Protein AF-A0A7C7NVS6-F1 (afdb_monomer)

Foldseek 3Di:
DVPDDDDQADDDQPPDFCVRASDNDLDRDGDDDDDPDDDDDDDDDDQVPHDDDDDDDDDDPVRVVVLVVLLVVVLCVLLVVLLVLLVVLCVLCVVVVPQLSNLLSQLSVLVSVLVCLVSRVCSNPVPRPDSPCSVLVNLVSVLSNLLSVLSNLCVLLVCVPQPVVLNVVSVVLSVVSVVLSVCCVVPVVVCVVVVSVSVVVNVVSSVVSVVSSLVSLVVSCVPPVVSSVLQCVLVVLLVVLVVVLVCCVVVVDPPVVDSDRSNSVSNSSSSVSVSVVVVVVVVVVVVVVVVVVVVVVVVVVVVVVVVVVVVVVVVVVVVVVVVVVVVPDLWDQAPVRDIGGPVQFFKWFDDDQWIFTHGVVDPGTDIGRDAPVVVVVVDDPVQWDDPDNGMIGGPVNDDD

Secondary structure (DSSP, 8-state):
-TTPPP-----SSTT--GGGSSSSSSS----PPP-SS----------TTS----------HHHHHHHHHHHHHHHHHHHHHHHHHHHHHHHHHHHTT-HHHHHHHHHHHHHHHHHHHHTTHHHHHT-TT-HHHHHHHHHHHHHHHHHHHHHHHHHHTTHHHH-HHHHHHHHHHHHHHHHHHHHHHHTHHHHHTTHHHHHHHHHHHHHHHHHHHHHHHHHHTTT-HHHHHHHHHHHHHHHHHHHHHHHHHTTSS-GGG-SS-HHHHHHHHHHHHHHHHHHHHHHHHHHHHHHHHHHHHHHHHHHHHHHHHHHHHHHHHHHHHHHHHHTS-SEEE-TTS-EEEGGGEEEEEEETTEEEEEETTEEEEEEES--HHHHHTTS-TTTEEEEETTEEEEGGG---

Nearest PDB structures (foldseek):
  4wpe-assembly1_A-2  TM=2.172E-01  e=5.253E+00  Saccharomyces cerevisiae S288C
  3ok8-assembly1_B  TM=1.948E-01  e=4.741E+00  Mus musculus
  5i6r-assembly1_A-2  TM=1.615E-01  e=8.334E+00  Homo sapiens

Solvent-accessible surface area (backbone atoms only — not comparable to full-atom values): 22463 Å² total; per-residue (Å²): 104,93,93,43,86,81,83,76,64,67,77,85,64,79,95,41,39,52,82,69,40,64,40,92,57,63,59,88,48,71,84,75,81,90,61,101,58,97,78,89,83,88,85,88,82,86,54,85,97,50,92,76,86,79,90,83,83,90,71,58,69,69,60,45,54,53,52,51,52,55,48,50,52,55,48,50,55,52,53,49,53,48,50,49,54,16,51,53,30,34,51,51,12,62,77,70,68,35,66,56,34,40,24,44,15,49,23,43,44,31,48,50,53,37,56,40,42,74,66,25,48,38,41,64,71,76,41,34,79,42,31,73,53,62,75,44,46,63,62,55,30,52,48,52,25,53,41,22,46,48,55,22,46,32,56,64,57,40,26,60,79,76,35,50,68,60,42,52,48,48,54,51,52,42,50,49,50,51,51,54,52,52,51,43,68,78,40,42,80,77,33,66,85,44,44,67,58,53,50,51,52,51,51,53,53,51,50,50,51,51,54,51,48,53,56,48,33,62,60,20,46,80,80,43,44,66,54,23,51,52,47,52,53,18,56,45,42,24,50,50,12,42,52,52,38,50,31,34,78,71,67,77,37,71,69,86,80,47,98,56,62,40,40,57,54,13,47,50,50,19,52,51,48,47,48,54,51,50,52,54,51,49,52,52,52,52,55,53,50,53,55,50,52,51,52,50,51,50,52,53,51,50,52,53,51,49,50,52,50,50,52,50,51,52,52,51,53,48,51,52,48,50,57,52,58,75,65,65,64,70,52,48,77,43,92,83,69,50,76,42,50,54,91,40,43,41,36,34,41,57,61,86,67,30,28,34,41,33,38,79,88,42,98,67,56,51,74,32,83,48,50,69,75,64,51,57,75,73,48,61,75,88,49,43,46,75,83,46,103,50,34,36,36,26,62,88,67,62,84,131

Sequence (400 aa):
VNGKFLKIGFGGDRNRTFKDRSYINRRYIFPLRNTNSTTTYYLLVDKRNASVSFPLWLWNKSQFEASETKENVYFGIFFGVIFFLAVVSLLIGVFIRNKLFLYYAGYTLSMCLYLFTALGFSFQFLYPNSENFNNYSRVILSVIIAVFTTLFLRVFLNIDKNLPKTSKYYKIVSAILVVLTVLWMFFSELYQVHTIWLLNISNVLFLSIFIGAFCAAFYTLKTNRYNAIVFFMAFGVMIFGILMYLGIEYGLINEDIFPLNPMLLGSGFEIIILSFAMIYQLSKIISAKQVLEIKHQTLVQNTQTLEAKNLELINTAKTLKMQHTEKKSDTILLKSKALIKLNEITHISSDGHYLEFYLTTKETPEVDRNTIKAVLSQLPEIDFAQVHRSHIVNINHLKI

Radius of gyration: 47.89 Å; Cα contacts (8 Å, |Δi|>4): 370; chains: 1; bounding box: 113×52×140 Å

Mean predicted aligned error: 12.45 Å

Structure (mmCIF, N/CA/C/O backbone):
data_AF-A0A7C7NVS6-F1
#
_entry.id   AF-A0A7C7NVS6-F1
#
loop_
_atom_site.group_PDB
_atom_site.id
_atom_site.type_symbol
_atom_site.label_atom_id
_atom_site.label_alt_id
_atom_site.label_comp_id
_atom_site.label_asym_id
_atom_site.label_entity_id
_atom_site.label_seq_id
_atom_site.pdbx_PDB_ins_code
_atom_site.Cartn_x
_atom_site.Cartn_y
_atom_site.Cartn_z
_atom_site.occupancy
_atom_site.B_iso_or_equiv
_atom_site.auth_seq_id
_atom_site.auth_comp_id
_atom_site.auth_asym_id
_atom_site.auth_atom_id
_atom_site.pdbx_PDB_model_num
ATOM 1 N N . VAL A 1 1 ? 25.646 -3.237 -44.432 1.00 42.41 1 VAL A N 1
ATOM 2 C CA . VAL A 1 1 ? 26.520 -3.785 -45.504 1.00 42.41 1 VAL A CA 1
ATOM 3 C C . VAL A 1 1 ? 25.711 -3.769 -46.797 1.00 42.41 1 VAL A C 1
ATOM 5 O O . VAL A 1 1 ? 24.541 -4.128 -46.738 1.00 42.41 1 VAL A O 1
ATOM 8 N N . ASN A 1 2 ? 26.258 -3.257 -47.906 1.00 53.44 2 ASN A N 1
ATOM 9 C CA . ASN A 1 2 ? 25.547 -2.960 -49.173 1.00 53.44 2 ASN A CA 1
ATOM 10 C C . ASN A 1 2 ? 24.426 -1.901 -49.070 1.00 53.44 2 ASN A C 1
ATOM 12 O O . ASN A 1 2 ? 23.351 -2.080 -49.634 1.00 53.44 2 ASN A O 1
ATOM 16 N N . GLY A 1 3 ? 24.623 -0.833 -48.285 1.00 65.75 3 GLY A N 1
ATOM 17 C CA . GLY A 1 3 ? 23.616 0.233 -48.114 1.00 65.75 3 GLY A CA 1
ATOM 18 C C . GLY A 1 3 ? 22.347 -0.173 -47.347 1.00 65.75 3 GLY A C 1
ATOM 19 O O . GLY A 1 3 ? 21.478 0.660 -47.116 1.00 65.75 3 GLY A O 1
ATOM 20 N N . LYS A 1 4 ? 22.237 -1.436 -46.909 1.00 73.88 4 LYS A N 1
ATOM 21 C CA . LYS A 1 4 ? 21.135 -1.933 -46.078 1.00 73.88 4 LYS A CA 1
ATOM 22 C C . LYS A 1 4 ? 21.538 -1.962 -44.603 1.00 73.88 4 LYS A C 1
ATOM 24 O O . LYS A 1 4 ? 22.588 -2.511 -44.240 1.00 73.88 4 LYS A O 1
ATOM 29 N N . PHE A 1 5 ? 20.691 -1.373 -43.761 1.00 82.12 5 PHE A N 1
ATOM 30 C CA . PHE A 1 5 ? 20.773 -1.478 -42.307 1.00 82.12 5 PHE A CA 1
ATOM 31 C C . PHE A 1 5 ? 20.399 -2.900 -41.874 1.00 82.12 5 PHE A C 1
ATOM 33 O O . PHE A 1 5 ? 19.377 -3.435 -42.303 1.00 82.12 5 PHE A O 1
ATOM 40 N N . LEU A 1 6 ? 21.223 -3.518 -41.023 1.00 84.81 6 LEU A N 1
ATOM 41 C CA . LEU A 1 6 ? 20.890 -4.791 -40.388 1.00 84.81 6 LEU A CA 1
ATOM 42 C C . LEU A 1 6 ? 20.120 -4.502 -39.098 1.00 84.81 6 LEU A C 1
ATOM 44 O O . LEU A 1 6 ? 20.639 -3.839 -38.201 1.00 84.81 6 LEU A O 1
ATOM 48 N N . LYS A 1 7 ? 18.892 -5.010 -38.990 1.00 86.75 7 LYS A N 1
ATOM 49 C CA . LYS A 1 7 ? 18.102 -4.886 -37.763 1.00 86.75 7 LYS A CA 1
ATOM 50 C C . LYS A 1 7 ? 18.649 -5.843 -36.702 1.00 86.75 7 LYS A C 1
ATOM 52 O O . LYS A 1 7 ? 18.583 -7.053 -36.878 1.00 86.75 7 LYS A O 1
ATOM 57 N N . ILE A 1 8 ? 19.167 -5.289 -35.607 1.00 87.00 8 ILE A N 1
ATOM 58 C CA . ILE A 1 8 ? 19.718 -6.059 -34.475 1.00 87.00 8 ILE A CA 1
ATOM 59 C C . ILE A 1 8 ? 18.613 -6.500 -33.521 1.00 87.00 8 ILE A C 1
ATOM 61 O O . ILE A 1 8 ? 18.647 -7.598 -32.979 1.00 87.00 8 ILE A O 1
ATOM 65 N N . GLY A 1 9 ? 17.617 -5.642 -33.329 1.00 85.88 9 GLY A N 1
ATOM 66 C CA . GLY A 1 9 ? 16.520 -5.907 -32.422 1.00 85.88 9 GLY A CA 1
ATOM 67 C C . GLY A 1 9 ? 15.499 -4.788 -32.435 1.00 85.88 9 GLY A C 1
ATOM 68 O O . GLY A 1 9 ? 15.576 -3.841 -33.221 1.00 85.88 9 GLY A O 1
ATOM 69 N N . PHE A 1 10 ? 14.507 -4.927 -31.573 1.00 84.94 10 PHE A N 1
ATOM 70 C CA . PHE A 1 10 ? 13.507 -3.907 -31.309 1.00 84.94 10 PHE A CA 1
ATOM 71 C C . PHE A 1 10 ? 13.101 -3.952 -29.833 1.00 84.94 10 PHE A C 1
ATOM 73 O O . PHE A 1 10 ? 13.184 -4.999 -29.193 1.00 84.94 10 PHE A O 1
ATOM 80 N N . GLY A 1 11 ? 12.691 -2.807 -29.294 1.00 83.19 11 GLY A N 1
ATOM 81 C CA . GLY A 1 11 ? 12.118 -2.684 -27.953 1.00 83.19 11 GLY A CA 1
ATOM 82 C C . GLY A 1 11 ? 10.751 -2.008 -28.001 1.00 83.19 11 GLY A C 1
ATOM 83 O O . GLY A 1 11 ? 10.184 -1.832 -29.079 1.00 83.19 11 GLY A O 1
ATOM 84 N N . GLY A 1 12 ? 10.238 -1.606 -26.845 1.00 79.50 12 GLY A N 1
ATOM 85 C CA . GLY A 1 12 ? 8.918 -0.987 -26.719 1.00 79.50 12 GLY A CA 1
ATOM 86 C C . GLY A 1 12 ? 7.787 -1.994 -26.506 1.00 79.50 12 GLY A C 1
ATOM 87 O O . GLY A 1 12 ? 7.976 -3.206 -26.586 1.00 79.50 12 GLY A O 1
ATOM 88 N N . ASP A 1 13 ? 6.616 -1.449 -26.206 1.00 69.50 13 ASP A N 1
ATOM 89 C CA . ASP A 1 13 ? 5.455 -2.109 -25.601 1.00 69.50 13 ASP A CA 1
ATOM 90 C C . ASP A 1 13 ? 4.260 -2.302 -26.558 1.00 69.50 13 ASP A C 1
ATOM 92 O O . ASP A 1 13 ? 3.288 -2.973 -26.217 1.00 69.50 13 ASP A O 1
ATOM 96 N N . ARG A 1 14 ? 4.323 -1.749 -27.776 1.00 73.50 14 ARG A N 1
ATOM 97 C CA . ARG A 1 14 ? 3.255 -1.879 -28.781 1.00 73.50 14 ARG A CA 1
ATOM 98 C C . ARG A 1 14 ? 3.309 -3.215 -29.525 1.00 73.50 14 ARG A C 1
ATOM 100 O O . ARG A 1 14 ? 4.307 -3.499 -30.193 1.00 73.50 14 ARG A O 1
ATOM 107 N N . ASN A 1 15 ? 2.193 -3.945 -29.484 1.00 77.88 15 ASN A N 1
ATOM 108 C CA . ASN A 1 15 ? 1.905 -5.174 -30.236 1.00 77.88 15 ASN A CA 1
ATOM 109 C C . ASN A 1 15 ? 2.997 -6.252 -30.116 1.00 77.88 15 ASN A C 1
ATOM 111 O O . ASN A 1 15 ? 3.398 -6.852 -31.120 1.00 77.88 15 ASN A O 1
ATOM 115 N N . ARG A 1 16 ? 3.565 -6.400 -28.911 1.00 83.12 16 ARG A N 1
ATOM 116 C CA . ARG A 1 16 ? 4.647 -7.337 -28.605 1.00 83.12 16 ARG A CA 1
ATOM 117 C C . ARG A 1 16 ? 4.449 -8.004 -27.256 1.00 83.12 16 ARG A C 1
ATOM 119 O O . ARG A 1 16 ? 4.217 -7.353 -26.237 1.00 83.12 16 ARG A O 1
ATOM 126 N N . THR A 1 17 ? 4.678 -9.307 -27.243 1.00 89.62 17 THR A N 1
ATOM 127 C CA . THR A 1 17 ? 4.768 -10.125 -26.038 1.00 89.62 17 THR A CA 1
ATOM 128 C C . THR A 1 17 ? 6.168 -10.051 -25.431 1.00 89.62 17 THR A C 1
ATOM 130 O O . THR A 1 17 ? 7.133 -9.600 -26.052 1.00 89.62 17 THR A O 1
ATOM 133 N N . PHE A 1 18 ? 6.324 -10.536 -24.199 1.00 90.00 18 PHE A N 1
ATOM 134 C CA . PHE A 1 18 ? 7.626 -10.560 -23.534 1.00 90.00 18 PHE A CA 1
ATOM 135 C C . PHE A 1 18 ? 8.654 -11.429 -24.282 1.00 90.00 18 PHE A C 1
ATOM 137 O O . PHE A 1 18 ? 9.850 -11.136 -24.255 1.00 90.00 18 PHE A O 1
ATOM 144 N N . LYS A 1 19 ? 8.195 -12.475 -24.981 1.00 90.12 19 LYS A N 1
ATOM 145 C CA . LYS A 1 19 ? 9.053 -13.397 -25.743 1.00 90.12 19 LYS A CA 1
ATOM 146 C C . LYS A 1 19 ? 9.642 -12.774 -27.008 1.00 90.12 19 LYS A C 1
ATOM 148 O O . LYS A 1 19 ? 10.653 -13.268 -27.490 1.00 90.12 19 LYS A O 1
ATOM 153 N N . ASP A 1 20 ? 9.068 -11.675 -27.496 1.00 88.56 20 ASP A N 1
ATOM 154 C CA . ASP A 1 20 ? 9.555 -10.968 -28.688 1.00 88.56 20 ASP A CA 1
ATOM 155 C C . ASP A 1 20 ? 10.824 -10.138 -28.417 1.00 88.56 20 ASP A C 1
ATOM 157 O O . ASP A 1 20 ? 11.369 -9.494 -29.315 1.00 88.56 20 ASP A O 1
ATOM 161 N N . ARG A 1 21 ? 11.314 -10.123 -27.171 1.00 89.19 21 ARG A N 1
ATOM 162 C CA . ARG A 1 21 ? 12.537 -9.413 -26.791 1.00 89.19 21 ARG A CA 1
ATOM 163 C C . ARG A 1 21 ? 13.776 -10.080 -27.386 1.00 89.19 21 ARG A C 1
ATOM 165 O O . ARG A 1 21 ? 13.951 -11.290 -27.313 1.00 89.19 21 ARG A O 1
ATOM 172 N N . SER A 1 22 ? 14.696 -9.247 -27.876 1.00 89.69 22 SER A N 1
ATOM 173 C CA . SER A 1 22 ? 15.970 -9.687 -28.481 1.00 89.69 22 SER A CA 1
ATOM 174 C C . SER A 1 22 ? 16.869 -10.466 -27.508 1.00 89.69 22 SER A C 1
ATOM 176 O O . SER A 1 22 ? 17.711 -11.256 -27.925 1.00 89.69 22 SER A O 1
ATOM 178 N N . TYR A 1 23 ? 16.695 -10.232 -26.208 1.00 90.25 23 TYR A N 1
ATOM 179 C CA . TYR A 1 23 ? 17.305 -10.983 -25.121 1.00 90.25 23 TYR A CA 1
ATOM 180 C C . TYR A 1 23 ? 16.282 -11.064 -23.983 1.00 90.25 23 TYR A C 1
ATOM 182 O O . TYR A 1 23 ? 15.675 -10.050 -23.625 1.00 90.25 23 TYR A O 1
ATOM 190 N N . ILE A 1 24 ? 16.061 -12.262 -23.439 1.00 91.00 24 ILE A N 1
ATOM 191 C CA . ILE A 1 24 ? 15.020 -12.515 -22.433 1.00 91.00 24 ILE A CA 1
ATOM 192 C C . ILE A 1 24 ? 15.438 -11.896 -21.095 1.00 91.00 24 ILE A C 1
ATOM 194 O O . ILE A 1 24 ? 16.166 -12.493 -20.306 1.00 91.00 24 ILE A O 1
ATOM 198 N N . ASN A 1 25 ? 14.995 -10.662 -20.861 1.00 92.12 25 ASN A N 1
ATOM 199 C CA . ASN A 1 25 ? 15.290 -9.885 -19.661 1.00 92.12 25 ASN A CA 1
ATOM 200 C C . ASN A 1 25 ? 14.231 -8.789 -19.442 1.00 92.12 25 ASN A C 1
ATOM 202 O O . ASN A 1 25 ? 13.605 -8.336 -20.406 1.00 92.12 25 ASN A O 1
ATOM 206 N N . ARG A 1 26 ? 14.036 -8.342 -18.188 1.00 90.38 26 ARG A N 1
ATOM 207 C CA . ARG A 1 26 ? 13.126 -7.230 -17.836 1.00 90.38 26 ARG A CA 1
ATOM 208 C C . ARG A 1 26 ? 13.526 -5.905 -18.492 1.00 90.38 26 ARG A C 1
ATOM 210 O O . ARG A 1 26 ? 12.655 -5.112 -18.856 1.00 90.38 26 ARG A O 1
ATOM 217 N N . ARG A 1 27 ? 14.823 -5.686 -18.711 1.00 90.00 27 ARG A N 1
ATOM 218 C CA . ARG A 1 27 ? 15.394 -4.548 -19.442 1.00 90.00 27 ARG A CA 1
ATOM 219 C C . ARG A 1 27 ? 15.399 -4.835 -20.949 1.00 90.00 27 ARG A C 1
ATOM 221 O O . ARG A 1 27 ? 15.428 -5.989 -21.374 1.00 90.00 27 ARG A O 1
ATOM 228 N N . TYR A 1 28 ? 15.363 -3.789 -21.773 1.00 89.62 28 TYR A N 1
ATOM 229 C CA . TYR A 1 28 ? 15.580 -3.941 -23.214 1.00 89.62 28 TYR A CA 1
ATOM 230 C C . TYR A 1 28 ? 17.078 -4.066 -23.484 1.00 89.62 28 TYR A C 1
ATOM 232 O O . TYR A 1 28 ? 17.832 -3.133 -23.228 1.00 89.62 28 TYR A O 1
ATOM 240 N N . ILE A 1 29 ? 17.499 -5.225 -23.990 1.00 92.44 29 ILE A N 1
ATOM 241 C CA . ILE A 1 29 ? 18.903 -5.539 -24.261 1.00 92.44 29 ILE A CA 1
ATOM 242 C C . ILE A 1 29 ? 19.038 -5.932 -25.726 1.00 92.44 29 ILE A C 1
ATOM 244 O O . ILE A 1 29 ? 18.262 -6.740 -26.241 1.00 92.44 29 ILE A O 1
ATOM 248 N N . PHE A 1 30 ? 20.046 -5.363 -26.381 1.00 92.25 30 PHE A N 1
ATOM 249 C CA . PHE A 1 30 ? 20.352 -5.599 -27.785 1.00 92.25 30 PHE A CA 1
ATOM 250 C C . PHE A 1 30 ? 21.743 -6.228 -27.889 1.00 92.25 30 PHE A C 1
ATOM 252 O O . PHE A 1 30 ? 22.735 -5.520 -27.720 1.00 92.25 30 PHE A O 1
ATOM 259 N N . PRO A 1 31 ? 21.843 -7.547 -28.132 1.00 91.19 31 PRO A N 1
ATOM 260 C CA . PRO A 1 31 ? 23.131 -8.210 -28.282 1.00 91.19 31 PRO A CA 1
ATOM 261 C C . PRO A 1 31 ? 23.891 -7.653 -29.491 1.00 91.19 31 PRO A C 1
ATOM 263 O O . PRO A 1 31 ? 23.471 -7.821 -30.637 1.00 91.19 31 PRO A O 1
ATOM 266 N N . LEU A 1 32 ? 25.017 -6.988 -29.237 1.00 90.31 32 LEU A N 1
ATOM 267 C CA . LEU A 1 32 ? 25.902 -6.478 -30.281 1.00 90.31 32 LEU A CA 1
ATOM 268 C C . LEU A 1 32 ? 26.976 -7.520 -30.598 1.00 90.31 32 LEU A C 1
ATOM 270 O O . LEU A 1 32 ? 27.488 -8.198 -29.706 1.00 90.31 32 LEU A O 1
ATOM 274 N N . ARG A 1 33 ? 27.330 -7.655 -31.879 1.00 84.62 33 ARG A N 1
ATOM 275 C CA . ARG A 1 33 ? 28.453 -8.507 -32.284 1.00 84.62 33 ARG A CA 1
ATOM 276 C C . ARG A 1 33 ? 29.747 -7.728 -32.107 1.00 84.62 33 ARG A C 1
ATOM 278 O O . ARG A 1 33 ? 29.844 -6.588 -32.554 1.00 84.62 33 ARG A O 1
ATOM 285 N N . ASN A 1 34 ? 30.738 -8.361 -31.489 1.00 81.19 34 ASN A N 1
ATOM 286 C CA . ASN A 1 34 ? 32.084 -7.814 -31.477 1.00 81.19 34 ASN A CA 1
ATOM 287 C C . ASN A 1 34 ? 32.678 -7.954 -32.885 1.00 81.19 34 ASN A C 1
ATOM 289 O O . ASN A 1 34 ? 32.680 -9.050 -33.450 1.00 81.19 34 ASN A O 1
ATOM 293 N N . THR A 1 35 ? 33.125 -6.850 -33.470 1.00 81.44 35 THR A N 1
ATOM 294 C CA . THR A 1 35 ? 33.729 -6.812 -34.803 1.00 81.44 35 THR A CA 1
ATOM 295 C C . THR A 1 35 ? 35.135 -6.252 -34.687 1.00 81.44 35 THR A C 1
ATOM 297 O O . THR A 1 35 ? 35.342 -5.253 -34.009 1.00 81.44 35 THR A O 1
ATOM 300 N N . ASN A 1 36 ? 36.091 -6.827 -35.419 1.00 83.62 36 ASN A N 1
ATOM 301 C CA . ASN A 1 36 ? 37.473 -6.324 -35.457 1.00 83.62 36 ASN A CA 1
ATOM 302 C C . ASN A 1 36 ? 37.612 -4.969 -36.184 1.00 83.62 36 ASN A C 1
ATOM 304 O O . ASN A 1 36 ? 38.710 -4.439 -36.297 1.00 83.62 36 ASN A O 1
ATOM 308 N N . SER A 1 37 ? 36.512 -4.425 -36.711 1.00 86.25 37 SER A N 1
ATOM 309 C CA . SER A 1 37 ? 36.435 -3.116 -37.357 1.00 86.25 37 SER A CA 1
ATOM 310 C C . SER A 1 37 ? 35.472 -2.198 -36.608 1.00 86.25 37 SER A C 1
ATOM 312 O O . SER A 1 37 ? 34.552 -2.662 -35.925 1.00 86.25 37 SER A O 1
ATOM 314 N N . THR A 1 38 ? 35.680 -0.889 -36.756 1.00 85.88 38 THR A N 1
ATOM 315 C CA . THR A 1 38 ? 34.773 0.141 -36.245 1.00 85.88 38 THR A CA 1
ATOM 316 C C . THR A 1 38 ? 33.393 -0.028 -36.879 1.00 85.88 38 THR A C 1
ATOM 318 O O . THR A 1 38 ? 33.217 0.208 -38.073 1.00 85.88 38 THR A O 1
ATOM 321 N N . THR A 1 39 ? 32.411 -0.430 -36.071 1.00 85.38 39 THR A N 1
ATOM 322 C CA . THR A 1 39 ? 31.018 -0.613 -36.498 1.00 85.38 39 THR A CA 1
ATOM 323 C C . THR A 1 39 ? 30.141 0.488 -35.913 1.00 85.38 39 THR A C 1
ATOM 325 O O . THR A 1 39 ? 30.136 0.711 -34.703 1.00 85.38 39 THR A O 1
ATOM 328 N N . THR A 1 40 ? 29.364 1.158 -36.765 1.00 88.12 40 THR A N 1
ATOM 329 C CA . THR A 1 40 ? 28.390 2.178 -36.354 1.00 88.12 40 THR A CA 1
ATOM 330 C C . THR A 1 40 ? 27.013 1.555 -36.136 1.00 88.12 40 THR A C 1
ATOM 332 O O . THR A 1 40 ? 26.495 0.849 -37.004 1.00 88.12 40 THR A O 1
ATOM 335 N N . TYR A 1 41 ? 26.399 1.861 -34.994 1.00 88.56 41 TYR A N 1
ATOM 336 C CA . TYR A 1 41 ? 25.051 1.430 -34.633 1.00 88.56 41 TYR A CA 1
ATOM 337 C C . TYR A 1 41 ? 24.097 2.626 -34.613 1.00 88.56 41 TYR A C 1
ATOM 339 O O . TYR A 1 41 ? 24.454 3.700 -34.135 1.00 88.56 41 TYR A O 1
ATOM 347 N N . TYR A 1 42 ? 22.876 2.430 -35.111 1.00 89.69 42 TYR A N 1
ATOM 348 C CA . TYR A 1 42 ? 21.825 3.448 -35.126 1.00 89.69 42 TYR A CA 1
ATOM 349 C C . TYR A 1 42 ? 20.655 2.990 -34.256 1.00 89.69 42 TYR A C 1
ATOM 351 O O . TYR A 1 42 ? 20.210 1.846 -34.370 1.00 89.69 42 TYR A O 1
ATOM 359 N N . LEU A 1 43 ? 20.141 3.889 -33.416 1.00 87.94 43 LEU A N 1
ATOM 360 C CA . LEU A 1 43 ? 18.966 3.664 -32.578 1.00 87.94 43 LEU A CA 1
ATOM 361 C C . LEU A 1 43 ? 17.877 4.667 -32.959 1.00 87.94 43 LEU A C 1
ATOM 363 O O . LEU A 1 43 ? 18.092 5.875 -32.906 1.00 87.94 43 LEU A O 1
ATOM 367 N N . LEU A 1 44 ? 16.701 4.156 -33.315 1.00 88.06 44 LEU A N 1
ATOM 368 C CA . LEU A 1 44 ? 15.507 4.966 -33.530 1.00 88.06 44 LEU A CA 1
ATOM 369 C C . LEU A 1 44 ? 14.620 4.883 -32.285 1.00 88.06 44 LEU A C 1
ATOM 371 O O . LEU A 1 44 ? 14.190 3.791 -31.912 1.00 88.06 44 LEU A O 1
ATOM 375 N N . VAL A 1 45 ? 14.324 6.031 -31.673 1.00 85.44 45 VAL A N 1
ATOM 376 C CA . VAL A 1 45 ? 13.444 6.136 -30.501 1.00 85.44 45 VAL A CA 1
ATOM 377 C C . VAL A 1 45 ? 12.179 6.897 -30.884 1.00 85.44 45 VAL A C 1
ATOM 379 O O . VAL A 1 45 ? 12.235 8.065 -31.263 1.00 85.44 45 VAL A O 1
ATOM 382 N N . ASP A 1 46 ? 11.029 6.233 -30.771 1.00 81.81 46 ASP A N 1
ATOM 383 C CA . ASP A 1 46 ? 9.716 6.856 -30.934 1.00 81.81 46 ASP A CA 1
ATOM 384 C C . ASP A 1 46 ? 9.145 7.217 -29.559 1.00 81.81 46 ASP A C 1
ATOM 386 O O . ASP A 1 46 ? 8.779 6.339 -28.780 1.00 81.81 46 ASP A O 1
ATOM 390 N N . LYS A 1 47 ? 9.077 8.518 -29.267 1.00 75.25 47 LYS A N 1
ATOM 391 C CA . LYS A 1 47 ? 8.552 9.062 -28.004 1.00 75.25 47 LYS A CA 1
ATOM 392 C C . LYS A 1 47 ? 7.129 9.618 -28.117 1.00 75.25 47 LYS A C 1
ATOM 394 O O . LYS A 1 47 ? 6.687 10.377 -27.256 1.00 75.25 47 LYS A O 1
ATOM 399 N N . ARG A 1 48 ? 6.403 9.332 -29.202 1.00 73.69 48 ARG A N 1
ATOM 400 C CA . ARG A 1 48 ? 5.037 9.854 -29.368 1.00 73.69 48 ARG A CA 1
ATOM 401 C C . ARG A 1 48 ? 4.144 9.358 -28.228 1.00 73.69 48 ARG A C 1
ATOM 403 O O . ARG A 1 48 ? 4.022 8.155 -28.016 1.00 73.69 48 ARG A O 1
ATOM 410 N N . ASN A 1 49 ? 3.484 10.296 -27.548 1.00 65.38 49 ASN A N 1
ATOM 411 C CA . ASN A 1 49 ? 2.575 10.068 -26.417 1.00 65.38 49 ASN A CA 1
ATOM 412 C C . ASN A 1 49 ? 3.218 9.466 -25.153 1.00 65.38 49 ASN A C 1
ATOM 414 O O . ASN A 1 49 ? 2.500 8.939 -24.307 1.00 65.38 49 ASN A O 1
ATOM 418 N N . ALA A 1 50 ? 4.542 9.560 -24.997 1.00 63.25 50 ALA A N 1
ATOM 419 C CA . ALA A 1 50 ? 5.234 9.099 -23.798 1.00 63.25 50 ALA A CA 1
ATOM 420 C C . ALA A 1 50 ? 6.407 10.020 -23.434 1.00 63.25 50 ALA A C 1
ATOM 422 O O . ALA A 1 50 ? 7.117 10.523 -24.304 1.00 63.25 50 ALA A O 1
ATOM 423 N N . SER A 1 51 ? 6.636 10.212 -22.134 1.00 61.97 51 SER A N 1
ATOM 424 C CA . SER A 1 51 ? 7.918 10.729 -21.654 1.00 61.97 51 SER A CA 1
ATOM 425 C C . SER A 1 51 ? 8.897 9.562 -21.607 1.00 61.97 51 SER A C 1
ATOM 427 O O . SER A 1 51 ? 8.623 8.556 -20.954 1.00 61.97 51 SER A O 1
ATOM 429 N N . VAL A 1 52 ? 9.996 9.662 -22.349 1.00 65.31 52 VAL A N 1
ATOM 430 C CA . VAL A 1 52 ? 10.944 8.563 -22.533 1.00 65.31 52 VAL A CA 1
ATOM 431 C C . VAL A 1 52 ? 12.341 9.060 -22.177 1.00 65.31 52 VAL A C 1
ATOM 433 O O . VAL A 1 52 ? 12.905 9.882 -22.896 1.00 65.31 52 VAL A O 1
ATOM 436 N N . SER A 1 53 ? 12.884 8.544 -21.074 1.00 66.69 53 SER A N 1
ATOM 437 C CA . SER A 1 53 ? 14.315 8.594 -20.765 1.00 66.69 53 SER A CA 1
ATOM 438 C C . SER A 1 53 ? 14.956 7.321 -21.323 1.00 66.69 53 SER A C 1
ATOM 440 O O . SER A 1 53 ? 14.405 6.229 -21.164 1.00 66.69 53 SER A O 1
ATOM 442 N N . PHE A 1 54 ? 16.068 7.459 -22.045 1.00 71.56 54 PHE A N 1
ATOM 443 C CA . PHE A 1 54 ? 16.775 6.343 -22.685 1.00 71.56 54 PHE A CA 1
ATOM 444 C C . PHE A 1 54 ? 18.257 6.374 -22.302 1.00 71.56 54 PHE A C 1
ATOM 446 O O . PHE A 1 54 ? 19.109 6.688 -23.137 1.00 71.56 54 PHE A O 1
ATOM 453 N N . PRO A 1 55 ? 18.588 6.090 -21.033 1.00 77.12 55 PRO A N 1
ATOM 454 C CA . PRO A 1 55 ? 19.976 5.908 -20.659 1.00 77.12 55 PRO A CA 1
ATOM 455 C C . PRO A 1 55 ? 20.527 4.666 -21.377 1.00 77.12 55 PRO A C 1
ATOM 457 O O . PRO A 1 55 ? 19.877 3.618 -21.456 1.00 77.12 55 PRO A O 1
ATOM 460 N N . LEU A 1 56 ? 21.707 4.816 -21.977 1.00 84.12 56 LEU A N 1
ATOM 461 C CA . LEU A 1 56 ? 22.359 3.784 -22.775 1.00 84.12 56 LEU A CA 1
ATOM 462 C C . LEU A 1 56 ? 23.667 3.389 -22.108 1.00 84.12 56 LEU A C 1
ATOM 464 O O . LEU A 1 56 ? 24.535 4.227 -21.880 1.00 84.12 56 LEU A O 1
ATOM 468 N N . TRP A 1 57 ? 23.825 2.091 -21.876 1.00 88.31 57 TRP A N 1
ATOM 469 C CA . TRP A 1 57 ? 25.065 1.518 -21.376 1.00 88.31 57 TRP A CA 1
ATOM 470 C C . TRP A 1 57 ? 25.546 0.422 -22.312 1.00 88.31 57 TRP A C 1
ATOM 472 O O . TRP A 1 57 ? 24.756 -0.392 -22.798 1.00 88.31 57 TRP A O 1
ATOM 482 N N . LEU A 1 58 ? 26.856 0.383 -22.530 1.00 90.94 58 LEU A N 1
ATOM 483 C CA . LEU A 1 58 ? 27.521 -0.688 -23.254 1.00 90.94 58 LEU A CA 1
ATOM 484 C C . LEU A 1 58 ? 28.226 -1.593 -22.246 1.00 90.94 58 LEU A C 1
ATOM 486 O O . LEU A 1 58 ? 29.077 -1.134 -21.491 1.00 90.94 58 LEU A O 1
ATOM 490 N N . TRP A 1 59 ? 27.877 -2.876 -22.252 1.00 92.88 59 TRP A N 1
ATOM 491 C CA . TRP A 1 59 ? 28.414 -3.857 -21.314 1.00 92.88 59 TRP A CA 1
ATOM 492 C C . TRP A 1 59 ? 29.076 -5.021 -22.043 1.00 92.88 59 TRP A C 1
ATOM 494 O O . TRP A 1 59 ? 28.587 -5.480 -23.078 1.00 92.88 59 TRP A O 1
ATOM 504 N N . ASN A 1 60 ? 30.139 -5.571 -21.450 1.00 93.69 60 ASN A N 1
ATOM 505 C CA . ASN A 1 60 ? 30.519 -6.945 -21.750 1.00 93.69 60 ASN A CA 1
ATOM 506 C C . ASN A 1 60 ? 29.444 -7.895 -21.193 1.00 93.69 60 ASN A C 1
ATOM 508 O O . ASN A 1 60 ? 28.951 -7.687 -20.083 1.00 93.69 60 ASN A O 1
ATOM 512 N N . LYS A 1 61 ? 29.104 -8.954 -21.939 1.00 92.06 61 LYS A N 1
ATOM 513 C CA . LYS A 1 61 ? 28.065 -9.917 -21.550 1.00 92.06 61 LYS A CA 1
ATOM 514 C C . LYS A 1 61 ? 28.274 -10.480 -20.138 1.00 92.06 61 LYS A C 1
ATOM 516 O O . LYS A 1 61 ? 27.328 -10.478 -19.359 1.00 92.06 61 LYS A O 1
ATOM 521 N N . SER A 1 62 ? 29.486 -10.921 -19.791 1.00 93.69 62 SER A N 1
ATOM 522 C CA . SER A 1 62 ? 29.742 -11.543 -18.482 1.00 93.69 62 SER A CA 1
ATOM 523 C C . SER A 1 62 ? 29.611 -10.546 -17.328 1.00 93.69 62 SER A C 1
ATOM 525 O O . SER A 1 62 ? 29.067 -10.876 -16.277 1.00 93.69 62 SER A O 1
ATOM 527 N N . GLN A 1 63 ? 30.052 -9.302 -17.538 1.00 94.06 63 GLN A N 1
ATOM 528 C CA . GLN A 1 63 ? 29.903 -8.220 -16.562 1.00 94.06 63 GLN A CA 1
ATOM 529 C C . GLN A 1 63 ? 28.433 -7.839 -16.373 1.00 94.06 63 GLN A C 1
ATOM 531 O O . GLN A 1 63 ? 27.991 -7.656 -15.240 1.00 94.06 63 GLN A O 1
ATOM 536 N N . PHE A 1 64 ? 27.673 -7.763 -17.470 1.00 93.25 64 PHE A N 1
ATOM 537 C CA . PHE A 1 64 ? 26.236 -7.523 -17.420 1.00 93.25 64 PHE A CA 1
ATOM 538 C C . PHE A 1 64 ? 25.521 -8.621 -16.626 1.00 93.25 64 PHE A C 1
ATOM 540 O O . PHE A 1 64 ? 24.800 -8.311 -15.686 1.00 93.25 64 PHE A O 1
ATOM 547 N N . GLU A 1 65 ? 25.750 -9.896 -16.952 1.00 93.69 65 GLU A N 1
ATOM 548 C CA . GLU A 1 65 ? 25.104 -11.026 -16.272 1.00 93.69 65 GLU A CA 1
ATOM 549 C C . GLU A 1 65 ? 25.447 -11.081 -14.775 1.00 93.69 65 GLU A C 1
ATOM 551 O O . GLU A 1 65 ? 24.568 -11.348 -13.951 1.00 93.69 65 GLU A O 1
ATOM 556 N N . ALA A 1 66 ? 26.692 -10.771 -14.397 1.00 94.56 66 ALA A N 1
ATOM 557 C CA . ALA A 1 66 ? 27.100 -10.689 -12.995 1.00 94.56 66 ALA A CA 1
ATOM 558 C C . ALA A 1 66 ? 26.411 -9.527 -12.253 1.00 94.56 66 ALA A C 1
ATOM 560 O O . ALA A 1 66 ? 25.896 -9.718 -11.148 1.00 94.56 66 ALA A O 1
ATOM 561 N N . SER A 1 67 ? 26.363 -8.341 -12.870 1.00 91.56 67 SER A N 1
ATOM 562 C CA . SER A 1 67 ? 25.684 -7.160 -12.320 1.00 91.56 67 SER A CA 1
ATOM 563 C C . SER A 1 67 ? 24.183 -7.412 -12.144 1.00 91.56 67 SER A C 1
ATOM 565 O O . SER A 1 67 ? 23.622 -7.213 -11.068 1.00 91.56 67 SER A O 1
ATOM 567 N N . GLU A 1 68 ? 23.553 -7.968 -13.175 1.00 92.25 68 GLU A N 1
ATOM 568 C CA . GLU A 1 68 ? 22.136 -8.317 -13.212 1.00 92.25 68 GLU A CA 1
ATOM 569 C C . GLU A 1 68 ? 21.775 -9.368 -12.150 1.00 92.25 68 GLU A C 1
ATOM 571 O O . GLU A 1 68 ? 20.747 -9.262 -11.479 1.00 92.25 68 GLU A O 1
ATOM 576 N N . THR A 1 69 ? 22.636 -10.370 -11.950 1.00 93.69 69 THR A N 1
ATOM 577 C CA . THR A 1 69 ? 22.458 -11.384 -10.899 1.00 93.69 69 THR A CA 1
ATOM 578 C C . THR A 1 69 ? 22.494 -10.745 -9.513 1.00 93.69 69 THR A C 1
ATOM 580 O O . THR A 1 69 ? 21.621 -11.019 -8.688 1.00 93.69 69 THR A O 1
ATOM 583 N N . LYS A 1 70 ? 23.460 -9.853 -9.263 1.00 92.56 70 LYS A N 1
ATOM 584 C CA . LYS A 1 70 ? 23.571 -9.117 -7.997 1.00 92.56 70 LYS A CA 1
ATOM 585 C C . LYS A 1 70 ? 22.336 -8.247 -7.740 1.00 92.56 70 LYS A C 1
ATOM 587 O O . LYS A 1 70 ? 21.785 -8.280 -6.641 1.00 92.56 70 LYS A O 1
ATOM 592 N N . GLU A 1 71 ? 21.869 -7.514 -8.748 1.00 91.19 71 GLU A N 1
ATOM 593 C CA . GLU A 1 71 ? 20.680 -6.662 -8.640 1.00 91.19 71 GLU A CA 1
ATOM 594 C C . GLU A 1 71 ? 19.413 -7.487 -8.353 1.00 91.19 71 GLU A C 1
ATOM 596 O O . GLU A 1 71 ? 18.615 -7.138 -7.482 1.00 91.19 71 GLU A O 1
ATOM 601 N N . ASN A 1 72 ? 19.258 -8.640 -9.013 1.00 92.81 72 ASN A N 1
ATOM 602 C CA . ASN A 1 72 ? 18.139 -9.553 -8.778 1.00 92.81 72 ASN A CA 1
ATOM 603 C C . ASN A 1 72 ? 18.105 -10.106 -7.345 1.00 92.81 72 ASN A C 1
ATOM 605 O O . ASN A 1 72 ? 17.016 -10.280 -6.798 1.00 92.81 72 ASN A O 1
ATOM 609 N N . VAL A 1 73 ? 19.260 -10.337 -6.708 1.00 95.12 73 VAL A N 1
ATOM 610 C CA . VAL A 1 73 ? 19.313 -10.717 -5.285 1.00 95.12 73 VAL A CA 1
ATOM 611 C C . VAL A 1 73 ? 18.761 -9.593 -4.405 1.00 95.12 73 VAL A C 1
ATOM 613 O O . VAL A 1 73 ? 17.926 -9.854 -3.536 1.00 95.12 73 VAL A O 1
ATOM 616 N N . TYR A 1 74 ? 19.157 -8.340 -4.653 1.00 94.50 74 TYR A N 1
ATOM 617 C CA . TYR A 1 74 ? 18.623 -7.195 -3.911 1.00 94.50 74 TYR A CA 1
ATOM 618 C C . TYR A 1 74 ? 17.112 -7.034 -4.104 1.00 94.50 74 TYR A C 1
ATOM 620 O O . TYR A 1 74 ? 16.392 -6.837 -3.124 1.00 94.50 74 TYR A O 1
ATOM 628 N N . PHE A 1 75 ? 16.610 -7.187 -5.333 1.00 95.12 75 PHE A N 1
ATOM 629 C CA . PHE A 1 75 ? 15.169 -7.169 -5.593 1.00 95.12 75 PHE A CA 1
ATOM 630 C C . PHE A 1 75 ? 14.434 -8.325 -4.913 1.00 95.12 75 PHE A C 1
ATOM 632 O O . PHE A 1 75 ? 13.361 -8.106 -4.355 1.00 95.12 75 PHE A O 1
ATOM 639 N N . GLY A 1 76 ? 15.003 -9.533 -4.911 1.00 95.56 76 GLY A N 1
ATOM 640 C CA . GLY A 1 76 ? 14.424 -10.692 -4.234 1.00 95.56 76 GLY A CA 1
ATOM 641 C C . GLY A 1 76 ? 14.236 -10.451 -2.736 1.00 95.56 76 GLY A C 1
ATOM 642 O O . GLY A 1 76 ? 13.151 -10.690 -2.206 1.00 95.56 76 GLY A O 1
ATOM 643 N N . ILE A 1 77 ? 15.253 -9.897 -2.069 1.00 95.94 77 ILE A N 1
ATOM 644 C CA . ILE A 1 77 ? 15.170 -9.509 -0.653 1.00 95.94 77 ILE A CA 1
ATOM 645 C C . ILE A 1 77 ? 14.117 -8.410 -0.461 1.00 95.94 77 ILE A C 1
ATOM 647 O O . ILE A 1 77 ? 13.238 -8.541 0.389 1.00 95.94 77 ILE A O 1
ATOM 651 N N . PHE A 1 78 ? 14.170 -7.347 -1.268 1.00 96.12 78 PHE A N 1
ATOM 652 C CA . PHE A 1 78 ? 13.266 -6.200 -1.166 1.00 96.12 78 PHE A CA 1
ATOM 653 C C . PHE A 1 78 ? 11.789 -6.600 -1.302 1.00 96.12 78 PHE A C 1
ATOM 655 O O . PHE A 1 78 ? 10.980 -6.336 -0.410 1.00 96.12 78 PHE A O 1
ATOM 662 N N . PHE A 1 79 ? 11.434 -7.280 -2.394 1.00 97.00 79 PHE A N 1
ATOM 663 C CA . PHE A 1 79 ? 10.059 -7.705 -2.642 1.00 97.00 79 PHE A CA 1
ATOM 664 C C . PHE A 1 79 ? 9.623 -8.819 -1.691 1.00 97.00 79 PHE A C 1
ATOM 666 O O . PHE A 1 79 ? 8.467 -8.824 -1.274 1.00 97.00 79 PHE A O 1
ATOM 673 N N . GLY A 1 80 ? 10.534 -9.714 -1.291 1.00 97.75 80 GLY A N 1
ATOM 674 C CA . GLY A 1 80 ? 10.258 -10.754 -0.301 1.00 97.75 80 GLY A CA 1
ATOM 675 C C . GLY A 1 80 ? 9.846 -10.177 1.053 1.00 97.75 80 GLY A C 1
ATOM 676 O O . GLY A 1 80 ? 8.819 -10.576 1.602 1.00 97.75 80 GLY A O 1
ATOM 677 N N . VAL A 1 81 ? 10.588 -9.185 1.560 1.00 97.81 81 VAL A N 1
ATOM 678 C CA . VAL A 1 81 ? 10.268 -8.504 2.827 1.00 97.81 81 VAL A CA 1
ATOM 679 C C . VAL A 1 81 ? 8.931 -7.770 2.735 1.00 97.81 81 VAL A C 1
ATOM 681 O O . VAL A 1 81 ? 8.069 -7.959 3.592 1.00 97.81 81 VAL A O 1
ATOM 684 N N . ILE A 1 82 ? 8.714 -6.967 1.691 1.00 97.75 82 ILE A N 1
ATOM 685 C CA . ILE A 1 82 ? 7.468 -6.198 1.543 1.00 97.75 82 ILE A CA 1
ATOM 686 C C . ILE A 1 82 ? 6.258 -7.128 1.395 1.00 97.75 82 ILE A C 1
ATOM 688 O O . ILE A 1 82 ? 5.220 -6.904 2.021 1.00 97.75 82 ILE A O 1
ATOM 692 N N . PHE A 1 83 ? 6.384 -8.186 0.592 1.00 98.25 83 PHE A N 1
ATOM 693 C CA . PHE A 1 83 ? 5.325 -9.173 0.419 1.00 98.25 83 PHE A CA 1
ATOM 694 C C . PHE A 1 83 ? 5.004 -9.890 1.735 1.00 98.25 83 PHE A C 1
ATOM 696 O O . PHE A 1 83 ? 3.833 -10.005 2.097 1.00 98.25 83 PHE A O 1
ATOM 703 N N . PHE A 1 84 ? 6.025 -10.298 2.494 1.00 98.50 84 PHE A N 1
ATOM 704 C CA . PHE A 1 84 ? 5.845 -10.889 3.819 1.00 98.50 84 PHE A CA 1
ATOM 705 C C . PHE A 1 84 ? 5.077 -9.953 4.766 1.00 98.50 84 PHE A C 1
ATOM 707 O O . PHE A 1 84 ? 4.092 -10.373 5.375 1.00 98.50 84 PHE A O 1
ATOM 714 N N . LEU A 1 85 ? 5.454 -8.671 4.836 1.00 98.25 85 LEU A N 1
ATOM 715 C CA . LEU A 1 85 ? 4.768 -7.671 5.666 1.00 98.25 85 LEU A CA 1
ATOM 716 C C . LEU A 1 85 ? 3.300 -7.478 5.256 1.00 98.25 85 LEU A C 1
ATOM 718 O O . LEU A 1 85 ? 2.425 -7.364 6.123 1.00 98.25 85 LEU A O 1
ATOM 722 N N . ALA A 1 86 ? 3.010 -7.488 3.951 1.00 98.38 86 ALA A N 1
ATOM 723 C CA . ALA A 1 86 ? 1.644 -7.417 3.440 1.00 98.38 86 ALA A CA 1
ATOM 724 C C . ALA A 1 86 ? 0.811 -8.638 3.861 1.00 98.38 86 ALA A C 1
ATOM 726 O O . ALA A 1 86 ? -0.295 -8.474 4.377 1.00 98.38 86 ALA A O 1
ATOM 727 N N . VAL A 1 87 ? 1.346 -9.854 3.695 1.00 98.38 87 VAL A N 1
ATOM 728 C CA . VAL A 1 87 ? 0.656 -11.107 4.052 1.00 98.38 87 VAL A CA 1
ATOM 729 C C . VAL A 1 87 ? 0.419 -11.202 5.556 1.00 98.38 87 VAL A C 1
ATOM 731 O O . VAL A 1 87 ? -0.698 -11.494 5.978 1.00 98.38 87 VAL A O 1
ATOM 734 N N . VAL A 1 88 ? 1.425 -10.902 6.381 1.00 98.12 88 VAL A N 1
ATOM 735 C CA . VAL A 1 88 ? 1.280 -10.895 7.846 1.00 98.12 88 VAL A CA 1
ATOM 736 C C . VAL A 1 88 ? 0.195 -9.907 8.272 1.00 98.12 88 VAL A C 1
ATOM 738 O O . VAL A 1 88 ? -0.693 -10.256 9.052 1.00 98.12 88 VAL A O 1
ATOM 741 N N . SER A 1 89 ? 0.207 -8.697 7.712 1.00 97.88 89 SER A N 1
ATOM 742 C CA . SER A 1 89 ? -0.814 -7.686 7.997 1.00 97.88 89 SER A CA 1
ATOM 743 C C . SER A 1 89 ? -2.210 -8.131 7.561 1.00 97.88 89 SER A C 1
ATOM 745 O O . SER A 1 89 ? -3.181 -7.891 8.280 1.00 97.88 89 SER A O 1
ATOM 747 N N . LEU A 1 90 ? -2.319 -8.817 6.419 1.00 98.38 90 LEU A N 1
ATOM 748 C CA . LEU A 1 90 ? -3.581 -9.365 5.930 1.00 98.38 90 LEU A CA 1
ATOM 749 C C . LEU A 1 90 ? -4.128 -10.416 6.896 1.00 98.38 90 LEU A C 1
ATOM 751 O O . LEU A 1 90 ? -5.280 -10.314 7.314 1.00 98.38 90 LEU A O 1
ATOM 755 N N . LEU A 1 91 ? -3.295 -11.384 7.290 1.00 98.31 91 LEU A N 1
ATOM 756 C CA . LEU A 1 91 ? -3.668 -12.437 8.232 1.00 98.31 91 LEU A CA 1
ATOM 757 C C . LEU A 1 91 ? -4.138 -11.833 9.558 1.00 98.31 91 LEU A C 1
ATOM 759 O O . LEU A 1 91 ? -5.244 -12.133 10.002 1.00 98.31 91 LEU A O 1
ATOM 763 N N . ILE A 1 92 ? -3.367 -10.914 10.149 1.00 97.62 92 ILE A N 1
ATOM 764 C CA . ILE A 1 92 ? -3.750 -10.220 11.389 1.00 97.62 92 ILE A CA 1
ATOM 765 C C . ILE A 1 92 ? -5.093 -9.495 11.219 1.00 97.62 92 ILE A C 1
ATOM 767 O O . ILE A 1 92 ? -5.969 -9.594 12.082 1.00 97.62 92 ILE A O 1
ATOM 771 N N . GLY A 1 93 ? -5.282 -8.791 10.101 1.00 97.56 93 GLY A N 1
ATOM 772 C CA . GLY A 1 93 ? -6.522 -8.079 9.804 1.00 97.56 93 GLY A CA 1
ATOM 773 C C . GLY A 1 93 ? -7.736 -8.996 9.695 1.00 97.56 93 GLY A C 1
ATOM 774 O O . GLY A 1 93 ? -8.803 -8.640 10.196 1.00 97.56 93 GLY A O 1
ATOM 775 N N . VAL A 1 94 ? -7.574 -10.184 9.109 1.00 97.94 94 VAL A N 1
ATOM 776 C CA . VAL A 1 94 ? -8.627 -11.205 9.019 1.00 97.94 94 VAL A CA 1
ATOM 777 C C . VAL A 1 94 ? -8.914 -11.817 10.394 1.00 97.94 94 VAL A C 1
ATOM 779 O O . VAL A 1 94 ? -10.073 -11.847 10.809 1.00 97.94 94 VAL A O 1
ATOM 782 N N . PHE A 1 95 ? -7.884 -12.234 11.138 1.00 96.44 95 PHE A N 1
ATOM 783 C CA . PHE A 1 95 ? -8.040 -12.884 12.446 1.00 96.44 95 PHE A CA 1
ATOM 784 C C . PHE A 1 95 ? -8.659 -11.960 13.501 1.00 96.44 95 PHE A C 1
ATOM 786 O O . PHE A 1 95 ? -9.560 -12.368 14.233 1.00 96.44 95 PHE A O 1
ATOM 793 N N . ILE A 1 96 ? -8.220 -10.701 13.564 1.00 94.12 96 ILE A N 1
ATOM 794 C CA . ILE A 1 96 ? -8.716 -9.713 14.541 1.00 94.12 96 ILE A CA 1
ATOM 795 C C . ILE A 1 96 ? -9.940 -8.954 13.993 1.00 94.12 96 ILE A C 1
ATOM 797 O O . ILE A 1 96 ? -10.565 -8.173 14.709 1.00 94.12 96 ILE A O 1
ATOM 801 N N . ARG A 1 97 ? -10.318 -9.187 12.726 1.00 95.12 97 ARG A N 1
ATOM 802 C CA . ARG A 1 97 ? -11.397 -8.479 12.009 1.00 95.12 97 ARG A CA 1
ATOM 803 C C . ARG A 1 97 ? -11.233 -6.955 12.063 1.00 95.12 97 ARG A C 1
ATOM 805 O O . ARG A 1 97 ? -12.203 -6.207 12.193 1.00 95.12 97 ARG A O 1
ATOM 812 N N . ASN A 1 98 ? -9.989 -6.483 11.970 1.00 96.62 98 ASN A N 1
ATOM 813 C CA . ASN A 1 98 ? -9.658 -5.068 12.092 1.00 96.62 98 ASN A CA 1
ATOM 814 C C . ASN A 1 98 ? -9.355 -4.441 10.724 1.00 96.62 98 ASN A C 1
ATOM 816 O O . ASN A 1 98 ? -8.377 -4.782 10.058 1.00 96.62 98 ASN A O 1
ATOM 820 N N . LYS A 1 99 ? -10.180 -3.458 10.341 1.00 96.75 99 LYS A N 1
ATOM 821 C CA . LYS A 1 99 ? -10.091 -2.764 9.048 1.00 96.75 99 LYS A CA 1
ATOM 822 C C . LYS A 1 99 ? -8.752 -2.056 8.826 1.00 96.75 99 LYS A C 1
ATOM 824 O O . LYS A 1 99 ? -8.305 -2.001 7.689 1.00 96.75 99 LYS A O 1
ATOM 829 N N . LEU A 1 100 ? -8.099 -1.550 9.878 1.00 97.62 100 LEU A N 1
ATOM 830 C CA . LEU A 1 100 ? -6.814 -0.852 9.756 1.00 97.62 100 LEU A CA 1
ATOM 831 C C . LEU A 1 100 ? -5.743 -1.759 9.134 1.00 97.62 100 LEU A C 1
ATOM 833 O O . LEU A 1 100 ? -5.044 -1.344 8.215 1.00 97.62 100 LEU A O 1
ATOM 837 N N . PHE A 1 101 ? -5.665 -3.008 9.598 1.00 98.25 101 PHE A N 1
ATOM 838 C CA . PHE A 1 101 ? -4.705 -4.000 9.110 1.00 98.25 101 PHE A CA 1
ATOM 839 C C . PHE A 1 101 ? -5.037 -4.476 7.697 1.00 98.25 101 PHE A C 1
ATOM 841 O O . PHE A 1 101 ? -4.134 -4.610 6.879 1.00 98.25 101 PHE A O 1
ATOM 848 N N . LEU A 1 102 ? -6.323 -4.659 7.379 1.00 98.50 102 LEU A N 1
ATOM 849 C CA . LEU A 1 102 ? -6.758 -5.018 6.025 1.00 98.50 102 LEU A CA 1
ATOM 850 C C . LEU A 1 102 ? -6.428 -3.916 5.009 1.00 98.50 102 LEU A C 1
ATOM 852 O O . LEU A 1 102 ? -5.940 -4.204 3.919 1.00 98.50 102 LEU A O 1
ATOM 856 N N . TYR A 1 103 ? -6.662 -2.651 5.366 1.00 98.50 103 TYR A N 1
ATOM 857 C CA . TYR A 1 103 ? -6.336 -1.523 4.495 1.00 98.50 103 TYR A CA 1
ATOM 858 C C . TYR A 1 103 ? -4.830 -1.335 4.340 1.00 98.50 103 TYR A C 1
ATOM 860 O O . TYR A 1 103 ? -4.373 -1.087 3.228 1.00 98.50 103 TYR A O 1
ATOM 868 N N . TYR A 1 104 ? -4.061 -1.508 5.420 1.00 98.56 104 TYR A N 1
ATOM 869 C CA . TYR A 1 104 ? -2.603 -1.492 5.348 1.00 98.56 104 TYR A CA 1
ATOM 870 C C . TYR A 1 104 ? -2.063 -2.622 4.462 1.00 98.56 104 TYR A C 1
ATOM 872 O O . TYR A 1 104 ? -1.233 -2.376 3.597 1.00 98.56 104 TYR A O 1
ATOM 880 N N . ALA A 1 105 ? -2.581 -3.844 4.604 1.00 98.56 105 ALA A N 1
ATOM 881 C CA . ALA A 1 105 ? -2.186 -4.970 3.763 1.00 98.56 105 ALA A CA 1
ATOM 882 C C . ALA A 1 105 ? -2.468 -4.714 2.276 1.00 98.56 105 ALA A C 1
ATOM 884 O O . ALA A 1 105 ? -1.605 -4.962 1.436 1.00 98.56 105 ALA A O 1
ATOM 885 N N . GLY A 1 106 ? -3.650 -4.178 1.950 1.00 98.62 106 GLY A N 1
ATOM 886 C CA . GLY A 1 106 ? -3.998 -3.807 0.578 1.00 98.62 106 GLY A CA 1
ATOM 887 C C . GLY A 1 106 ? -3.104 -2.698 0.020 1.00 98.62 106 GLY A C 1
ATOM 888 O O . GLY A 1 106 ? -2.631 -2.807 -1.111 1.00 98.62 106 GLY A O 1
ATOM 889 N N . TYR A 1 107 ? -2.793 -1.679 0.830 1.00 98.56 107 TYR A N 1
ATOM 890 C CA . TYR A 1 107 ? -1.832 -0.632 0.475 1.00 98.56 107 TYR A CA 1
ATOM 891 C C . TYR A 1 107 ? -0.458 -1.233 0.159 1.00 98.56 107 TYR A C 1
ATOM 893 O O . TYR A 1 107 ? 0.023 -1.101 -0.965 1.00 98.56 107 TYR A O 1
ATOM 901 N N . THR A 1 108 ? 0.124 -1.982 1.095 1.00 98.50 108 THR A N 1
ATOM 902 C CA . THR A 1 108 ? 1.462 -2.569 0.956 1.00 98.50 108 THR A CA 1
ATOM 903 C C . THR A 1 108 ? 1.545 -3.541 -0.221 1.00 98.50 108 THR A C 1
ATOM 905 O O . THR A 1 108 ? 2.505 -3.497 -0.988 1.00 98.50 108 THR A O 1
ATOM 908 N N . LEU A 1 109 ? 0.530 -4.390 -0.422 1.00 98.31 109 LEU A N 1
ATOM 909 C CA . LEU A 1 109 ? 0.497 -5.332 -1.543 1.00 98.31 109 LEU A CA 1
ATOM 910 C C . LEU A 1 109 ? 0.380 -4.609 -2.891 1.00 98.31 109 LEU A C 1
ATOM 912 O O . LEU A 1 109 ? 1.076 -4.963 -3.841 1.00 98.31 109 LEU A O 1
ATOM 916 N N . SER A 1 110 ? -0.470 -3.584 -2.975 1.00 98.12 110 SER A N 1
ATOM 917 C CA . SER A 1 110 ? -0.627 -2.798 -4.202 1.00 98.12 110 SER A CA 1
ATOM 918 C C . SER A 1 110 ? 0.633 -1.998 -4.546 1.00 98.12 110 SER A C 1
ATOM 920 O O . SER A 1 110 ? 1.045 -2.003 -5.705 1.00 98.12 110 SER A O 1
ATOM 922 N N . MET A 1 111 ? 1.312 -1.415 -3.550 1.00 97.62 111 MET A N 1
ATOM 923 C CA . MET A 1 111 ? 2.621 -0.773 -3.721 1.00 97.62 111 MET A CA 1
ATOM 924 C C . MET A 1 111 ? 3.691 -1.770 -4.171 1.00 97.62 111 MET A C 1
ATOM 926 O O . MET A 1 111 ? 4.410 -1.503 -5.132 1.00 97.62 111 MET A O 1
ATOM 930 N N . CYS A 1 112 ? 3.754 -2.948 -3.544 1.00 97.75 112 CYS A N 1
ATOM 931 C CA . CYS A 1 112 ? 4.659 -4.030 -3.933 1.00 97.75 112 CYS A CA 1
ATOM 932 C C . CYS A 1 112 ? 4.483 -4.401 -5.414 1.00 97.75 112 CYS A C 1
ATOM 934 O O . CYS A 1 112 ? 5.440 -4.367 -6.186 1.00 97.75 112 CYS A O 1
ATOM 936 N N . LEU A 1 113 ? 3.241 -4.665 -5.835 1.00 97.56 113 LEU A N 1
ATOM 937 C CA . LEU A 1 113 ? 2.912 -5.015 -7.218 1.00 97.56 113 LEU A CA 1
ATOM 938 C C . LEU A 1 113 ? 3.174 -3.870 -8.200 1.00 97.56 113 LEU A C 1
ATOM 940 O O . LEU A 1 113 ? 3.617 -4.120 -9.322 1.00 97.56 113 LEU A O 1
ATOM 944 N N . TYR A 1 114 ? 2.928 -2.619 -7.806 1.00 97.00 114 TYR A N 1
ATOM 945 C CA . TYR A 1 114 ? 3.238 -1.455 -8.632 1.00 97.00 114 TYR A CA 1
ATOM 946 C C . TYR A 1 114 ? 4.737 -1.332 -8.885 1.00 97.00 114 TYR A C 1
ATOM 948 O O . TYR A 1 114 ? 5.144 -1.241 -10.041 1.00 97.00 114 TYR A O 1
ATOM 956 N N . LEU A 1 115 ? 5.566 -1.405 -7.840 1.00 95.56 115 LEU A N 1
ATOM 957 C CA . LEU A 1 115 ? 7.024 -1.334 -7.973 1.00 95.56 115 LEU A CA 1
ATOM 958 C C . LEU A 1 115 ? 7.575 -2.525 -8.773 1.00 95.56 115 LEU A C 1
ATOM 960 O O . LEU A 1 115 ? 8.411 -2.343 -9.659 1.00 95.56 115 LEU A O 1
ATOM 964 N N . PHE A 1 116 ? 7.046 -3.730 -8.542 1.00 96.19 116 PHE A N 1
ATOM 965 C CA . PHE A 1 116 ? 7.386 -4.934 -9.308 1.00 96.19 116 PHE A CA 1
ATOM 966 C C . PHE A 1 116 ? 7.046 -4.771 -10.802 1.00 96.19 116 PHE A C 1
ATOM 968 O O . PHE A 1 116 ? 7.823 -5.141 -11.685 1.00 96.19 116 PHE A O 1
ATOM 975 N N . THR A 1 117 ? 5.915 -4.126 -11.099 1.00 94.69 117 THR A N 1
ATOM 976 C CA . THR A 1 117 ? 5.482 -3.799 -12.466 1.00 94.69 117 THR A CA 1
ATOM 977 C C . THR A 1 117 ? 6.315 -2.680 -13.094 1.00 94.69 117 THR A C 1
ATOM 979 O O . THR A 1 117 ? 6.655 -2.754 -14.278 1.00 94.69 117 THR A O 1
ATOM 982 N N . ALA A 1 118 ? 6.671 -1.651 -12.324 1.00 91.38 118 ALA A N 1
ATOM 983 C CA . ALA A 1 118 ? 7.474 -0.521 -12.782 1.00 91.38 118 ALA A CA 1
ATOM 984 C C . ALA A 1 118 ? 8.863 -0.976 -13.258 1.00 91.38 118 ALA A C 1
ATOM 986 O O . ALA A 1 118 ? 9.325 -0.525 -14.306 1.00 91.38 118 ALA A O 1
ATOM 987 N N . LEU A 1 119 ? 9.457 -1.946 -12.555 1.00 92.00 119 LEU A N 1
ATOM 988 C CA . LEU A 1 119 ? 10.727 -2.584 -12.918 1.00 92.00 119 LEU A CA 1
ATOM 989 C C . LEU A 1 119 ? 10.614 -3.608 -14.062 1.00 92.00 119 LEU A C 1
ATOM 991 O O . LEU A 1 119 ? 11.628 -4.096 -14.549 1.00 92.00 119 LEU A O 1
ATOM 995 N N . GLY A 1 120 ? 9.399 -3.936 -14.513 1.00 92.06 120 GLY A N 1
ATOM 996 C CA . GLY A 1 120 ? 9.156 -4.853 -15.631 1.00 92.06 120 GLY A CA 1
ATOM 997 C C . GLY A 1 120 ? 9.047 -6.332 -15.249 1.00 92.06 120 GLY A C 1
ATOM 998 O O . GLY A 1 120 ? 8.812 -7.164 -16.126 1.00 92.06 120 GLY A O 1
ATOM 999 N N . PHE A 1 121 ? 9.146 -6.678 -13.963 1.00 94.94 121 PHE A N 1
ATOM 1000 C CA . PHE A 1 121 ? 9.040 -8.067 -13.514 1.00 94.94 121 PHE A CA 1
ATOM 1001 C C . PHE A 1 121 ? 7.646 -8.661 -13.727 1.00 94.94 121 PHE A C 1
ATOM 1003 O O . PHE A 1 121 ? 7.524 -9.826 -14.097 1.00 94.94 121 PHE A O 1
ATOM 1010 N N . SER A 1 122 ? 6.584 -7.869 -13.558 1.00 95.25 122 SER A N 1
ATOM 1011 C CA . SER A 1 122 ? 5.217 -8.346 -13.802 1.00 95.25 122 SER A CA 1
ATOM 1012 C C . SER A 1 122 ? 5.003 -8.791 -15.249 1.00 95.25 122 SER A C 1
ATOM 1014 O O . SER A 1 122 ? 4.384 -9.826 -15.486 1.00 95.25 122 SER A O 1
ATOM 1016 N N . PHE A 1 123 ? 5.557 -8.057 -16.218 1.00 93.06 123 PHE A N 1
ATOM 1017 C CA . PHE A 1 123 ? 5.479 -8.458 -17.621 1.00 93.06 123 PHE A CA 1
ATOM 1018 C C . PHE A 1 123 ? 6.321 -9.704 -17.897 1.00 93.06 123 PHE A C 1
ATOM 1020 O O . PHE A 1 123 ? 5.919 -10.544 -18.686 1.00 93.06 123 PHE A O 1
ATOM 1027 N N . GLN A 1 124 ? 7.450 -9.871 -17.208 1.00 93.19 124 GLN A N 1
ATOM 1028 C CA . GLN A 1 124 ? 8.275 -11.071 -17.329 1.00 93.19 124 GLN A CA 1
ATOM 1029 C C . GLN A 1 124 ? 7.601 -12.329 -16.758 1.00 93.19 124 GLN A C 1
ATOM 1031 O O . GLN A 1 124 ? 7.679 -13.389 -17.376 1.00 93.19 124 GLN A O 1
ATOM 1036 N N . PHE A 1 125 ? 6.961 -12.231 -15.588 1.00 93.81 125 PHE A N 1
ATOM 1037 C CA . PHE A 1 125 ? 6.535 -13.405 -14.817 1.00 93.81 125 PHE A CA 1
ATOM 1038 C C . PHE A 1 125 ? 5.020 -13.592 -14.695 1.00 93.81 125 PHE A C 1
ATOM 1040 O O . PHE A 1 125 ? 4.561 -14.729 -14.671 1.00 93.81 125 PHE A O 1
ATOM 1047 N N . LEU A 1 126 ? 4.236 -12.515 -14.603 1.00 95.00 126 LEU A N 1
ATOM 1048 C CA . LEU A 1 126 ? 2.801 -12.602 -14.298 1.00 95.00 126 LEU A CA 1
ATOM 1049 C C . LEU A 1 126 ? 1.933 -12.646 -15.557 1.00 95.00 126 LEU A C 1
ATOM 1051 O O . LEU A 1 126 ? 0.945 -13.373 -15.599 1.00 95.00 126 LEU A O 1
ATOM 1055 N N . TYR A 1 127 ? 2.282 -11.867 -16.583 1.00 93.50 127 TYR A N 1
ATOM 1056 C CA . TYR A 1 127 ? 1.487 -11.765 -17.812 1.00 93.50 127 TYR A CA 1
ATOM 1057 C C . TYR A 1 127 ? 2.338 -11.626 -19.091 1.00 93.50 127 TYR A C 1
ATOM 1059 O O . TYR A 1 127 ? 2.096 -10.732 -19.903 1.00 93.50 127 TYR A O 1
ATOM 1067 N N . PRO A 1 128 ? 3.294 -12.539 -19.353 1.00 92.56 128 PRO A N 1
ATOM 1068 C CA . PRO A 1 128 ? 4.238 -12.418 -20.474 1.00 92.56 128 PRO A CA 1
ATOM 1069 C C . PRO A 1 128 ? 3.603 -12.386 -21.865 1.00 92.56 128 PRO A C 1
ATOM 1071 O O . PRO A 1 128 ? 4.222 -11.900 -22.809 1.00 92.56 128 PRO A O 1
ATOM 1074 N N . ASN A 1 129 ? 2.369 -12.868 -21.998 1.00 91.94 129 ASN A N 1
ATOM 1075 C CA . ASN A 1 129 ? 1.662 -12.928 -23.275 1.00 91.94 129 ASN A CA 1
ATOM 1076 C C . ASN A 1 129 ? 0.632 -11.795 -23.454 1.00 91.94 129 ASN A C 1
ATOM 1078 O O . ASN A 1 129 ? 0.009 -11.723 -24.506 1.00 91.94 129 ASN A O 1
ATOM 1082 N N . SER A 1 130 ? 0.414 -10.934 -22.448 1.00 88.94 130 SER A N 1
ATOM 1083 C CA . SER A 1 130 ? -0.639 -9.906 -22.482 1.00 88.94 130 SER A CA 1
ATOM 1084 C C . SER A 1 130 ? -0.057 -8.500 -22.621 1.00 88.94 130 SER A C 1
ATOM 1086 O O . SER A 1 130 ? 0.181 -7.794 -21.639 1.00 88.94 130 SER A O 1
ATOM 1088 N N . GLU A 1 131 ? 0.162 -8.089 -23.866 1.00 82.12 131 GLU A N 1
ATOM 1089 C CA . GLU A 1 131 ? 0.678 -6.760 -24.223 1.00 82.12 131 GLU A CA 1
ATOM 1090 C C . GLU A 1 131 ? -0.263 -5.624 -23.795 1.00 82.12 131 GLU A C 1
ATOM 1092 O O . GLU A 1 131 ? 0.167 -4.645 -23.186 1.00 82.12 131 GLU A O 1
ATOM 1097 N N . ASN A 1 132 ? -1.570 -5.791 -24.019 1.00 81.94 132 ASN A N 1
ATOM 1098 C CA . ASN A 1 132 ? -2.567 -4.776 -23.688 1.00 81.94 132 ASN A CA 1
ATOM 1099 C C . ASN A 1 132 ? -2.623 -4.541 -22.179 1.00 81.94 132 ASN A C 1
ATOM 1101 O O . ASN A 1 132 ? -2.683 -3.401 -21.723 1.00 81.94 132 ASN A O 1
ATOM 1105 N N . PHE A 1 133 ? -2.534 -5.613 -21.386 1.00 85.88 133 PHE A N 1
ATOM 1106 C CA . PHE A 1 133 ? -2.523 -5.480 -19.936 1.00 85.88 133 PHE A CA 1
ATOM 1107 C C . PHE A 1 133 ? -1.241 -4.813 -19.430 1.00 85.88 133 PHE A C 1
ATOM 1109 O O . PHE A 1 133 ? -1.315 -4.003 -18.512 1.00 85.88 133 PHE A O 1
ATOM 1116 N N . ASN A 1 134 ? -0.084 -5.070 -20.050 1.00 85.94 134 ASN A N 1
ATOM 1117 C CA . ASN A 1 134 ? 1.167 -4.396 -19.693 1.00 85.94 134 ASN A CA 1
ATOM 1118 C C . ASN A 1 134 ? 1.084 -2.865 -19.836 1.00 85.94 134 ASN A C 1
ATOM 1120 O O . ASN A 1 134 ? 1.605 -2.145 -18.985 1.00 85.94 134 ASN A O 1
ATOM 1124 N N . ASN A 1 135 ? 0.382 -2.375 -20.861 1.00 79.94 135 ASN A N 1
ATOM 1125 C CA . ASN A 1 135 ? 0.227 -0.938 -21.115 1.00 79.94 135 ASN A CA 1
ATOM 1126 C C . ASN A 1 135 ? -0.645 -0.239 -20.061 1.00 79.94 135 ASN A C 1
ATOM 1128 O O . ASN A 1 135 ? -0.465 0.947 -19.786 1.00 79.94 135 ASN A O 1
ATOM 1132 N N . TYR A 1 136 ? -1.586 -0.964 -19.454 1.00 83.69 136 TYR A N 1
ATOM 1133 C CA . TYR A 1 136 ? -2.590 -0.392 -18.554 1.00 83.69 136 TYR A CA 1
ATOM 1134 C C . TYR A 1 136 ? -2.367 -0.744 -17.077 1.00 83.69 136 TYR A C 1
ATOM 1136 O O . TYR A 1 136 ? -2.849 -0.036 -16.190 1.00 83.69 136 TYR A O 1
ATOM 1144 N N . SER A 1 137 ? -1.600 -1.797 -16.788 1.00 90.06 137 SER A N 1
ATOM 1145 C CA . SER A 1 137 ? -1.412 -2.354 -15.443 1.00 90.06 137 SER A CA 1
ATOM 1146 C C . SER A 1 137 ? -0.884 -1.333 -14.437 1.00 90.06 137 SER A C 1
ATOM 1148 O O . SER A 1 137 ? -1.363 -1.288 -13.306 1.00 90.06 137 SER A O 1
ATOM 1150 N N . ARG A 1 138 ? 0.053 -0.465 -14.841 1.00 89.12 138 ARG A N 1
ATOM 1151 C CA . ARG A 1 138 ? 0.614 0.584 -13.970 1.00 89.12 138 ARG A CA 1
ATOM 1152 C C . ARG A 1 138 ? -0.438 1.601 -13.533 1.00 89.12 138 ARG A C 1
ATOM 1154 O O . ARG A 1 138 ? -0.443 1.992 -12.370 1.00 89.12 138 ARG A O 1
ATOM 1161 N N . VAL A 1 139 ? -1.327 1.996 -14.445 1.00 89.75 139 VAL A N 1
ATOM 1162 C CA . VAL A 1 139 ? -2.411 2.958 -14.175 1.00 89.75 139 VAL A CA 1
ATOM 1163 C C . VAL A 1 139 ? -3.458 2.334 -13.255 1.00 89.75 139 VAL A C 1
ATOM 1165 O O . VAL A 1 139 ? -3.901 2.952 -12.294 1.00 89.75 139 VAL A O 1
ATOM 1168 N N . ILE A 1 140 ? -3.813 1.073 -13.504 1.00 92.94 140 ILE A N 1
ATOM 1169 C CA . ILE A 1 140 ? -4.741 0.333 -12.644 1.00 92.94 140 ILE A CA 1
ATOM 1170 C C . ILE A 1 140 ? -4.163 0.212 -11.227 1.00 92.94 140 ILE A C 1
ATOM 1172 O O . ILE A 1 140 ? -4.844 0.509 -10.246 1.00 92.94 140 ILE A O 1
ATOM 1176 N N . LEU A 1 141 ? -2.890 -0.176 -11.111 1.00 96.00 141 LEU A N 1
ATOM 1177 C CA . LEU A 1 141 ? -2.218 -0.332 -9.823 1.00 96.00 141 LEU A CA 1
ATOM 1178 C C . LEU A 1 141 ? -2.079 0.998 -9.072 1.00 96.00 141 LEU A C 1
ATOM 1180 O O . LEU A 1 141 ? -2.299 1.010 -7.864 1.00 96.00 141 LEU A O 1
ATOM 1184 N N . SER A 1 142 ? -1.789 2.115 -9.748 1.00 95.12 142 SER A N 1
ATOM 1185 C CA . SER A 1 142 ? -1.710 3.427 -9.088 1.00 95.12 142 SER A CA 1
ATOM 1186 C C . SER A 1 142 ? -3.059 3.876 -8.516 1.00 95.12 142 SER A C 1
ATOM 1188 O O . SER A 1 142 ? -3.110 4.432 -7.418 1.00 95.12 142 SER A O 1
ATOM 1190 N N . VAL A 1 143 ? -4.169 3.557 -9.188 1.00 96.62 143 VAL A N 1
ATOM 1191 C CA . VAL A 1 143 ? -5.515 3.812 -8.655 1.00 96.62 143 VAL A CA 1
ATOM 1192 C C . VAL A 1 143 ? -5.847 2.898 -7.481 1.00 96.62 143 VAL A C 1
ATOM 1194 O O . VAL A 1 143 ? -6.371 3.380 -6.476 1.00 96.62 143 VAL A O 1
ATOM 1197 N N . ILE A 1 144 ? -5.493 1.611 -7.547 1.00 98.00 144 ILE A N 1
ATOM 1198 C CA . ILE A 1 144 ? -5.652 0.685 -6.414 1.00 98.00 144 ILE A CA 1
ATOM 1199 C C . ILE A 1 144 ? -4.864 1.187 -5.196 1.00 98.00 144 ILE A C 1
ATOM 1201 O O . ILE A 1 144 ? -5.417 1.230 -4.094 1.00 98.00 144 ILE A O 1
ATOM 1205 N N . ILE A 1 145 ? -3.619 1.636 -5.394 1.00 97.94 145 ILE A N 1
ATOM 1206 C CA . ILE A 1 145 ? -2.807 2.263 -4.346 1.00 97.94 145 ILE A CA 1
ATOM 1207 C C . ILE A 1 145 ? -3.541 3.468 -3.769 1.00 97.94 145 ILE A C 1
ATOM 1209 O O . ILE A 1 145 ? -3.739 3.527 -2.563 1.00 97.94 145 ILE A O 1
ATOM 1213 N N . ALA A 1 146 ? -4.002 4.408 -4.598 1.00 97.69 146 ALA A N 1
ATOM 1214 C CA . ALA A 1 146 ? -4.691 5.605 -4.118 1.00 97.69 146 ALA A CA 1
ATOM 1215 C C . ALA A 1 146 ? -5.939 5.270 -3.278 1.00 97.69 146 ALA A C 1
ATOM 1217 O O . ALA A 1 146 ? -6.180 5.879 -2.229 1.00 97.69 146 ALA A O 1
ATOM 1218 N N . VAL A 1 147 ? -6.717 4.266 -3.692 1.00 98.44 147 VAL A N 1
ATOM 1219 C CA . VAL A 1 147 ? -7.870 3.771 -2.929 1.00 98.44 147 VAL A CA 1
ATOM 1220 C C . VAL A 1 147 ? -7.426 3.205 -1.579 1.00 98.44 147 VAL A C 1
ATOM 1222 O O . VAL A 1 147 ? -7.939 3.635 -0.545 1.00 98.44 147 VAL A O 1
ATOM 1225 N N . PHE A 1 148 ? -6.456 2.290 -1.542 1.00 98.56 148 PHE A N 1
ATOM 1226 C CA . PHE A 1 148 ? -6.005 1.712 -0.274 1.00 98.56 148 PHE A CA 1
ATOM 1227 C C . PHE A 1 148 ? -5.303 2.724 0.633 1.00 98.56 148 PHE A C 1
ATOM 1229 O O . PHE A 1 148 ? -5.539 2.701 1.838 1.00 98.56 148 PHE A O 1
ATOM 1236 N N . THR A 1 149 ? -4.539 3.664 0.078 1.00 98.06 149 THR A N 1
ATOM 1237 C CA . THR A 1 149 ? -3.927 4.778 0.812 1.00 98.06 149 THR A CA 1
ATOM 1238 C C . THR A 1 149 ? -4.993 5.608 1.513 1.00 98.06 149 THR A C 1
ATOM 1240 O O . THR A 1 149 ? -4.901 5.846 2.716 1.00 98.06 149 THR A O 1
ATOM 1243 N N . THR A 1 150 ? -6.052 6.020 0.810 1.00 98.00 150 THR A N 1
ATOM 1244 C CA . THR A 1 150 ? -7.119 6.809 1.445 1.00 98.00 150 THR A CA 1
ATOM 1245 C C . THR A 1 150 ? -7.882 6.010 2.502 1.00 98.00 150 THR A C 1
ATOM 1247 O O . THR A 1 150 ? -8.181 6.551 3.567 1.00 98.00 150 THR A O 1
ATOM 1250 N N . LEU A 1 151 ? -8.176 4.727 2.261 1.00 98.25 151 LEU A N 1
ATOM 1251 C CA . LEU A 1 151 ? -8.820 3.852 3.247 1.00 98.25 151 LEU A CA 1
ATOM 1252 C C . LEU A 1 151 ? -7.956 3.681 4.501 1.00 98.25 151 LEU A C 1
ATOM 1254 O O . LEU A 1 151 ? -8.453 3.850 5.617 1.00 98.25 151 LEU A O 1
ATOM 1258 N N . PHE A 1 152 ? -6.667 3.400 4.314 1.00 98.44 152 PHE A N 1
ATOM 1259 C CA . PHE A 1 152 ? -5.692 3.251 5.385 1.00 98.44 152 PHE A CA 1
ATOM 1260 C C . PHE A 1 152 ? -5.576 4.538 6.200 1.00 98.44 152 PHE A C 1
ATOM 1262 O O . PHE A 1 152 ? -5.833 4.522 7.404 1.00 98.44 152 PHE A O 1
ATOM 1269 N N . LEU A 1 153 ? -5.287 5.671 5.554 1.00 97.50 153 LEU A N 1
ATOM 1270 C CA . LEU A 1 153 ? -5.078 6.948 6.237 1.00 97.50 153 LEU A CA 1
ATOM 1271 C C . LEU A 1 153 ? -6.324 7.436 6.973 1.00 97.50 153 LEU A C 1
ATOM 1273 O O . LEU A 1 153 ? -6.203 8.026 8.048 1.00 97.50 153 LEU A O 1
ATOM 1277 N N . ARG A 1 154 ? -7.528 7.156 6.456 1.00 97.50 154 ARG A N 1
ATOM 1278 C CA . ARG A 1 154 ? -8.777 7.521 7.138 1.00 97.50 154 ARG A CA 1
ATOM 1279 C C . ARG A 1 154 ? -8.910 6.885 8.513 1.00 97.50 154 ARG A C 1
ATOM 1281 O O . ARG A 1 154 ? -9.369 7.553 9.440 1.00 97.50 154 ARG A O 1
ATOM 1288 N N . VAL A 1 155 ? -8.486 5.630 8.643 1.00 97.12 155 VAL A N 1
ATOM 1289 C CA . VAL A 1 155 ? -8.500 4.903 9.917 1.00 97.12 155 VAL A CA 1
ATOM 1290 C C . VAL A 1 155 ? -7.249 5.223 10.734 1.00 97.12 155 VAL A C 1
ATOM 1292 O O . VAL A 1 155 ? -7.360 5.535 11.917 1.00 97.12 155 VAL A O 1
ATOM 1295 N N . PHE A 1 156 ? -6.069 5.219 10.110 1.00 97.44 156 PHE A N 1
ATOM 1296 C CA . PHE A 1 156 ? -4.785 5.419 10.783 1.00 97.44 156 PHE A CA 1
ATOM 1297 C C . PHE A 1 156 ? -4.668 6.807 11.425 1.00 97.44 156 PHE A C 1
ATOM 1299 O O . PHE A 1 156 ? -4.299 6.917 12.592 1.00 97.44 156 PHE A O 1
ATOM 1306 N N . LEU A 1 157 ? -5.047 7.873 10.715 1.00 96.81 157 LEU A N 1
ATOM 1307 C CA . LEU A 1 157 ? -5.038 9.247 11.240 1.00 96.81 157 LEU A CA 1
ATOM 1308 C C . LEU A 1 157 ? -6.370 9.648 11.900 1.00 96.81 157 LEU A C 1
ATOM 1310 O O . LEU A 1 157 ? -6.541 10.791 12.314 1.00 96.81 157 LEU A O 1
ATOM 1314 N N . ASN A 1 158 ? -7.325 8.718 12.021 1.00 95.44 158 ASN A N 1
ATOM 1315 C CA . ASN A 1 158 ? -8.655 8.970 12.585 1.00 95.44 158 ASN A CA 1
ATOM 1316 C C . ASN A 1 158 ? -9.410 10.133 11.893 1.00 95.44 158 ASN A C 1
ATOM 1318 O O . ASN A 1 158 ? -10.146 10.896 12.526 1.00 95.44 158 ASN A O 1
ATOM 1322 N N . ILE A 1 159 ? -9.223 10.271 10.575 1.00 96.19 159 ILE A N 1
ATOM 1323 C CA . ILE A 1 159 ? -9.808 11.333 9.735 1.00 96.19 159 ILE A CA 1
ATOM 1324 C C . ILE A 1 159 ? -11.332 11.241 9.744 1.00 96.19 159 ILE A C 1
ATOM 1326 O O . ILE A 1 159 ? -12.004 12.265 9.761 1.00 96.19 159 ILE A O 1
ATOM 1330 N N . ASP A 1 160 ? -11.890 10.030 9.778 1.00 94.50 160 ASP A N 1
ATOM 1331 C CA . ASP A 1 160 ? -13.344 9.828 9.787 1.00 94.50 160 ASP A CA 1
ATOM 1332 C C . ASP A 1 160 ? -14.029 10.520 10.971 1.00 94.50 160 ASP A C 1
ATOM 1334 O O . ASP A 1 160 ? -15.125 11.056 10.814 1.00 94.50 160 ASP A O 1
ATOM 1338 N N . LYS A 1 161 ? -13.367 10.547 12.134 1.00 93.81 161 LYS A N 1
ATOM 1339 C CA . LYS A 1 161 ? -13.876 11.200 13.342 1.00 93.81 161 LYS A CA 1
ATOM 1340 C C . LYS A 1 161 ? -13.509 12.682 13.393 1.00 93.81 161 LYS A C 1
ATOM 1342 O O . LYS A 1 161 ? -14.343 13.510 13.741 1.00 93.81 161 LYS A O 1
ATOM 1347 N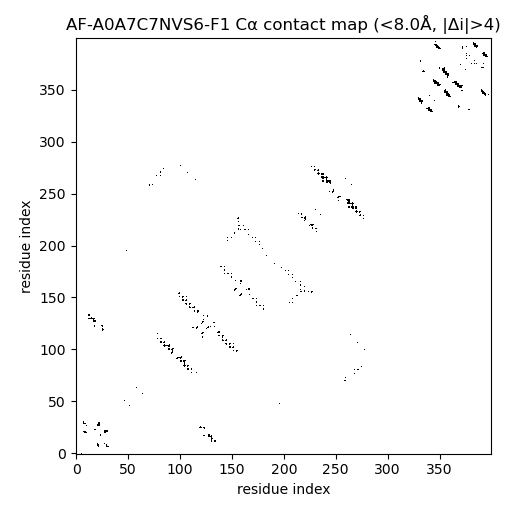 N . ASN A 1 162 ? -12.260 13.006 13.066 1.00 92.94 162 ASN A N 1
ATOM 1348 C CA . ASN A 1 162 ? -11.685 14.326 13.323 1.00 92.94 162 ASN A CA 1
ATOM 1349 C C . ASN A 1 162 ? -11.864 15.314 12.156 1.00 92.94 162 ASN A C 1
ATOM 1351 O O . ASN A 1 162 ? -11.948 16.517 12.380 1.00 92.94 162 ASN A O 1
ATOM 1355 N N . LEU A 1 163 ? -11.920 14.826 10.912 1.00 95.00 163 LEU A N 1
ATOM 1356 C CA . LEU A 1 163 ? -12.047 15.635 9.695 1.00 95.00 163 LEU A CA 1
ATOM 1357 C C . LEU A 1 163 ? -13.076 15.013 8.720 1.00 95.00 163 LEU A C 1
ATOM 1359 O O . LEU A 1 163 ? -12.716 14.556 7.628 1.00 95.00 163 LEU A O 1
ATOM 1363 N N . PRO A 1 164 ? -14.381 15.014 9.054 1.00 94.25 164 PRO A N 1
ATOM 1364 C CA . PRO A 1 164 ? -15.410 14.338 8.255 1.00 94.25 164 PRO A CA 1
ATOM 1365 C C . PRO A 1 164 ? -15.528 14.881 6.819 1.00 94.25 164 PRO A C 1
ATOM 1367 O O . PRO A 1 164 ? -15.833 14.127 5.894 1.00 94.25 164 PRO A O 1
ATOM 1370 N N . LYS A 1 165 ? -15.225 16.171 6.601 1.00 95.75 165 LYS A N 1
ATOM 1371 C CA . LYS A 1 165 ? -15.163 16.773 5.256 1.00 95.75 165 LYS A CA 1
ATOM 1372 C C . LYS A 1 165 ? -14.046 16.151 4.409 1.00 95.75 165 LYS A C 1
ATOM 1374 O O . LYS A 1 165 ? -14.299 15.765 3.272 1.00 95.75 165 LYS A O 1
ATOM 1379 N N . THR A 1 166 ? -12.851 15.979 4.979 1.00 95.31 166 THR A N 1
ATOM 1380 C CA . THR A 1 166 ? -11.710 15.318 4.321 1.00 95.31 166 THR A CA 1
ATOM 1381 C C . THR A 1 166 ? -12.004 13.845 4.048 1.00 95.31 166 THR A C 1
ATOM 1383 O O . THR A 1 166 ? -11.712 13.344 2.966 1.00 95.31 166 THR A O 1
ATOM 1386 N N . SER A 1 167 ? -12.665 13.155 4.982 1.00 96.38 167 SER A N 1
ATOM 1387 C CA . SER A 1 167 ? -13.132 11.779 4.769 1.00 96.38 167 SER A CA 1
ATOM 1388 C C . SER A 1 167 ? -14.093 11.669 3.578 1.00 96.38 167 SER A C 1
ATOM 1390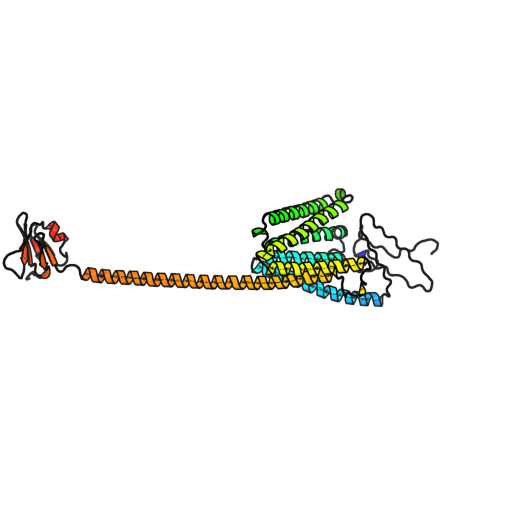 O O . SER A 1 167 ? -13.914 10.809 2.711 1.00 96.38 167 SER A O 1
ATOM 1392 N N . LYS A 1 168 ? -15.092 12.562 3.492 1.00 97.00 168 LYS A N 1
ATOM 1393 C CA . LYS A 1 168 ? -16.024 12.619 2.355 1.00 97.00 168 LYS A CA 1
ATOM 1394 C C . LYS A 1 168 ? -15.289 12.921 1.046 1.00 97.00 168 LYS A C 1
ATOM 1396 O O . LYS A 1 168 ? -15.556 12.255 0.051 1.00 97.00 168 LYS A O 1
ATOM 1401 N N . TYR A 1 169 ? -14.350 13.865 1.064 1.00 97.62 169 TYR A N 1
ATOM 1402 C CA . TYR A 1 169 ? -13.512 14.202 -0.086 1.00 97.62 169 TYR A CA 1
ATOM 1403 C C . TYR A 1 169 ? -12.742 12.984 -0.611 1.00 97.62 169 TYR A C 1
ATOM 1405 O O . TYR A 1 169 ? -12.853 12.665 -1.790 1.00 97.62 169 TYR A O 1
ATOM 1413 N N . TYR A 1 170 ? -12.056 12.236 0.258 1.00 97.69 170 TYR A N 1
ATOM 1414 C CA . TYR A 1 170 ? -11.342 11.024 -0.152 1.00 97.69 170 TYR A CA 1
ATOM 1415 C C . TYR A 1 170 ? -12.254 9.969 -0.767 1.00 97.69 170 TYR A C 1
ATOM 1417 O O . TYR A 1 170 ? -11.911 9.413 -1.803 1.00 97.69 170 TYR A O 1
ATOM 1425 N N . LYS A 1 171 ? -13.440 9.729 -0.191 1.00 97.00 171 LYS A N 1
ATOM 1426 C CA . LYS A 1 171 ? -14.413 8.797 -0.788 1.00 97.00 171 LYS A CA 1
ATOM 1427 C C . LYS A 1 171 ? -14.800 9.216 -2.208 1.00 97.00 171 LYS A C 1
ATOM 1429 O O . LYS A 1 171 ? -14.859 8.365 -3.088 1.00 97.00 171 LYS A O 1
ATOM 1434 N N . ILE A 1 172 ? -15.049 10.511 -2.422 1.00 97.88 172 ILE A N 1
ATOM 1435 C CA . ILE A 1 172 ? -15.431 11.055 -3.732 1.00 97.88 172 ILE A CA 1
ATOM 1436 C C . ILE A 1 172 ? -14.275 10.924 -4.725 1.00 97.88 172 ILE A C 1
ATOM 1438 O O . ILE A 1 172 ? -14.477 10.392 -5.810 1.00 97.88 172 ILE A O 1
ATOM 1442 N N . VAL A 1 173 ? -13.064 11.352 -4.358 1.00 97.25 173 VAL A N 1
ATOM 1443 C CA . VAL A 1 173 ? -11.901 11.287 -5.257 1.00 97.25 173 VAL A CA 1
ATOM 1444 C C . VAL A 1 173 ? -11.554 9.846 -5.617 1.00 97.25 173 VAL A C 1
ATOM 1446 O O . VAL A 1 173 ? -11.338 9.552 -6.788 1.00 97.25 173 VAL A O 1
ATOM 1449 N N . SER A 1 174 ? -11.562 8.925 -4.650 1.00 97.31 174 SER A N 1
ATOM 1450 C CA . SER A 1 174 ? -11.354 7.501 -4.924 1.00 97.31 174 SER A CA 1
ATOM 1451 C C . SER A 1 174 ? -12.422 6.931 -5.857 1.00 97.31 174 SER A C 1
ATOM 1453 O O . SER A 1 174 ? -12.080 6.194 -6.776 1.00 97.31 174 SER A O 1
ATOM 1455 N N . ALA A 1 175 ? -13.696 7.295 -5.673 1.00 97.56 175 ALA A N 1
ATOM 1456 C CA . ALA A 1 175 ? -14.764 6.871 -6.576 1.00 97.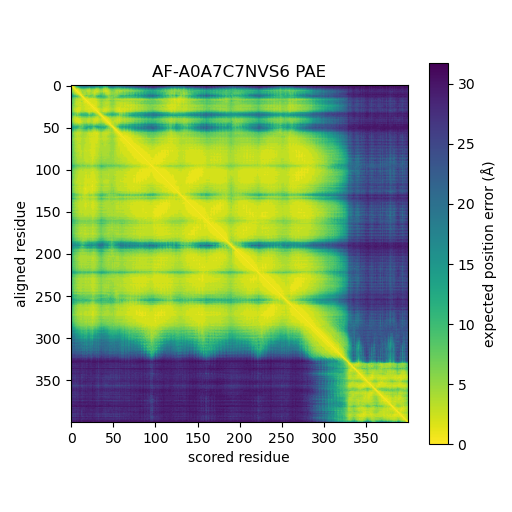56 175 ALA A CA 1
ATOM 1457 C C . ALA A 1 175 ? -14.562 7.422 -7.996 1.00 97.56 175 ALA A C 1
ATOM 1459 O O . ALA A 1 175 ? -14.683 6.668 -8.956 1.00 97.56 175 ALA A O 1
ATOM 1460 N N . ILE A 1 176 ? -14.190 8.700 -8.131 1.00 96.75 176 ILE A N 1
ATOM 1461 C CA . ILE A 1 176 ? -13.880 9.325 -9.424 1.00 96.75 176 ILE A CA 1
ATOM 1462 C C . ILE A 1 176 ? -12.722 8.594 -10.109 1.00 96.75 176 ILE A C 1
ATOM 1464 O O . ILE A 1 176 ? -12.859 8.214 -11.265 1.00 96.75 176 ILE A O 1
ATOM 1468 N N . LEU A 1 177 ? -11.614 8.340 -9.406 1.00 95.88 177 LEU A N 1
ATOM 1469 C CA . LEU A 1 177 ? -10.457 7.626 -9.958 1.00 95.88 177 LEU A CA 1
ATOM 1470 C C . LEU A 1 177 ? -10.828 6.226 -10.461 1.00 95.88 177 LEU A C 1
ATOM 1472 O O . LEU A 1 177 ? -10.432 5.839 -11.562 1.00 95.88 177 LEU A O 1
ATOM 1476 N N . VAL A 1 178 ? -11.614 5.478 -9.680 1.00 95.94 178 VAL A N 1
ATOM 1477 C CA . VAL A 1 178 ? -12.082 4.142 -10.069 1.00 95.94 178 VAL A CA 1
ATOM 1478 C C . VAL A 1 178 ? -12.984 4.224 -11.297 1.00 95.94 178 VAL A C 1
ATOM 1480 O O . VAL A 1 178 ? -12.733 3.521 -12.270 1.00 95.94 178 VAL A O 1
ATOM 1483 N N . VAL A 1 179 ? -13.988 5.106 -11.295 1.00 94.62 179 VAL A N 1
ATOM 1484 C CA . VAL A 1 179 ? -14.914 5.270 -12.427 1.00 94.62 179 VAL A CA 1
ATOM 1485 C C . VAL A 1 179 ? -14.165 5.683 -13.690 1.00 94.62 179 VAL A C 1
ATOM 1487 O O . VAL A 1 179 ? -14.361 5.067 -14.731 1.00 94.62 179 VAL A O 1
ATOM 1490 N N . LEU A 1 180 ? -13.266 6.665 -13.604 1.00 91.12 180 LEU A N 1
ATOM 1491 C CA . LEU A 1 180 ? -12.462 7.117 -14.738 1.00 91.12 180 LEU A CA 1
ATOM 1492 C C . LEU A 1 180 ? -11.597 5.990 -15.314 1.00 91.12 180 LEU A C 1
ATOM 1494 O O . LEU A 1 180 ? -11.531 5.831 -16.529 1.00 91.12 180 LEU A O 1
ATOM 1498 N N . THR A 1 181 ? -10.976 5.180 -14.456 1.00 90.38 181 THR A N 1
ATOM 1499 C CA . THR A 1 181 ? -10.135 4.052 -14.892 1.00 90.38 181 THR A CA 1
ATOM 1500 C C . THR A 1 181 ? -10.964 2.945 -15.529 1.00 90.38 181 THR A C 1
ATOM 1502 O O . THR A 1 181 ? -10.582 2.409 -16.564 1.00 90.38 181 THR A O 1
ATOM 1505 N N . VAL A 1 182 ? -12.123 2.626 -14.949 1.00 90.12 182 VAL A N 1
ATOM 1506 C CA . VAL A 1 182 ? -13.046 1.628 -15.499 1.00 90.12 182 VAL A CA 1
ATOM 1507 C C . VAL A 1 182 ? -13.579 2.083 -16.858 1.00 90.12 182 VAL A C 1
ATOM 1509 O O . VAL A 1 182 ? -13.499 1.325 -17.821 1.00 90.12 182 VAL A O 1
ATOM 1512 N N . LEU A 1 183 ? -14.051 3.329 -16.975 1.00 88.31 183 LEU A N 1
ATOM 1513 C CA . LEU A 1 183 ? -14.503 3.894 -18.251 1.00 88.31 183 LEU A CA 1
ATOM 1514 C C . LEU A 1 183 ? -13.388 3.860 -19.298 1.00 88.31 183 LEU A C 1
ATOM 1516 O O . LEU A 1 183 ? -13.617 3.451 -20.432 1.00 88.31 183 LEU A O 1
ATOM 1520 N N . TRP A 1 184 ? -12.166 4.214 -18.910 1.00 85.25 184 TRP A N 1
ATOM 1521 C CA . TRP A 1 184 ? -11.017 4.148 -19.803 1.00 85.25 184 TRP A CA 1
ATOM 1522 C C . TRP A 1 184 ? -10.726 2.729 -20.311 1.00 85.25 184 TRP A C 1
ATOM 1524 O O . TRP A 1 184 ? -10.432 2.559 -21.492 1.00 85.25 184 TRP A O 1
ATOM 1534 N N . MET A 1 185 ? -10.856 1.706 -19.459 1.00 83.06 185 MET A N 1
ATOM 1535 C CA . MET A 1 185 ? -10.662 0.308 -19.862 1.00 83.06 185 MET A CA 1
ATOM 1536 C C . MET A 1 185 ? -11.728 -0.178 -20.854 1.00 83.06 185 MET A C 1
ATOM 1538 O O . MET A 1 185 ? -11.393 -0.912 -21.781 1.00 83.06 185 MET A O 1
ATOM 1542 N N . PHE A 1 186 ? -12.992 0.223 -20.680 1.00 83.75 186 PHE A N 1
ATOM 1543 C CA . PHE A 1 186 ? -14.094 -0.194 -21.560 1.00 83.75 186 PHE A CA 1
ATOM 1544 C C . PHE A 1 186 ? -14.178 0.604 -22.869 1.00 83.75 186 PHE A C 1
ATOM 1546 O O . PHE A 1 186 ? -14.670 0.085 -23.866 1.00 83.75 186 PHE A O 1
ATOM 1553 N N . PHE A 1 187 ? -13.678 1.840 -22.886 1.00 80.00 187 PHE A N 1
ATOM 1554 C CA . PHE A 1 187 ? -13.732 2.743 -24.041 1.00 80.00 187 PHE A CA 1
ATOM 1555 C C . PHE A 1 187 ? -12.330 3.101 -24.555 1.00 80.00 187 PHE A C 1
ATOM 1557 O O . PHE A 1 187 ? -12.067 4.238 -24.948 1.00 80.00 187 PHE A O 1
ATOM 1564 N N . SER A 1 188 ? -11.407 2.139 -24.534 1.00 70.50 188 SER A N 1
ATOM 1565 C CA . SER A 1 188 ? -9.980 2.383 -24.777 1.00 70.50 188 SER A CA 1
ATOM 1566 C C . SER A 1 188 ? -9.696 3.067 -26.121 1.00 70.50 188 SER A C 1
ATOM 1568 O O . SER A 1 188 ? -8.859 3.965 -26.166 1.00 70.50 188 SER A O 1
ATOM 1570 N N . GLU A 1 189 ? -10.429 2.740 -27.190 1.00 71.12 189 GLU A N 1
ATOM 1571 C CA . GLU A 1 189 ? -10.270 3.362 -28.516 1.00 71.12 189 GLU A CA 1
ATOM 1572 C C . GLU A 1 189 ? -10.572 4.870 -28.517 1.00 71.12 189 GLU A C 1
ATOM 1574 O O . GLU A 1 189 ? -9.807 5.655 -29.076 1.00 71.12 189 GLU A O 1
ATOM 1579 N N . LEU A 1 190 ? -11.628 5.300 -27.815 1.00 64.56 190 LEU A N 1
ATOM 1580 C CA . LEU A 1 190 ? -11.986 6.720 -27.661 1.00 64.56 190 LEU A CA 1
ATOM 1581 C C . LEU A 1 190 ? -10.926 7.484 -26.856 1.00 64.56 190 LEU A C 1
ATOM 1583 O O . LEU A 1 190 ? -10.639 8.662 -27.105 1.00 64.56 190 LEU A O 1
ATOM 1587 N N . TYR A 1 191 ? -10.329 6.804 -25.879 1.00 62.97 191 TYR A N 1
ATOM 1588 C CA . TYR A 1 191 ? -9.385 7.412 -24.961 1.00 62.97 191 TYR A CA 1
ATOM 1589 C C . TYR A 1 191 ? -7.918 7.270 -25.366 1.00 62.97 191 TYR A C 1
ATOM 1591 O O . TYR A 1 191 ? -7.097 7.953 -24.761 1.00 62.97 191 TYR A O 1
ATOM 1599 N N . GLN A 1 192 ? -7.532 6.482 -26.374 1.00 68.12 192 GLN A N 1
ATOM 1600 C CA . GLN A 1 192 ? -6.125 6.403 -26.807 1.00 68.12 192 GLN A CA 1
ATOM 1601 C C . GLN A 1 192 ? -5.555 7.787 -27.162 1.00 68.12 192 GLN A C 1
ATOM 1603 O O . GLN A 1 192 ? -4.448 8.127 -26.744 1.00 68.12 192 GLN A O 1
ATOM 1608 N N . VAL A 1 193 ? -6.349 8.628 -27.834 1.00 68.75 193 VAL A N 1
ATOM 1609 C CA . VAL A 1 193 ? -5.987 10.019 -28.171 1.00 68.75 193 VAL A CA 1
ATOM 1610 C C . VAL A 1 193 ? -5.932 10.917 -26.924 1.00 68.75 193 VAL A C 1
ATOM 1612 O O . VAL A 1 193 ? -5.117 11.833 -26.846 1.00 68.75 193 VAL A O 1
ATOM 1615 N N . HIS A 1 194 ? -6.749 10.625 -25.909 1.00 73.69 194 HIS A N 1
ATOM 1616 C CA . HIS A 1 194 ? -6.916 11.446 -24.703 1.00 73.69 194 HIS A CA 1
ATOM 1617 C C . HIS A 1 194 ? -6.246 10.863 -23.448 1.00 73.69 194 HIS A C 1
ATOM 1619 O O . HIS A 1 194 ? -6.426 11.387 -22.350 1.00 73.69 194 HIS A O 1
ATOM 1625 N N . THR A 1 195 ? -5.452 9.798 -23.577 1.00 77.94 195 THR A N 1
ATOM 1626 C CA . THR A 1 195 ? -4.875 9.078 -22.429 1.00 77.94 195 THR A CA 1
ATOM 1627 C C . THR A 1 195 ? -3.958 9.987 -21.612 1.00 77.94 195 THR A C 1
ATOM 1629 O O . THR A 1 195 ? -3.956 9.921 -20.388 1.00 77.94 195 THR A O 1
ATOM 1632 N N . ILE A 1 196 ? -3.255 10.916 -22.267 1.00 80.31 196 ILE A N 1
ATOM 1633 C CA . ILE A 1 196 ? -2.424 11.927 -21.597 1.00 80.31 196 ILE A CA 1
ATOM 1634 C C . ILE A 1 196 ? -3.267 12.808 -20.662 1.00 80.31 196 ILE A C 1
ATOM 1636 O O . ILE A 1 196 ? -2.863 13.064 -19.531 1.00 80.31 196 ILE A O 1
ATOM 1640 N N . TRP A 1 197 ? -4.457 13.235 -21.096 1.00 83.12 197 TRP A N 1
ATOM 1641 C CA . TRP A 1 197 ? -5.360 14.041 -20.270 1.00 83.12 197 TRP A CA 1
ATOM 1642 C C . TRP A 1 197 ? -5.847 13.268 -19.051 1.00 83.12 197 TRP A C 1
ATOM 1644 O O . TRP A 1 197 ? -5.806 13.793 -17.941 1.00 83.12 197 TRP A O 1
ATOM 1654 N N . LEU A 1 198 ? -6.247 12.009 -19.242 1.00 82.12 198 LEU A N 1
ATOM 1655 C CA . LEU A 1 198 ? -6.654 11.137 -18.144 1.00 82.12 198 LEU A CA 1
ATOM 1656 C C . LEU A 1 198 ? -5.524 10.954 -17.123 1.00 82.12 198 LEU A C 1
ATOM 1658 O O . LEU A 1 198 ? -5.757 11.087 -15.925 1.00 82.12 198 LEU A O 1
ATOM 1662 N N . LEU A 1 199 ? -4.302 10.685 -17.588 1.00 84.69 199 LEU A N 1
ATOM 1663 C CA . LEU A 1 199 ? -3.130 10.547 -16.722 1.00 84.69 199 LEU A CA 1
ATOM 1664 C C . LEU A 1 199 ? -2.845 11.840 -15.954 1.00 84.69 199 LEU A C 1
ATOM 1666 O O . LEU A 1 199 ? -2.610 11.789 -14.750 1.00 84.69 199 LEU A O 1
ATOM 1670 N N . ASN A 1 200 ? -2.927 12.997 -16.613 1.00 88.69 200 ASN A N 1
ATOM 1671 C CA . ASN A 1 200 ? -2.728 14.292 -15.967 1.00 88.69 200 ASN A CA 1
ATOM 1672 C C . ASN A 1 200 ? -3.799 14.573 -14.904 1.00 88.69 200 ASN A C 1
ATOM 1674 O O . ASN A 1 200 ? -3.457 14.987 -13.798 1.00 88.69 200 ASN A O 1
ATOM 1678 N N . ILE A 1 201 ? -5.075 14.296 -15.195 1.00 90.69 201 ILE A N 1
ATOM 1679 C CA . ILE A 1 201 ? -6.169 14.426 -14.220 1.00 90.69 201 ILE A CA 1
ATOM 1680 C C . ILE A 1 201 ? -5.924 13.497 -13.027 1.00 90.69 201 ILE A C 1
ATOM 1682 O O . ILE A 1 201 ? -5.982 13.944 -11.883 1.00 90.69 201 ILE A O 1
ATOM 1686 N N . SER A 1 202 ? -5.592 12.228 -13.274 1.00 91.69 202 SER A N 1
ATOM 1687 C CA . SER A 1 202 ? -5.273 11.264 -12.217 1.00 91.69 202 SER A CA 1
ATOM 1688 C C . SER A 1 202 ? -4.090 11.724 -11.365 1.00 91.69 202 SER A C 1
ATOM 1690 O O . SER A 1 202 ? -4.182 11.687 -10.143 1.00 91.69 202 SER A O 1
ATOM 1692 N N . ASN A 1 203 ? -3.022 12.246 -11.975 1.00 91.75 203 ASN A N 1
ATOM 1693 C CA . ASN A 1 203 ? -1.865 12.788 -11.259 1.00 91.75 203 ASN A CA 1
ATOM 1694 C C . ASN A 1 203 ? -2.239 13.972 -10.358 1.00 91.75 203 ASN A C 1
ATOM 1696 O O . ASN A 1 203 ? -1.790 14.032 -9.214 1.00 91.75 203 ASN A O 1
ATOM 1700 N N . VAL A 1 204 ? -3.098 14.883 -10.829 1.00 95.31 204 VAL A N 1
ATOM 1701 C CA . VAL A 1 204 ? -3.614 15.994 -10.012 1.00 95.31 204 VAL A CA 1
ATOM 1702 C C . VAL A 1 204 ? -4.429 15.469 -8.826 1.00 95.31 204 VAL A C 1
ATOM 1704 O O . VAL A 1 204 ? -4.258 15.952 -7.708 1.00 95.31 204 VAL A O 1
ATOM 1707 N N . LEU A 1 205 ? -5.272 14.454 -9.038 1.00 95.88 205 LEU A N 1
ATOM 1708 C CA . LEU A 1 205 ? -6.054 13.823 -7.969 1.00 95.88 205 LEU A CA 1
ATOM 1709 C C . LEU A 1 205 ? -5.178 13.042 -6.972 1.00 95.88 205 LEU A C 1
ATOM 1711 O O . LEU A 1 205 ? -5.451 13.040 -5.772 1.00 95.88 205 LEU A O 1
ATOM 1715 N N . PHE A 1 206 ? -4.103 12.398 -7.429 1.00 95.25 206 PHE A N 1
ATOM 1716 C CA . PHE A 1 206 ? -3.130 11.758 -6.541 1.00 95.25 206 PHE A CA 1
ATOM 1717 C C . PHE A 1 206 ? -2.398 12.796 -5.691 1.00 95.25 206 PHE A C 1
ATOM 1719 O O . PHE A 1 206 ? -2.295 12.635 -4.473 1.00 95.25 206 PHE A O 1
ATOM 1726 N N . LEU A 1 207 ? -1.952 13.894 -6.308 1.00 95.31 207 LEU A N 1
ATOM 1727 C CA . LEU A 1 207 ? -1.307 14.995 -5.602 1.00 95.31 207 LEU A CA 1
ATOM 1728 C C . LEU A 1 207 ? -2.251 15.627 -4.573 1.00 95.31 207 LEU A C 1
ATOM 1730 O O . LEU A 1 207 ? -1.832 15.929 -3.457 1.00 95.31 207 LEU A O 1
ATOM 1734 N N . SER A 1 208 ? -3.534 15.782 -4.897 1.00 96.50 208 SER A N 1
ATOM 1735 C CA . SER A 1 208 ? -4.510 16.350 -3.969 1.00 96.50 208 SER A CA 1
ATOM 1736 C C . SER A 1 208 ? -4.815 15.425 -2.783 1.00 96.50 208 SER A C 1
ATOM 1738 O O . SER A 1 208 ? -4.954 15.912 -1.658 1.00 96.50 208 SER A O 1
ATOM 1740 N N . ILE A 1 209 ? -4.851 14.099 -2.986 1.00 96.56 209 ILE A N 1
ATOM 1741 C CA . ILE A 1 209 ? -4.884 13.115 -1.887 1.00 96.56 209 ILE A CA 1
ATOM 1742 C C . ILE A 1 209 ? -3.643 13.279 -1.006 1.00 96.56 209 ILE A C 1
ATOM 1744 O O . ILE A 1 209 ? -3.762 13.314 0.219 1.00 96.56 209 ILE A O 1
ATOM 1748 N N . PHE A 1 210 ? -2.465 13.404 -1.618 1.00 95.25 210 PHE A N 1
ATOM 1749 C CA . PHE A 1 210 ? -1.201 13.519 -0.901 1.00 95.25 210 PHE A CA 1
ATOM 1750 C C . PHE A 1 210 ? -1.134 14.792 -0.046 1.00 95.25 210 PHE A C 1
ATOM 1752 O O . PHE A 1 210 ? -0.876 14.720 1.153 1.00 95.25 210 PHE A O 1
ATOM 1759 N N . ILE A 1 211 ? -1.467 15.952 -0.618 1.00 96.00 211 ILE A N 1
ATOM 1760 C CA . ILE A 1 211 ? -1.543 17.226 0.115 1.00 96.00 211 ILE A CA 1
ATOM 1761 C C . ILE A 1 211 ? -2.576 17.129 1.245 1.00 96.00 211 ILE A C 1
ATOM 1763 O O . ILE A 1 211 ? -2.286 17.487 2.389 1.00 96.00 211 ILE A O 1
ATOM 1767 N N . GLY A 1 212 ? -3.761 16.580 0.956 1.00 95.88 212 GLY A N 1
ATOM 1768 C CA . GLY A 1 212 ? -4.799 16.351 1.960 1.00 95.88 212 GLY A CA 1
ATOM 1769 C C . GLY A 1 212 ? -4.316 15.480 3.123 1.00 95.88 212 GLY A C 1
ATOM 1770 O O . GLY A 1 212 ? -4.677 15.739 4.274 1.00 95.88 212 GLY A O 1
ATOM 1771 N N . ALA A 1 213 ? -3.467 14.484 2.848 1.00 96.06 213 ALA A N 1
ATOM 1772 C CA . ALA A 1 213 ? -2.925 13.579 3.854 1.00 96.06 213 ALA A CA 1
ATOM 1773 C C . ALA A 1 213 ? -1.971 14.306 4.800 1.00 96.06 213 ALA A C 1
ATOM 1775 O O . ALA A 1 213 ? -2.096 14.157 6.015 1.00 96.06 213 ALA A O 1
ATOM 1776 N N . PHE A 1 214 ? -1.097 15.162 4.265 1.00 96.62 214 PHE A N 1
ATOM 1777 C CA . PHE A 1 214 ? -0.226 16.013 5.075 1.00 96.62 214 PHE A CA 1
ATOM 1778 C C . PHE A 1 214 ? -1.034 16.989 5.934 1.00 96.62 214 PHE A C 1
ATOM 1780 O O . PHE A 1 214 ? -0.809 17.065 7.142 1.00 96.62 214 PHE A O 1
ATOM 1787 N N . CYS A 1 215 ? -2.035 17.671 5.368 1.00 95.75 215 CYS A N 1
ATOM 1788 C CA . CYS A 1 215 ? -2.921 18.547 6.141 1.00 95.75 215 CYS A CA 1
ATOM 1789 C C . CYS A 1 215 ? -3.641 17.789 7.272 1.00 95.75 215 CYS A C 1
ATOM 1791 O O . CYS A 1 215 ? -3.707 18.268 8.407 1.00 95.75 215 CYS A O 1
ATOM 1793 N N . ALA A 1 216 ? -4.150 16.585 6.988 1.00 95.88 216 ALA A N 1
ATOM 1794 C CA . ALA A 1 216 ? -4.788 15.735 7.988 1.00 95.88 216 ALA A CA 1
ATOM 1795 C C . ALA A 1 216 ? -3.797 15.280 9.073 1.00 95.88 216 ALA A C 1
ATOM 1797 O O . ALA A 1 216 ? -4.146 15.285 10.255 1.00 95.88 216 ALA A O 1
ATOM 1798 N N . ALA A 1 217 ? -2.561 14.936 8.709 1.00 96.56 217 ALA A N 1
ATOM 1799 C CA . ALA A 1 217 ? -1.511 14.562 9.653 1.00 96.56 217 ALA A CA 1
ATOM 1800 C C . ALA A 1 217 ? -1.126 15.731 10.574 1.00 96.56 217 ALA A C 1
ATOM 1802 O O . ALA A 1 217 ? -1.047 15.541 11.789 1.00 96.56 217 ALA A O 1
ATOM 1803 N N . PHE A 1 218 ? -1.001 16.952 10.039 1.00 96.56 218 PHE A N 1
ATOM 1804 C CA . PHE A 1 218 ? -0.767 18.161 10.839 1.00 96.56 218 PHE A CA 1
ATOM 1805 C C . PHE A 1 218 ? -1.877 18.397 11.865 1.00 96.56 218 PHE A C 1
ATOM 1807 O O . PHE A 1 218 ? -1.592 18.659 13.033 1.00 96.56 218 PHE A O 1
ATOM 1814 N N . TYR A 1 219 ? -3.145 18.249 11.471 1.00 94.69 219 TYR A N 1
ATOM 1815 C CA . TYR A 1 219 ? -4.261 18.338 12.418 1.00 94.69 219 TYR A CA 1
ATOM 1816 C C . TYR A 1 219 ? -4.208 17.215 13.470 1.00 94.69 219 TYR A C 1
ATOM 1818 O O . TYR A 1 219 ? -4.458 17.432 14.659 1.00 94.69 219 TYR A O 1
ATOM 1826 N N . THR A 1 220 ? -3.830 16.008 13.044 1.00 94.75 220 THR A N 1
ATOM 1827 C CA . THR A 1 220 ? -3.757 14.816 13.899 1.00 94.75 220 THR A CA 1
ATOM 1828 C C . THR A 1 220 ? -2.667 14.918 14.967 1.00 94.75 220 THR A C 1
ATOM 1830 O O . THR A 1 220 ? -2.816 14.299 16.017 1.00 94.75 220 THR A O 1
ATOM 1833 N N . LEU A 1 221 ? -1.644 15.769 14.805 1.00 95.00 221 LEU A N 1
ATOM 1834 C CA . LEU A 1 221 ? -0.645 16.030 15.856 1.00 95.00 221 LEU A CA 1
ATOM 1835 C C . LEU A 1 221 ? -1.272 16.441 17.196 1.00 95.00 221 LEU A C 1
ATOM 1837 O O . LEU A 1 221 ? -0.729 16.105 18.247 1.00 95.00 221 LEU A O 1
ATOM 1841 N N . LYS A 1 222 ? -2.419 17.136 17.165 1.00 92.75 222 LYS A N 1
ATOM 1842 C CA . LYS A 1 222 ? -3.130 17.587 18.372 1.00 92.75 222 LYS A CA 1
ATOM 1843 C C . LYS A 1 222 ? -3.951 16.488 19.050 1.00 92.75 222 LYS A C 1
ATOM 1845 O O . LYS A 1 222 ? -4.224 16.592 20.237 1.00 92.75 222 LYS A O 1
ATOM 1850 N N . THR A 1 223 ? -4.371 15.458 18.313 1.00 91.06 223 THR A N 1
ATOM 1851 C CA . THR A 1 223 ? -5.303 14.427 18.813 1.00 91.06 223 THR A CA 1
ATOM 1852 C C . THR A 1 223 ? -4.640 13.065 18.999 1.00 91.06 223 THR A C 1
ATOM 1854 O O . THR A 1 223 ? -4.916 12.371 19.973 1.00 91.06 223 THR A O 1
ATOM 1857 N N . ASN A 1 224 ? -3.753 12.673 18.086 1.00 92.50 224 ASN A N 1
ATOM 1858 C CA . ASN A 1 224 ? -3.004 11.424 18.116 1.00 92.50 224 ASN A CA 1
ATOM 1859 C C . ASN A 1 224 ? -1.581 11.651 17.584 1.00 92.50 224 ASN A C 1
ATOM 1861 O O . ASN A 1 224 ? -1.240 11.311 16.447 1.00 92.50 224 ASN A O 1
ATOM 1865 N N . ARG A 1 225 ? -0.747 12.243 18.445 1.00 94.19 225 ARG A N 1
ATOM 1866 C CA . ARG A 1 225 ? 0.626 12.646 18.124 1.00 94.19 225 ARG A CA 1
ATOM 1867 C C . ARG A 1 225 ? 1.481 11.496 17.586 1.00 94.19 225 ARG A C 1
ATOM 1869 O O . ARG A 1 225 ? 2.234 11.713 16.645 1.00 94.19 225 ARG A O 1
ATOM 1876 N N . TYR A 1 226 ? 1.348 10.290 18.143 1.00 95.12 226 TYR A N 1
ATOM 1877 C CA . TYR A 1 226 ? 2.138 9.131 17.717 1.00 95.12 226 TYR A CA 1
ATOM 1878 C C . TYR A 1 226 ? 1.876 8.776 16.244 1.00 95.12 226 TYR A C 1
ATOM 1880 O O . TYR A 1 226 ? 2.815 8.765 15.452 1.00 95.12 226 TYR A O 1
ATOM 1888 N N . ASN A 1 227 ? 0.611 8.583 15.844 1.00 95.62 227 ASN A N 1
ATOM 1889 C CA . ASN A 1 227 ? 0.284 8.223 14.455 1.00 95.62 227 ASN A CA 1
ATOM 1890 C C . ASN A 1 227 ? 0.683 9.326 13.464 1.00 95.62 227 ASN A C 1
ATOM 1892 O O . ASN A 1 227 ? 1.143 9.026 12.366 1.00 95.62 227 ASN A O 1
ATOM 1896 N N . ALA A 1 228 ? 0.544 10.597 13.851 1.00 97.06 228 ALA A N 1
ATOM 1897 C CA . ALA A 1 228 ? 0.971 11.716 13.018 1.00 97.06 228 ALA A CA 1
ATOM 1898 C C . ALA A 1 228 ? 2.499 11.754 12.823 1.00 97.06 228 ALA A C 1
ATOM 1900 O O . ALA A 1 228 ? 2.958 11.923 11.698 1.00 97.06 228 ALA A O 1
ATOM 1901 N N . ILE A 1 229 ? 3.293 11.550 13.883 1.00 97.75 229 ILE A N 1
ATOM 1902 C CA . ILE A 1 229 ? 4.762 11.504 13.781 1.00 97.75 229 ILE A CA 1
ATOM 1903 C C . ILE A 1 229 ? 5.211 10.341 12.895 1.00 97.75 229 ILE A C 1
ATOM 1905 O O . ILE A 1 229 ? 6.037 10.542 12.009 1.00 97.75 229 ILE A O 1
ATOM 1909 N N . VAL A 1 230 ? 4.637 9.149 13.093 1.00 97.88 230 VAL A N 1
ATOM 1910 C CA . VAL A 1 230 ? 4.919 7.986 12.240 1.00 97.88 230 VAL A CA 1
ATOM 1911 C C . VAL A 1 230 ? 4.617 8.306 10.777 1.00 97.88 230 VAL A C 1
ATOM 1913 O O . VAL A 1 230 ? 5.435 7.997 9.916 1.00 97.88 230 VAL A O 1
ATOM 1916 N N . PHE A 1 231 ? 3.479 8.948 10.488 1.00 98.19 231 PHE A N 1
ATOM 1917 C CA . PHE A 1 231 ? 3.137 9.364 9.129 1.00 98.19 231 PHE A CA 1
ATOM 1918 C C . PHE A 1 231 ? 4.211 10.287 8.536 1.00 98.19 231 PHE A C 1
ATOM 1920 O O . PHE A 1 231 ? 4.706 10.016 7.446 1.00 98.19 231 PHE A O 1
ATOM 1927 N N . PHE A 1 232 ? 4.624 11.338 9.254 1.00 98.31 232 PHE A N 1
ATOM 1928 C CA . PHE A 1 232 ? 5.653 12.256 8.755 1.00 98.31 232 PHE A CA 1
ATOM 1929 C C . PHE A 1 232 ? 7.006 11.573 8.541 1.00 98.31 232 PHE A C 1
ATOM 1931 O O . PHE A 1 232 ? 7.675 11.872 7.558 1.00 98.31 232 PHE A O 1
ATOM 1938 N N . MET A 1 233 ? 7.399 10.642 9.415 1.00 98.31 233 MET A N 1
ATOM 1939 C CA . MET A 1 233 ? 8.629 9.865 9.236 1.00 98.31 233 MET A CA 1
ATOM 1940 C C . MET A 1 233 ? 8.544 8.964 8.002 1.00 98.31 233 MET A C 1
ATOM 1942 O O . MET A 1 233 ? 9.420 9.020 7.144 1.00 98.31 233 MET A O 1
ATOM 1946 N N . ALA A 1 234 ? 7.477 8.169 7.889 1.00 98.12 234 ALA A N 1
ATOM 1947 C CA . ALA A 1 234 ? 7.313 7.200 6.812 1.00 98.12 234 ALA A CA 1
ATOM 1948 C C . ALA A 1 234 ? 7.240 7.896 5.442 1.00 98.12 234 ALA A C 1
ATOM 1950 O O . ALA A 1 234 ? 8.069 7.653 4.565 1.00 98.12 234 ALA A O 1
ATOM 1951 N N . PHE A 1 235 ? 6.312 8.842 5.287 1.00 97.31 235 PHE A N 1
ATOM 1952 C CA . PHE A 1 235 ? 6.138 9.569 4.030 1.00 97.31 235 PHE A CA 1
ATOM 1953 C C . PHE A 1 235 ? 7.278 10.564 3.766 1.00 97.31 235 PHE A C 1
ATOM 1955 O O . PHE A 1 235 ? 7.580 10.838 2.609 1.00 97.31 235 PHE A O 1
ATOM 1962 N N . GLY A 1 236 ? 7.955 11.067 4.803 1.00 97.69 236 GLY A N 1
ATOM 1963 C CA . GLY A 1 236 ? 9.141 11.915 4.664 1.00 97.69 236 GLY A CA 1
ATOM 1964 C C . GLY A 1 236 ? 10.337 11.172 4.070 1.00 97.69 236 GLY A C 1
ATOM 1965 O O . GLY A 1 236 ? 10.969 11.681 3.147 1.00 97.69 236 GLY A O 1
ATOM 1966 N N . VAL A 1 237 ? 10.610 9.945 4.531 1.00 97.94 237 VAL A N 1
ATOM 1967 C CA . VAL A 1 237 ? 11.672 9.095 3.959 1.00 97.94 237 VAL A CA 1
ATOM 1968 C C . VAL A 1 237 ? 11.348 8.702 2.516 1.00 97.94 237 VAL A C 1
ATOM 1970 O O . VAL A 1 237 ? 12.236 8.717 1.662 1.00 97.94 237 VAL A O 1
ATOM 1973 N N . MET A 1 238 ? 10.077 8.432 2.205 1.00 97.25 238 MET A N 1
ATOM 1974 C CA . MET A 1 238 ? 9.651 8.195 0.824 1.00 97.25 238 MET A CA 1
ATOM 1975 C C . MET A 1 238 ? 9.876 9.424 -0.068 1.00 97.25 238 MET A C 1
ATOM 1977 O O . MET A 1 238 ? 10.467 9.291 -1.138 1.00 97.25 238 MET A O 1
ATOM 1981 N N . ILE A 1 239 ? 9.461 10.621 0.374 1.00 96.94 239 ILE A N 1
ATOM 1982 C CA . ILE A 1 239 ? 9.699 11.880 -0.356 1.00 96.94 239 ILE A CA 1
ATOM 1983 C C . ILE A 1 239 ? 11.194 12.090 -0.580 1.00 96.94 239 ILE A C 1
ATOM 1985 O O . ILE A 1 239 ? 11.602 12.417 -1.689 1.00 96.94 239 ILE A O 1
ATOM 1989 N N . PHE A 1 240 ? 12.016 11.873 0.444 1.00 97.19 240 PHE A N 1
ATOM 1990 C CA . PHE A 1 240 ? 13.463 11.994 0.325 1.00 97.19 240 PHE A CA 1
ATOM 1991 C C . PHE A 1 240 ? 14.029 11.047 -0.744 1.00 97.19 240 PHE A C 1
ATOM 1993 O O . PHE A 1 240 ? 14.806 11.482 -1.591 1.00 97.19 240 PHE A O 1
ATOM 2000 N N . GLY A 1 241 ? 13.584 9.787 -0.774 1.00 96.25 241 GLY A N 1
ATOM 2001 C CA . GLY A 1 241 ? 13.956 8.836 -1.827 1.00 96.25 241 GLY A CA 1
ATOM 2002 C C . GLY A 1 241 ? 13.542 9.297 -3.229 1.00 96.25 241 GLY A C 1
ATOM 2003 O O . GLY A 1 241 ? 14.331 9.196 -4.166 1.00 96.25 241 GLY A O 1
ATOM 2004 N N . ILE A 1 242 ? 12.338 9.864 -3.372 1.00 94.38 242 ILE A N 1
ATOM 2005 C CA . ILE A 1 242 ? 11.857 10.443 -4.638 1.00 94.38 242 ILE A CA 1
ATOM 2006 C C . ILE A 1 242 ? 12.734 11.628 -5.066 1.00 94.38 242 ILE A C 1
ATOM 2008 O O . ILE A 1 242 ? 13.138 11.696 -6.222 1.00 94.38 242 ILE A O 1
ATOM 2012 N N . LEU A 1 243 ? 13.066 12.540 -4.150 1.00 95.75 243 LEU A N 1
ATOM 2013 C CA . LEU A 1 243 ? 13.917 13.699 -4.440 1.00 95.75 243 LEU A CA 1
ATOM 2014 C C . LEU A 1 243 ? 15.336 13.283 -4.849 1.00 95.75 243 LEU A C 1
ATOM 2016 O O . LEU A 1 243 ? 15.887 13.855 -5.785 1.00 95.75 243 LEU A O 1
ATOM 2020 N N . MET A 1 244 ? 15.904 12.264 -4.199 1.00 95.25 244 MET A N 1
ATOM 2021 C CA . MET A 1 244 ? 17.207 11.706 -4.578 1.00 95.25 244 MET A CA 1
ATOM 2022 C C . MET A 1 244 ? 17.169 11.075 -5.969 1.00 95.25 244 MET A C 1
ATOM 2024 O O . MET A 1 244 ? 18.066 11.311 -6.773 1.00 95.25 244 MET A O 1
ATOM 2028 N N . TYR A 1 245 ? 16.109 10.328 -6.288 1.00 92.06 245 TYR A N 1
ATOM 2029 C CA . TYR A 1 245 ? 15.923 9.774 -7.628 1.00 92.06 245 TYR A CA 1
ATOM 2030 C C . TYR A 1 245 ? 15.784 10.871 -8.695 1.00 92.06 245 TYR A C 1
ATOM 2032 O O . TYR A 1 245 ? 16.435 10.792 -9.733 1.00 92.06 245 TYR A O 1
ATOM 2040 N N . LEU A 1 246 ? 15.019 11.935 -8.424 1.00 91.44 246 LEU A N 1
ATOM 2041 C CA . LEU A 1 246 ? 14.951 13.095 -9.320 1.00 91.44 246 LEU A CA 1
ATOM 2042 C C . LEU A 1 246 ? 16.328 13.750 -9.496 1.00 91.44 246 LEU A C 1
ATOM 2044 O O . LEU A 1 246 ? 16.689 14.111 -10.610 1.00 91.44 246 LEU A O 1
ATOM 2048 N N . GLY A 1 247 ? 17.122 13.861 -8.429 1.00 91.38 247 GLY A N 1
ATOM 2049 C CA . GLY A 1 247 ? 18.498 14.349 -8.513 1.00 91.38 247 GLY A CA 1
ATOM 2050 C C . GLY A 1 247 ? 19.375 13.517 -9.454 1.00 91.38 247 GLY A C 1
ATOM 2051 O O . GLY A 1 247 ? 20.171 14.093 -10.189 1.00 91.38 247 GLY A O 1
ATOM 2052 N N . ILE A 1 248 ? 19.192 12.193 -9.492 1.00 89.00 248 ILE A N 1
ATOM 2053 C CA . ILE A 1 248 ? 19.878 11.311 -10.450 1.00 89.00 248 ILE A CA 1
ATOM 2054 C C . ILE A 1 248 ? 19.391 11.574 -11.882 1.00 89.00 248 ILE A C 1
ATOM 2056 O O . ILE A 1 248 ? 20.209 11.791 -12.771 1.00 89.00 248 ILE A O 1
ATOM 2060 N N . GLU A 1 249 ? 18.075 11.628 -12.110 1.00 84.81 249 GLU A N 1
ATOM 2061 C CA . GLU A 1 249 ? 17.496 11.871 -13.448 1.00 84.81 249 GLU A CA 1
ATOM 2062 C C . GLU A 1 249 ? 17.903 13.233 -14.041 1.00 84.81 249 GLU A C 1
ATOM 2064 O O . GLU A 1 249 ? 18.075 13.357 -15.253 1.00 84.81 249 GLU A O 1
ATOM 2069 N N . TYR A 1 250 ? 18.102 14.255 -13.201 1.00 87.06 250 TYR A N 1
ATOM 2070 C CA . TYR A 1 250 ? 18.601 15.571 -13.622 1.00 87.06 250 TYR A CA 1
ATOM 2071 C C . TYR A 1 250 ? 20.137 15.679 -13.651 1.00 87.06 250 TYR A C 1
ATOM 2073 O O . TYR A 1 250 ? 20.661 16.752 -13.951 1.00 87.06 250 TYR A O 1
ATOM 2081 N N . GLY A 1 251 ? 20.868 14.602 -13.344 1.00 86.12 251 GLY A N 1
ATOM 2082 C CA . GLY A 1 251 ? 22.334 14.572 -13.361 1.00 86.12 251 GLY A CA 1
ATOM 2083 C C . GLY A 1 251 ? 23.013 15.330 -12.213 1.00 86.12 251 GLY A C 1
ATOM 2084 O O . GLY A 1 251 ? 24.201 15.625 -12.294 1.00 86.12 251 GLY A O 1
ATOM 2085 N N . LEU A 1 252 ? 22.278 15.660 -11.145 1.00 90.81 252 LEU A N 1
ATOM 2086 C CA . LEU A 1 252 ? 22.813 16.291 -9.930 1.00 90.81 252 LEU A CA 1
ATOM 2087 C C . LEU A 1 252 ? 23.516 15.283 -9.008 1.00 90.81 252 LEU A C 1
ATOM 2089 O O . LEU A 1 252 ? 24.338 15.667 -8.179 1.00 90.81 252 LEU A O 1
ATOM 2093 N N . ILE A 1 253 ? 23.152 14.004 -9.113 1.00 89.75 253 ILE A N 1
ATOM 2094 C CA . ILE A 1 253 ? 23.636 12.914 -8.265 1.00 89.75 253 ILE A CA 1
ATOM 2095 C C . ILE A 1 253 ? 24.058 11.757 -9.169 1.00 89.75 253 ILE A C 1
ATOM 2097 O O . ILE A 1 253 ? 23.340 11.399 -10.099 1.00 89.75 253 ILE A O 1
ATOM 2101 N N . ASN A 1 254 ? 25.202 11.144 -8.875 1.00 86.25 254 ASN A N 1
ATOM 2102 C CA . ASN A 1 254 ? 25.656 9.959 -9.600 1.00 86.25 254 ASN A CA 1
ATOM 2103 C C . ASN A 1 254 ? 24.825 8.726 -9.208 1.00 86.25 254 ASN A C 1
ATOM 2105 O O . ASN A 1 254 ? 24.593 8.480 -8.023 1.00 86.25 254 ASN A O 1
ATOM 2109 N N . GLU A 1 255 ? 24.429 7.922 -10.196 1.00 78.62 255 GLU A N 1
ATOM 2110 C CA . GLU A 1 255 ? 23.616 6.714 -9.985 1.00 78.62 255 GLU A CA 1
ATOM 2111 C C . GLU A 1 255 ? 24.339 5.659 -9.124 1.00 78.62 255 GLU A C 1
ATOM 2113 O O . GLU A 1 255 ? 23.711 5.008 -8.290 1.00 78.62 255 GLU A O 1
ATOM 2118 N N . ASP A 1 256 ? 25.670 5.571 -9.233 1.00 81.75 256 ASP A N 1
ATOM 2119 C CA . ASP A 1 256 ? 26.507 4.563 -8.558 1.00 81.75 256 ASP A CA 1
ATOM 2120 C C . ASP A 1 256 ? 26.549 4.679 -7.021 1.00 81.75 256 ASP A C 1
ATOM 2122 O O . ASP A 1 256 ? 27.078 3.798 -6.341 1.00 81.75 256 ASP A O 1
ATOM 2126 N N . ILE A 1 257 ? 26.010 5.761 -6.448 1.00 86.81 257 ILE A N 1
ATOM 2127 C CA . ILE A 1 257 ? 25.993 5.988 -4.994 1.00 86.81 257 ILE A CA 1
ATOM 2128 C C . ILE A 1 257 ? 25.057 5.000 -4.289 1.00 86.81 257 ILE A C 1
ATOM 2130 O O . ILE A 1 257 ? 25.289 4.642 -3.130 1.00 86.81 257 ILE A O 1
ATOM 2134 N N . PHE A 1 258 ? 23.998 4.554 -4.967 1.00 85.00 258 PHE A N 1
ATOM 2135 C CA . PHE A 1 258 ? 22.968 3.722 -4.360 1.00 85.00 258 PHE A CA 1
ATOM 2136 C C . PHE A 1 258 ? 22.958 2.311 -4.959 1.00 85.00 258 PHE A C 1
ATOM 2138 O O . PHE A 1 258 ? 23.001 2.151 -6.175 1.00 85.00 258 PHE A O 1
ATOM 2145 N N . PRO A 1 259 ? 22.828 1.257 -4.129 1.00 81.56 259 PRO A N 1
ATOM 2146 C CA . PRO A 1 259 ? 22.778 -0.123 -4.618 1.00 81.56 259 PRO A CA 1
ATOM 2147 C C . PRO A 1 259 ? 21.473 -0.451 -5.361 1.00 81.56 259 PRO A C 1
ATOM 2149 O O . PRO A 1 259 ? 21.404 -1.438 -6.088 1.00 81.56 259 PRO A O 1
ATOM 2152 N N . LEU A 1 260 ? 20.429 0.346 -5.128 1.00 86.56 260 LEU A N 1
ATOM 2153 C CA . LEU A 1 260 ? 19.109 0.271 -5.740 1.00 86.56 260 LEU A CA 1
ATOM 2154 C C . LEU A 1 260 ? 18.594 1.693 -5.958 1.00 86.56 260 LEU A C 1
ATOM 2156 O O . LEU A 1 260 ? 19.012 2.616 -5.259 1.00 86.56 260 LEU A O 1
ATOM 2160 N N . ASN A 1 261 ? 17.617 1.849 -6.854 1.00 90.12 261 ASN A N 1
ATOM 2161 C CA . ASN A 1 261 ? 16.947 3.128 -7.082 1.00 90.12 261 ASN A CA 1
ATOM 2162 C C . ASN A 1 261 ? 16.503 3.768 -5.737 1.00 90.12 261 ASN A C 1
ATOM 2164 O O . ASN A 1 261 ? 15.754 3.130 -4.986 1.00 90.12 261 ASN A O 1
ATOM 2168 N N . PRO A 1 262 ? 16.909 5.017 -5.425 1.00 93.38 262 PRO A N 1
ATOM 2169 C CA . PRO A 1 262 ? 16.566 5.683 -4.165 1.00 93.38 262 PRO A CA 1
ATOM 2170 C C . PRO A 1 262 ? 15.064 5.765 -3.882 1.00 93.38 262 PRO A C 1
ATOM 2172 O O . PRO A 1 262 ? 14.649 5.689 -2.726 1.00 93.38 262 PRO A O 1
ATOM 2175 N N . MET A 1 263 ? 14.233 5.857 -4.923 1.00 93.75 263 MET A N 1
ATOM 2176 C CA . MET A 1 263 ? 12.777 5.834 -4.798 1.00 93.75 263 MET A CA 1
ATOM 2177 C C . MET A 1 263 ? 12.274 4.485 -4.261 1.00 93.75 263 MET A C 1
ATOM 2179 O O . MET A 1 263 ? 11.356 4.458 -3.437 1.00 93.75 263 MET A O 1
ATOM 2183 N N . LEU A 1 264 ? 12.886 3.366 -4.677 1.00 94.44 264 LEU A N 1
ATOM 2184 C CA . LEU A 1 264 ? 12.574 2.039 -4.133 1.00 94.44 264 LEU A CA 1
ATOM 2185 C C . LEU A 1 264 ? 12.975 1.949 -2.667 1.00 94.44 264 LEU A C 1
ATOM 2187 O O . LEU A 1 264 ? 12.167 1.516 -1.851 1.00 94.44 264 LEU A O 1
ATOM 2191 N N . LEU A 1 265 ? 14.189 2.391 -2.329 1.00 95.06 265 LEU A N 1
ATOM 2192 C CA . LEU A 1 265 ? 14.670 2.390 -0.948 1.00 95.06 265 LEU A CA 1
ATOM 2193 C C . LEU A 1 265 ? 13.755 3.230 -0.049 1.00 95.06 265 LEU A C 1
ATOM 2195 O O . LEU A 1 265 ? 13.301 2.737 0.981 1.00 95.06 265 LEU A O 1
ATOM 2199 N N . GLY A 1 266 ? 13.412 4.452 -0.468 1.00 97.00 266 GLY A N 1
ATOM 2200 C CA . GLY A 1 266 ? 12.499 5.332 0.263 1.00 97.00 266 GLY A CA 1
ATOM 2201 C C . GLY A 1 266 ? 11.120 4.708 0.485 1.00 97.00 266 GLY A C 1
ATOM 2202 O O . GLY A 1 266 ? 10.608 4.741 1.601 1.00 97.00 266 GLY A O 1
ATOM 2203 N N . SER A 1 267 ? 10.552 4.073 -0.545 1.00 96.56 267 SER A N 1
ATOM 2204 C CA . SER A 1 267 ? 9.263 3.369 -0.445 1.00 96.56 267 SER A CA 1
ATOM 2205 C C . SER A 1 267 ? 9.346 2.125 0.453 1.00 96.56 267 SER A C 1
ATOM 2207 O O . SER A 1 267 ? 8.445 1.852 1.238 1.00 96.56 267 SER A O 1
ATOM 2209 N N . GLY A 1 268 ? 10.445 1.369 0.390 1.00 97.06 268 GLY A N 1
ATOM 2210 C CA . GLY A 1 268 ? 10.664 0.213 1.262 1.00 97.06 268 GLY A CA 1
ATOM 2211 C C . GLY A 1 268 ? 10.778 0.609 2.733 1.00 97.06 268 GLY A C 1
ATOM 22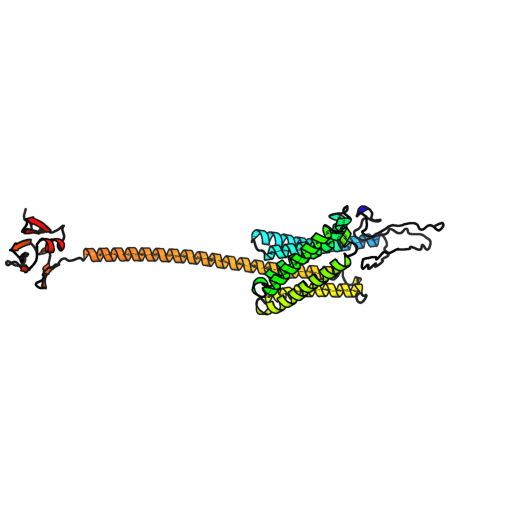12 O O . GLY A 1 268 ? 10.139 -0.003 3.589 1.00 97.06 268 GLY A O 1
ATOM 2213 N N . PHE A 1 269 ? 11.542 1.662 3.035 1.00 97.69 269 PHE A N 1
ATOM 2214 C CA . PHE A 1 269 ? 11.647 2.191 4.395 1.00 97.69 269 PHE A CA 1
ATOM 2215 C C . PHE A 1 269 ? 10.322 2.756 4.905 1.00 97.69 269 PHE A C 1
ATOM 2217 O O . PHE A 1 269 ? 9.983 2.531 6.063 1.00 97.69 269 PHE A O 1
ATOM 2224 N N . GLU A 1 270 ? 9.549 3.434 4.057 1.00 98.31 270 GLU A N 1
ATOM 2225 C CA . GLU A 1 270 ? 8.197 3.896 4.383 1.00 98.31 270 GLU A CA 1
ATOM 2226 C C . GLU A 1 270 ? 7.299 2.736 4.831 1.00 98.31 270 GLU A C 1
ATOM 2228 O O . GLU A 1 270 ? 6.744 2.775 5.933 1.00 98.31 270 GLU A O 1
ATOM 2233 N N . ILE A 1 271 ? 7.256 1.652 4.052 1.00 98.38 271 ILE A N 1
ATOM 2234 C CA . ILE A 1 271 ? 6.513 0.434 4.396 1.00 98.38 271 ILE A CA 1
ATOM 2235 C C . ILE A 1 271 ? 7.011 -0.171 5.714 1.00 98.38 271 ILE A C 1
ATOM 2237 O O . ILE A 1 271 ? 6.189 -0.535 6.556 1.00 98.38 271 ILE A O 1
ATOM 2241 N N . ILE A 1 272 ? 8.327 -0.262 5.930 1.00 98.12 272 ILE A N 1
ATOM 2242 C CA . ILE A 1 272 ? 8.908 -0.810 7.167 1.00 98.12 272 ILE A CA 1
ATOM 2243 C C . ILE A 1 272 ? 8.514 0.039 8.385 1.00 98.12 272 ILE A C 1
ATOM 2245 O O . ILE A 1 272 ? 8.079 -0.507 9.402 1.00 98.12 272 ILE A O 1
ATOM 2249 N N . ILE A 1 273 ? 8.604 1.369 8.289 1.00 98.50 273 ILE A N 1
ATOM 2250 C CA . ILE A 1 273 ? 8.212 2.292 9.366 1.00 98.50 273 ILE A CA 1
ATOM 2251 C C . ILE A 1 273 ? 6.722 2.126 9.690 1.00 98.50 273 ILE A C 1
ATOM 2253 O O . ILE A 1 273 ? 6.355 2.000 10.863 1.00 98.50 273 ILE A O 1
ATOM 2257 N N . LEU A 1 274 ? 5.857 2.066 8.671 1.00 98.19 274 LEU A N 1
ATOM 2258 C CA . LEU A 1 274 ? 4.433 1.808 8.885 1.00 98.19 274 LEU A CA 1
ATOM 2259 C C . LEU A 1 274 ? 4.187 0.424 9.496 1.00 98.19 274 LEU A C 1
ATOM 2261 O O . LEU A 1 274 ? 3.353 0.306 10.390 1.00 98.19 274 LEU A O 1
ATOM 2265 N N . SER A 1 275 ? 4.931 -0.609 9.095 1.00 97.50 275 SER A N 1
ATOM 2266 C CA . SER A 1 275 ? 4.825 -1.955 9.672 1.00 97.50 275 SER A CA 1
ATOM 2267 C C . SER A 1 275 ? 5.127 -1.966 11.170 1.00 97.50 275 SER A C 1
ATOM 2269 O O . SER A 1 275 ? 4.368 -2.555 11.941 1.00 97.50 275 SER A O 1
ATOM 2271 N N . PHE A 1 276 ? 6.164 -1.255 11.621 1.00 97.38 276 PHE A N 1
ATOM 2272 C CA . PHE A 1 276 ? 6.433 -1.103 13.055 1.00 97.38 276 PHE A CA 1
ATOM 2273 C C . PHE A 1 276 ? 5.284 -0.409 13.790 1.00 97.38 276 PHE A C 1
ATOM 2275 O O . PHE A 1 276 ? 4.886 -0.837 14.876 1.00 97.38 276 PHE A O 1
ATOM 2282 N N . ALA A 1 277 ? 4.694 0.623 13.188 1.00 96.94 277 ALA A N 1
ATOM 2283 C CA . ALA A 1 277 ? 3.530 1.279 13.770 1.00 96.94 277 ALA A CA 1
ATOM 2284 C C . ALA A 1 277 ? 2.307 0.355 13.827 1.00 96.94 277 ALA A C 1
ATOM 2286 O O . ALA A 1 277 ? 1.550 0.401 14.794 1.00 96.94 277 ALA A O 1
ATOM 2287 N N . MET A 1 278 ? 2.128 -0.524 12.841 1.00 97.56 278 MET A N 1
ATOM 2288 C CA . MET A 1 278 ? 1.073 -1.536 12.849 1.00 97.56 278 MET A CA 1
ATOM 2289 C C . MET A 1 278 ? 1.284 -2.582 13.949 1.00 97.56 278 MET A C 1
ATOM 2291 O O . MET A 1 278 ? 0.318 -2.954 14.614 1.00 97.56 278 MET A O 1
ATOM 2295 N N . ILE A 1 279 ? 2.528 -2.990 14.221 1.00 96.12 279 ILE A N 1
ATOM 2296 C CA . ILE A 1 279 ? 2.861 -3.843 15.375 1.00 96.12 279 ILE A CA 1
ATOM 2297 C C . ILE A 1 279 ? 2.505 -3.129 16.686 1.00 96.12 279 ILE A C 1
ATOM 2299 O O . ILE A 1 279 ? 1.862 -3.712 17.556 1.00 96.12 279 ILE A O 1
ATOM 2303 N N . TYR A 1 280 ? 2.836 -1.843 16.818 1.00 95.62 280 TYR A N 1
ATOM 2304 C CA . TYR A 1 280 ? 2.444 -1.062 17.993 1.00 95.62 280 TYR A CA 1
ATOM 2305 C C . TYR A 1 280 ? 0.914 -0.971 18.153 1.00 95.62 280 TYR A C 1
ATOM 2307 O O . TYR A 1 280 ? 0.386 -1.144 19.256 1.00 95.62 280 TYR A O 1
ATOM 2315 N N . GLN A 1 281 ? 0.177 -0.757 17.056 1.00 94.69 281 GLN A N 1
ATOM 2316 C CA . GLN A 1 281 ? -1.291 -0.759 17.074 1.00 94.69 281 GLN A CA 1
ATOM 2317 C C . GLN A 1 281 ? -1.858 -2.122 17.478 1.00 94.69 281 GLN A C 1
ATOM 2319 O O . GLN A 1 281 ? -2.835 -2.174 18.226 1.00 94.69 281 GLN A O 1
ATOM 2324 N N . LEU A 1 282 ? -1.240 -3.218 17.030 1.00 96.06 282 LEU A N 1
ATOM 2325 C CA . LEU A 1 282 ? -1.626 -4.571 17.417 1.00 96.06 282 LEU A CA 1
ATOM 2326 C C . LEU A 1 282 ? -1.509 -4.753 18.931 1.00 96.06 282 LEU A C 1
ATOM 2328 O O . LEU A 1 282 ? -2.485 -5.143 19.571 1.00 96.06 282 LEU A O 1
ATOM 2332 N N . SER A 1 283 ? -0.358 -4.400 19.509 1.00 95.38 283 SER A N 1
ATOM 2333 C CA . SER A 1 283 ? -0.136 -4.477 20.955 1.00 95.38 283 SER A CA 1
ATOM 2334 C C . SER A 1 283 ? -1.183 -3.673 21.724 1.00 95.38 283 SER A C 1
ATOM 2336 O O . SER A 1 283 ? -1.781 -4.179 22.670 1.00 95.38 283 SER A O 1
ATOM 2338 N N . LYS A 1 284 ? -1.497 -2.453 21.267 1.00 94.19 284 LYS A N 1
ATOM 2339 C CA . LYS A 1 284 ? -2.530 -1.611 21.885 1.00 94.19 284 LYS A CA 1
ATOM 2340 C C . LYS A 1 284 ? -3.919 -2.255 21.844 1.00 94.19 284 LYS A C 1
ATOM 2342 O O . LYS A 1 284 ? -4.656 -2.175 22.826 1.00 94.19 284 LYS A O 1
ATOM 2347 N N . ILE A 1 285 ? -4.285 -2.881 20.725 1.00 93.88 285 ILE A N 1
ATOM 2348 C CA . ILE A 1 285 ? -5.569 -3.582 20.577 1.00 93.88 285 ILE A CA 1
ATOM 2349 C C . ILE A 1 285 ? -5.634 -4.791 21.516 1.00 93.88 285 ILE A C 1
ATOM 2351 O O . ILE A 1 285 ? -6.649 -4.980 22.186 1.00 93.88 285 ILE A O 1
ATOM 2355 N N . ILE A 1 286 ? -4.556 -5.576 21.601 1.00 93.75 286 ILE A N 1
ATOM 2356 C CA . ILE A 1 286 ? -4.475 -6.745 22.485 1.00 93.75 286 ILE A CA 1
ATOM 2357 C C . ILE A 1 286 ? -4.605 -6.318 23.952 1.00 93.75 286 ILE A C 1
ATOM 2359 O O . ILE A 1 286 ? -5.457 -6.850 24.662 1.00 93.75 286 ILE A O 1
ATOM 2363 N N . SER A 1 287 ? -3.850 -5.308 24.395 1.00 94.69 287 SER A N 1
ATOM 2364 C CA . SER A 1 287 ? -3.932 -4.806 25.773 1.00 94.69 287 SER A CA 1
ATOM 2365 C C . SER A 1 287 ? -5.315 -4.241 26.107 1.00 94.69 287 SER A C 1
ATOM 2367 O O . SER A 1 287 ? -5.842 -4.490 27.189 1.00 94.69 287 SER A O 1
ATOM 2369 N N . ALA A 1 288 ? -5.949 -3.516 25.178 1.00 94.06 288 ALA A N 1
ATOM 2370 C CA . ALA A 1 288 ? -7.305 -3.010 25.384 1.00 94.06 288 ALA A CA 1
ATOM 2371 C C . ALA A 1 288 ? -8.322 -4.150 25.552 1.00 94.06 288 ALA A C 1
ATOM 2373 O O . ALA A 1 288 ? -9.205 -4.063 26.405 1.00 94.06 288 ALA A O 1
ATOM 2374 N N . LYS A 1 289 ? -8.177 -5.233 24.779 1.00 92.38 289 LYS A N 1
ATOM 2375 C CA . LYS A 1 289 ? -9.035 -6.416 24.891 1.00 92.38 289 LYS A CA 1
ATOM 2376 C C . LYS A 1 289 ? -8.857 -7.123 26.239 1.00 92.38 289 LYS A C 1
ATOM 2378 O O . LYS A 1 289 ? -9.854 -7.419 26.886 1.00 92.38 289 LYS A O 1
ATOM 2383 N N . GLN A 1 290 ? -7.620 -7.291 26.705 1.00 94.06 290 GLN A N 1
ATOM 2384 C CA . GLN A 1 290 ? -7.325 -7.887 28.017 1.00 94.06 290 GLN A CA 1
ATOM 2385 C C . GLN A 1 290 ? -7.946 -7.087 29.171 1.00 94.06 290 GLN A C 1
ATOM 2387 O O . GLN A 1 290 ? -8.570 -7.654 30.063 1.00 94.06 290 GLN A O 1
ATOM 2392 N N . VAL A 1 291 ? -7.843 -5.754 29.138 1.00 94.81 291 VAL A N 1
ATOM 2393 C CA . VAL A 1 291 ? -8.459 -4.893 30.163 1.00 94.81 291 VAL A CA 1
ATOM 2394 C C . VAL A 1 291 ? -9.985 -5.019 30.161 1.00 94.81 291 VAL A C 1
ATOM 2396 O O . VAL A 1 291 ? -10.604 -4.995 31.225 1.00 94.81 291 VAL A O 1
ATOM 2399 N N . LEU A 1 292 ? -10.607 -5.148 28.985 1.00 93.94 292 LEU A N 1
ATOM 2400 C CA . LEU A 1 292 ? -12.052 -5.360 28.879 1.00 93.94 292 LEU A CA 1
ATOM 2401 C C . LEU A 1 292 ? -12.476 -6.722 29.437 1.00 93.94 292 LEU A C 1
ATOM 2403 O O . LEU A 1 292 ? -13.479 -6.790 30.144 1.00 93.94 292 LEU A O 1
ATOM 2407 N N . GLU A 1 293 ? -11.706 -7.778 29.177 1.00 93.88 293 GLU A N 1
ATOM 2408 C CA . GLU A 1 293 ? -11.960 -9.117 29.721 1.00 93.88 293 GLU A CA 1
ATOM 2409 C C . GLU A 1 293 ? -11.863 -9.132 31.253 1.00 93.88 293 GLU A C 1
ATOM 2411 O O . GLU A 1 293 ? -12.772 -9.634 31.914 1.00 93.88 293 GLU A O 1
ATOM 2416 N N . ILE A 1 294 ? -10.842 -8.487 31.830 1.00 95.19 294 ILE A N 1
ATOM 2417 C CA . ILE A 1 294 ? -10.693 -8.353 33.290 1.00 95.19 294 ILE A CA 1
ATOM 2418 C C . ILE A 1 294 ? -11.878 -7.584 33.886 1.00 95.19 294 ILE A C 1
ATOM 2420 O O . ILE A 1 294 ? -12.496 -8.044 34.844 1.00 95.19 294 ILE A O 1
ATOM 2424 N N . LYS A 1 295 ? -12.256 -6.440 33.297 1.00 94.06 295 LYS A N 1
ATOM 2425 C CA . LYS A 1 295 ? -13.417 -5.661 33.763 1.00 94.06 295 LYS A CA 1
ATOM 2426 C C . LYS A 1 295 ? -14.705 -6.477 33.721 1.00 94.06 295 LYS A C 1
ATOM 2428 O O . LYS A 1 295 ? -15.498 -6.399 34.655 1.00 94.06 295 LYS A 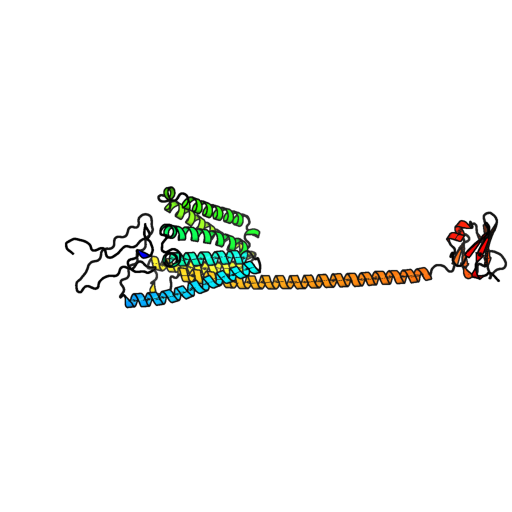O 1
ATOM 2433 N N . HIS A 1 296 ? -14.913 -7.254 32.661 1.00 94.50 296 HIS A N 1
ATOM 2434 C CA . HIS A 1 296 ? -16.077 -8.123 32.543 1.00 94.50 296 HIS A CA 1
ATOM 2435 C C . HIS A 1 296 ? -16.091 -9.189 33.647 1.00 94.50 296 HIS A C 1
ATOM 2437 O O . HIS A 1 296 ? -17.113 -9.374 34.301 1.00 94.50 296 HIS A O 1
ATOM 2443 N N . GLN A 1 297 ? -14.957 -9.841 33.916 1.00 94.69 297 GLN A N 1
ATOM 2444 C CA . GLN A 1 297 ? -14.838 -10.816 35.005 1.00 94.69 297 GLN A CA 1
ATOM 2445 C C . GLN A 1 297 ? -15.133 -10.192 36.376 1.00 94.69 297 GLN A C 1
ATOM 2447 O O . GLN A 1 297 ? -15.893 -10.763 37.154 1.00 94.69 297 GLN A O 1
ATOM 2452 N N . THR A 1 298 ? -14.614 -8.993 36.655 1.00 94.62 298 THR A N 1
ATOM 2453 C CA . THR A 1 298 ? -14.903 -8.276 37.906 1.00 94.62 298 THR A CA 1
ATOM 2454 C C . THR A 1 298 ? -16.384 -7.913 38.034 1.00 94.62 298 THR A C 1
ATOM 2456 O O . THR A 1 298 ? -16.955 -8.042 39.113 1.00 94.62 298 THR A O 1
ATOM 2459 N N . LEU A 1 299 ? -17.040 -7.492 36.947 1.00 95.25 299 LEU A N 1
ATOM 2460 C CA . LEU A 1 299 ? -18.481 -7.208 36.960 1.00 95.25 299 LEU A CA 1
ATOM 2461 C C . LEU A 1 299 ? -19.309 -8.468 37.248 1.00 95.25 299 LEU A C 1
ATOM 2463 O O . LEU A 1 299 ? -20.258 -8.409 38.030 1.00 95.25 299 LEU A O 1
ATOM 2467 N N . VAL A 1 300 ? -18.925 -9.610 36.674 1.00 95.75 300 VAL A N 1
ATOM 2468 C CA . VAL A 1 300 ? -19.563 -10.905 36.959 1.00 95.75 300 VAL A CA 1
ATOM 2469 C C . VAL A 1 300 ? -19.362 -11.311 38.427 1.00 95.75 300 VAL A C 1
ATOM 2471 O O . VAL A 1 300 ? -20.310 -11.721 39.087 1.00 95.75 300 VAL A O 1
ATOM 2474 N N . GLN A 1 301 ? -18.170 -11.125 38.995 1.00 94.88 301 GLN A N 1
ATOM 2475 C CA . GLN A 1 301 ? -17.930 -11.414 40.417 1.00 94.88 301 GLN A CA 1
ATOM 2476 C C . GLN A 1 301 ? -18.712 -10.480 41.351 1.00 94.88 301 GLN A C 1
ATOM 2478 O O . GLN A 1 301 ? -19.281 -10.925 42.349 1.00 94.88 301 GLN A O 1
ATOM 2483 N N . ASN A 1 302 ? -18.782 -9.187 41.028 1.00 94.94 302 ASN A N 1
ATOM 2484 C CA . ASN A 1 302 ? -19.529 -8.215 41.826 1.00 94.94 302 ASN A CA 1
ATOM 2485 C C . ASN A 1 302 ? -21.031 -8.510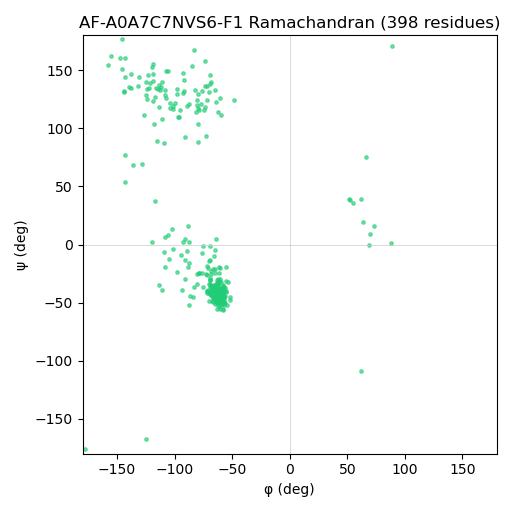 41.813 1.00 94.94 302 ASN A C 1
ATOM 2487 O O . ASN A 1 302 ? -21.675 -8.416 42.854 1.00 94.94 302 ASN A O 1
ATOM 2491 N N . THR A 1 303 ? -21.585 -8.891 40.659 1.00 94.44 303 THR A N 1
ATOM 2492 C CA . THR A 1 303 ? -23.001 -9.279 40.546 1.00 94.44 303 THR A CA 1
ATOM 2493 C C . THR A 1 303 ? -23.299 -10.536 41.362 1.00 94.44 303 THR A C 1
ATOM 2495 O O . THR A 1 303 ? -24.213 -10.501 42.179 1.00 94.44 303 THR A O 1
ATOM 2498 N N . GLN A 1 304 ? -22.460 -11.574 41.280 1.00 94.69 304 GLN A N 1
ATOM 2499 C CA . GLN A 1 304 ? -22.582 -12.768 42.132 1.00 94.69 304 GLN A CA 1
ATOM 2500 C C . GLN A 1 304 ? -22.486 -12.442 43.630 1.00 94.69 304 GLN A C 1
ATOM 2502 O O . GLN A 1 304 ? -23.263 -12.945 44.439 1.00 94.69 304 GLN A O 1
ATOM 2507 N N . THR A 1 305 ? -21.559 -11.564 44.015 1.00 94.56 305 THR A N 1
ATOM 2508 C CA . THR A 1 305 ? -21.396 -11.146 45.418 1.00 94.56 305 THR A CA 1
ATOM 2509 C C . THR A 1 305 ? -22.616 -10.370 45.918 1.00 94.56 305 THR A C 1
ATOM 2511 O O . THR A 1 305 ? -23.039 -10.544 47.061 1.00 94.56 305 THR A O 1
ATOM 2514 N N . LEU A 1 306 ? -23.201 -9.511 45.078 1.00 94.31 306 LEU A N 1
ATOM 2515 C CA . LEU A 1 306 ? -24.424 -8.777 45.405 1.00 94.31 306 LEU A CA 1
ATOM 2516 C C . LEU A 1 306 ? -25.630 -9.711 45.524 1.00 94.31 306 LEU A C 1
ATOM 2518 O O . LEU A 1 306 ? -26.433 -9.537 46.435 1.00 94.31 306 LEU A O 1
ATOM 2522 N N . GLU A 1 307 ? -25.748 -10.710 44.652 1.00 94.88 307 GLU A N 1
ATOM 2523 C CA . GLU A 1 307 ? -26.791 -11.735 44.745 1.00 94.88 307 GLU A CA 1
ATOM 2524 C C . GLU A 1 307 ? -26.661 -12.559 46.028 1.00 94.88 307 GLU A C 1
ATOM 2526 O O . GLU A 1 307 ? -27.653 -12.740 46.734 1.00 94.88 307 GLU A O 1
ATOM 2531 N N . ALA A 1 308 ? -25.443 -12.976 46.388 1.00 93.44 308 ALA A N 1
ATOM 2532 C CA . ALA A 1 308 ? -25.179 -13.675 47.643 1.00 93.44 308 ALA A CA 1
ATOM 2533 C C . ALA A 1 308 ? -25.574 -12.823 48.862 1.00 93.44 308 ALA A C 1
ATOM 2535 O O . ALA A 1 308 ? -26.296 -13.301 49.737 1.00 93.44 308 ALA A O 1
ATOM 2536 N N . LYS A 1 309 ? -25.189 -11.538 48.882 1.00 94.12 309 LYS A N 1
ATOM 2537 C CA . LYS A 1 309 ? -25.594 -10.593 49.939 1.00 94.12 309 LYS A CA 1
ATOM 2538 C C . LYS A 1 309 ? -27.104 -10.368 49.977 1.00 94.12 309 LYS A C 1
ATOM 2540 O O . LYS A 1 309 ? -27.680 -10.297 51.055 1.00 94.12 309 LYS A O 1
ATOM 2545 N N . ASN A 1 310 ? -27.768 -10.267 48.827 1.00 94.12 310 ASN A N 1
ATOM 2546 C CA . ASN A 1 310 ? -29.224 -10.131 48.773 1.00 94.12 310 ASN A CA 1
ATOM 2547 C C . ASN A 1 310 ? -29.923 -11.377 49.317 1.00 94.12 310 ASN A C 1
ATOM 2549 O O . ASN A 1 310 ? -30.896 -11.255 50.058 1.00 94.12 310 ASN A O 1
ATOM 2553 N N . LEU A 1 311 ? -29.422 -12.570 48.995 1.00 94.06 311 LEU A N 1
ATOM 2554 C CA . LEU A 1 311 ? -29.955 -13.815 49.534 1.00 94.06 311 LEU A CA 1
ATOM 2555 C C . LEU A 1 311 ? -29.761 -13.888 51.056 1.00 94.06 311 LEU A C 1
ATOM 2557 O O . LEU A 1 311 ? -30.688 -14.255 51.778 1.00 94.06 311 LEU A O 1
ATOM 2561 N N . GLU A 1 312 ? -28.594 -13.475 51.549 1.00 93.06 312 GLU A N 1
ATOM 2562 C CA . GLU A 1 312 ? -28.303 -13.363 52.980 1.00 93.06 312 GLU A CA 1
ATOM 2563 C C . GLU A 1 312 ? -29.236 -12.362 53.680 1.00 93.06 312 GLU A C 1
ATOM 2565 O O . GLU A 1 312 ? -29.800 -12.675 54.730 1.00 93.06 312 GLU A O 1
ATOM 2570 N N . LEU A 1 313 ? -29.483 -11.194 53.078 1.00 92.25 313 LEU A N 1
ATOM 2571 C CA . LEU A 1 313 ? -30.435 -10.203 53.587 1.00 92.25 313 LEU A CA 1
ATOM 2572 C C . LEU A 1 313 ? -31.870 -10.738 53.602 1.00 92.25 313 LEU A C 1
ATOM 2574 O O . LEU A 1 313 ? -32.586 -10.527 54.579 1.00 92.25 313 LEU A O 1
ATOM 2578 N N . ILE A 1 314 ? -32.297 -11.461 52.561 1.00 92.88 314 ILE A N 1
ATOM 2579 C CA . ILE A 1 314 ? -33.619 -12.103 52.511 1.00 92.88 314 ILE A CA 1
ATOM 2580 C C . ILE A 1 314 ? -33.743 -13.151 53.620 1.00 92.88 314 ILE A C 1
ATOM 2582 O O . ILE A 1 314 ? -34.771 -13.202 54.297 1.00 92.88 314 ILE A O 1
ATOM 2586 N N . ASN A 1 315 ? -32.714 -13.972 53.829 1.00 91.81 315 ASN A N 1
ATOM 2587 C CA . ASN A 1 315 ? -32.704 -14.983 54.883 1.00 91.81 315 ASN A CA 1
ATOM 2588 C C . ASN A 1 315 ? -32.725 -14.340 56.274 1.00 91.81 315 ASN A C 1
ATOM 2590 O O . ASN A 1 315 ? -33.534 -14.743 57.106 1.00 91.81 315 ASN A O 1
ATOM 2594 N N . THR A 1 316 ? -31.929 -13.290 56.491 1.00 91.00 316 THR A N 1
ATOM 2595 C CA . THR A 1 316 ? -31.924 -12.499 57.733 1.00 91.00 316 THR A CA 1
ATOM 2596 C C . THR A 1 316 ? -33.281 -11.829 57.979 1.00 91.00 316 THR A C 1
ATOM 2598 O O . THR A 1 316 ? -33.809 -11.848 59.087 1.00 91.00 316 THR A O 1
ATOM 2601 N N . ALA A 1 317 ? -33.916 -11.280 56.942 1.00 88.62 317 ALA A N 1
ATOM 2602 C CA . ALA A 1 317 ? -35.255 -10.707 57.055 1.00 88.62 317 ALA A CA 1
ATOM 2603 C C . ALA A 1 317 ? -36.316 -11.775 57.374 1.00 88.62 317 ALA A C 1
ATOM 2605 O O . ALA A 1 317 ? -37.254 -11.506 58.126 1.00 88.62 317 ALA A O 1
ATOM 2606 N N . LYS A 1 318 ? -36.182 -12.992 56.827 1.00 88.62 318 LYS A N 1
ATOM 2607 C CA . LYS A 1 318 ? -37.056 -14.130 57.152 1.00 88.62 318 LYS A CA 1
ATOM 2608 C C . LYS A 1 318 ? -36.881 -14.592 58.598 1.00 88.62 318 LYS A C 1
ATOM 2610 O O . LYS A 1 318 ? -37.891 -14.785 59.268 1.00 88.62 318 LYS A O 1
ATOM 2615 N N . THR A 1 319 ? -35.652 -14.740 59.097 1.00 83.31 319 THR A N 1
ATOM 2616 C CA . THR A 1 319 ? -35.401 -15.119 60.500 1.00 83.31 319 THR A CA 1
ATOM 2617 C C . THR A 1 319 ? -35.905 -14.058 61.468 1.00 83.31 319 THR A C 1
ATOM 2619 O O . THR A 1 319 ? -36.593 -14.407 62.422 1.00 83.31 319 THR A O 1
ATOM 2622 N N . LEU A 1 320 ? -35.684 -12.770 61.186 1.00 84.12 320 LEU A N 1
ATOM 2623 C CA . LEU A 1 320 ? -36.245 -11.679 61.990 1.00 84.12 320 LEU A CA 1
ATOM 2624 C C . LEU A 1 320 ? -37.780 -11.695 61.996 1.00 84.12 320 LEU A C 1
ATOM 2626 O O . LEU A 1 320 ? -38.387 -11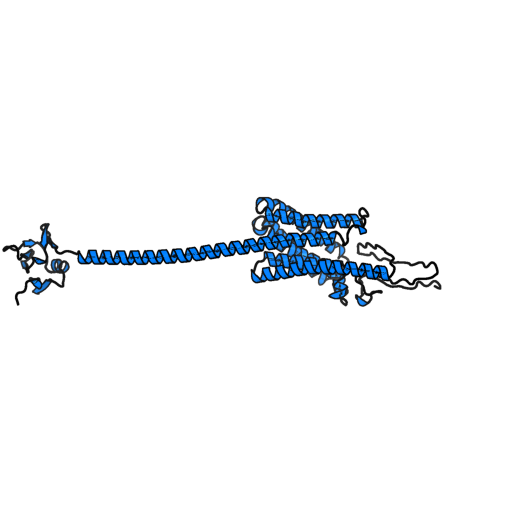.508 63.046 1.00 84.12 320 LEU A O 1
ATOM 2630 N N . LYS A 1 321 ? -38.430 -11.960 60.853 1.00 78.25 321 LYS A N 1
ATOM 2631 C CA . LYS A 1 321 ? -39.892 -12.126 60.797 1.00 78.25 321 LYS A CA 1
ATOM 2632 C C . LYS A 1 321 ? -40.369 -13.334 61.599 1.00 78.25 321 LYS A C 1
ATOM 2634 O O . LYS A 1 321 ? -41.365 -13.197 62.299 1.00 78.25 321 LYS A O 1
ATOM 2639 N N . MET A 1 322 ? -39.686 -14.478 61.531 1.00 71.06 322 MET A N 1
ATOM 2640 C CA . MET A 1 322 ? -40.030 -15.659 62.336 1.00 71.06 322 MET A CA 1
ATOM 2641 C C . MET A 1 322 ? -39.900 -15.361 63.833 1.00 71.06 322 MET A C 1
ATOM 2643 O O . MET A 1 322 ? -40.869 -15.542 64.560 1.00 71.06 322 MET A O 1
ATOM 2647 N N . GLN A 1 323 ? -38.791 -14.750 64.263 1.00 67.81 323 GLN A N 1
ATOM 2648 C CA . GLN A 1 323 ? -38.607 -14.298 65.648 1.00 67.81 323 GLN A CA 1
ATOM 2649 C C . GLN A 1 323 ? -39.683 -13.297 66.092 1.00 67.81 323 GLN A C 1
ATOM 2651 O O . GLN A 1 323 ? -40.136 -13.338 67.230 1.00 67.81 323 GLN A O 1
ATOM 2656 N N . HIS A 1 324 ? -40.121 -12.393 65.211 1.00 60.38 324 HIS A N 1
ATOM 2657 C CA . HIS A 1 324 ? -41.186 -11.438 65.529 1.00 60.38 324 HIS A CA 1
ATOM 2658 C C . HIS A 1 324 ? -42.589 -12.069 65.512 1.00 60.38 324 HIS A C 1
ATOM 2660 O O . HIS A 1 324 ? -43.493 -11.567 66.174 1.00 60.38 324 HIS A O 1
ATOM 2666 N N . THR A 1 325 ? -42.779 -13.163 64.769 1.00 53.09 325 THR A N 1
ATOM 2667 C CA . THR A 1 325 ? -44.045 -13.911 64.719 1.00 53.09 325 THR A CA 1
ATOM 2668 C C . THR A 1 325 ? -44.178 -14.843 65.924 1.00 53.09 325 THR A C 1
ATOM 2670 O O . THR A 1 325 ? -45.269 -14.959 66.464 1.00 53.09 325 THR A O 1
ATOM 2673 N N . GLU A 1 326 ? -43.075 -15.407 66.424 1.00 50.94 326 GLU A N 1
ATOM 2674 C CA . GLU A 1 326 ? -43.039 -16.105 67.720 1.00 50.94 326 GLU A CA 1
ATOM 2675 C C . GLU A 1 326 ? -43.233 -15.146 68.906 1.00 50.94 326 GLU A C 1
ATOM 2677 O O . GLU A 1 326 ? -43.746 -15.540 69.945 1.00 50.94 326 GLU A O 1
ATOM 2682 N N . LYS A 1 327 ? -42.899 -13.857 68.753 1.00 46.78 327 LYS A N 1
ATOM 2683 C CA . LYS A 1 327 ? -43.115 -12.825 69.784 1.00 46.78 327 LYS A CA 1
ATOM 2684 C C . LYS A 1 327 ? -44.491 -12.145 69.721 1.00 46.78 327 LYS A C 1
ATOM 2686 O O . LYS A 1 327 ? -44.669 -11.063 70.289 1.00 46.78 327 LYS A O 1
ATOM 2691 N N . LYS A 1 328 ? -45.461 -12.730 69.010 1.00 51.41 328 LYS A N 1
ATOM 2692 C CA . LYS A 1 328 ? -46.783 -12.134 68.780 1.00 51.41 328 LYS A CA 1
ATOM 2693 C C . LYS A 1 328 ? -47.796 -12.554 69.860 1.00 51.41 328 LYS A C 1
ATOM 2695 O O . LYS A 1 328 ? -48.529 -13.516 69.709 1.00 51.41 328 LYS A O 1
ATOM 2700 N N . SER A 1 329 ? -47.859 -11.699 70.882 1.00 54.00 329 SER A N 1
ATOM 2701 C CA . SER A 1 329 ? -48.996 -11.385 71.763 1.00 54.00 329 SER A CA 1
ATOM 2702 C C . SER A 1 329 ? -49.533 -12.469 72.707 1.00 54.00 329 SER A C 1
ATOM 2704 O O . SER A 1 329 ? -50.676 -12.885 72.583 1.00 54.00 329 SER A O 1
ATOM 2706 N N . ASP A 1 330 ? -48.807 -12.735 73.797 1.00 64.31 330 ASP A N 1
ATOM 2707 C CA . ASP A 1 330 ? -49.341 -13.391 75.011 1.00 64.31 330 ASP A CA 1
ATOM 2708 C C . ASP A 1 330 ? -50.426 -12.562 75.732 1.00 64.31 330 ASP A C 1
ATOM 2710 O O . ASP A 1 330 ? -50.855 -12.917 76.828 1.00 64.31 330 ASP A O 1
ATOM 2714 N N . THR A 1 331 ? -50.845 -11.419 75.176 1.00 70.81 331 THR A N 1
ATOM 2715 C CA . THR A 1 331 ? -51.770 -10.479 75.817 1.00 70.81 331 THR A CA 1
ATOM 2716 C C . THR A 1 331 ? -52.809 -9.934 74.842 1.00 70.81 331 THR A C 1
ATOM 2718 O O . THR A 1 331 ? -52.508 -9.720 73.669 1.00 70.81 331 THR A O 1
ATOM 2721 N N . ILE A 1 332 ? -54.019 -9.670 75.332 1.00 78.06 332 ILE A N 1
ATOM 2722 C CA . ILE A 1 332 ? -55.089 -8.954 74.637 1.00 78.06 332 ILE A CA 1
ATOM 2723 C C . ILE A 1 332 ? -55.334 -7.616 75.348 1.00 78.06 332 ILE A C 1
ATOM 2725 O O . ILE A 1 332 ? -55.400 -7.553 76.578 1.00 78.06 332 ILE A O 1
ATOM 2729 N N . LEU A 1 333 ? -55.432 -6.529 74.579 1.00 78.00 333 LEU A N 1
ATOM 2730 C CA . LEU A 1 333 ? -55.774 -5.203 75.094 1.00 78.00 333 LEU A CA 1
ATOM 2731 C C . LEU A 1 333 ? -57.280 -4.977 74.928 1.00 78.00 333 LEU A C 1
ATOM 2733 O O . LEU A 1 333 ? -57.777 -4.899 73.805 1.00 78.00 333 LEU A O 1
ATOM 2737 N N . LEU A 1 334 ? -57.993 -4.846 76.043 1.00 77.62 334 LEU A N 1
ATOM 2738 C CA . LEU A 1 334 ? -59.419 -4.521 76.064 1.00 77.62 334 LEU A CA 1
ATOM 2739 C C . LEU A 1 334 ? -59.658 -3.045 75.708 1.00 77.62 334 LEU A C 1
ATOM 2741 O O . LEU A 1 334 ? -58.779 -2.198 75.896 1.00 77.62 334 LEU A O 1
ATOM 2745 N N . LYS A 1 335 ? -60.867 -2.681 75.248 1.00 76.12 335 LYS A N 1
ATOM 2746 C CA . LYS A 1 335 ? -61.204 -1.261 74.993 1.00 76.12 335 LYS A CA 1
ATOM 2747 C C . LYS A 1 335 ? -61.214 -0.424 76.271 1.00 76.12 335 LYS A C 1
ATOM 2749 O O . LYS A 1 335 ? -60.970 0.781 76.209 1.00 76.12 335 LYS A O 1
ATOM 2754 N N . SER A 1 336 ? -61.423 -1.060 77.420 1.00 69.50 336 SER A N 1
ATOM 2755 C CA . SER A 1 336 ? -61.224 -0.481 78.755 1.00 69.50 336 SER A CA 1
ATOM 2756 C C . SER A 1 336 ? -59.762 -0.121 79.076 1.00 69.50 336 SER A C 1
ATOM 2758 O O . SER A 1 336 ? -59.505 0.481 80.115 1.00 69.50 336 SER A O 1
ATOM 2760 N N . LYS A 1 337 ? -58.809 -0.442 78.184 1.00 74.50 337 LYS A N 1
ATOM 2761 C CA . LYS A 1 337 ? -57.345 -0.343 78.351 1.00 74.50 337 LYS A CA 1
ATOM 2762 C C . LYS A 1 337 ? -56.741 -1.342 79.344 1.00 74.50 337 LYS A C 1
ATOM 2764 O O . LYS A 1 337 ? -55.552 -1.244 79.641 1.00 74.50 337 LYS A O 1
ATOM 2769 N N . ALA A 1 338 ? -57.517 -2.309 79.828 1.00 74.00 338 ALA A N 1
ATOM 2770 C CA . ALA A 1 338 ? -56.986 -3.426 80.599 1.00 74.00 338 ALA A CA 1
ATOM 2771 C C . ALA A 1 338 ? -56.206 -4.386 79.684 1.00 74.00 338 ALA A C 1
ATOM 2773 O O . ALA A 1 338 ? -56.638 -4.687 78.569 1.00 74.00 338 ALA A O 1
ATOM 2774 N N . LEU A 1 339 ? -55.043 -4.842 80.148 1.00 78.62 339 LEU A N 1
ATOM 2775 C CA . LEU A 1 339 ? -54.127 -5.696 79.395 1.00 78.62 339 LEU A CA 1
ATOM 2776 C C . LEU A 1 339 ? -54.122 -7.079 80.050 1.00 78.62 339 LEU A C 1
ATOM 2778 O O . LEU A 1 339 ? -53.633 -7.235 81.166 1.00 78.62 339 LEU A O 1
ATOM 2782 N N . ILE A 1 340 ? -54.725 -8.058 79.379 1.00 79.38 340 ILE A N 1
ATOM 2783 C CA . ILE A 1 340 ? -54.979 -9.397 79.924 1.00 79.38 340 ILE A CA 1
ATOM 2784 C C . ILE A 1 340 ? -54.052 -10.392 79.244 1.00 79.38 340 ILE A C 1
ATOM 2786 O O . ILE A 1 340 ? -53.959 -10.393 78.020 1.00 79.38 340 ILE A O 1
ATOM 2790 N N . LYS A 1 341 ? -53.394 -11.266 80.007 1.00 82.50 341 LYS A N 1
ATOM 2791 C CA . LYS A 1 341 ? -52.608 -12.367 79.437 1.00 82.50 341 LYS A CA 1
ATOM 2792 C C . LYS A 1 341 ? -53.520 -13.485 78.939 1.00 82.50 341 LYS A C 1
ATOM 2794 O O . LYS A 1 341 ? -54.390 -13.938 79.675 1.00 82.50 341 LYS A O 1
ATOM 2799 N N . LEU A 1 342 ? -53.290 -13.972 77.722 1.00 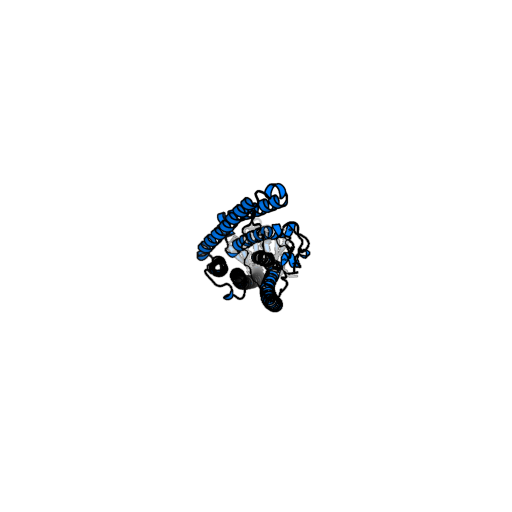79.62 342 LEU A N 1
ATOM 2800 C CA . LEU A 1 342 ? -54.099 -15.025 77.099 1.00 79.62 342 LEU A CA 1
ATOM 2801 C C . LEU A 1 342 ? -54.100 -16.321 77.923 1.00 79.62 342 LEU A C 1
ATOM 2803 O O . LEU A 1 342 ? -55.150 -16.937 78.084 1.00 79.62 342 LEU A O 1
ATOM 2807 N N . ASN A 1 343 ? -52.967 -16.674 78.537 1.00 79.25 343 ASN A N 1
ATOM 2808 C CA . ASN A 1 343 ? -52.851 -17.863 79.391 1.00 79.25 343 ASN A CA 1
ATOM 2809 C C . ASN A 1 343 ? -53.716 -17.800 80.659 1.00 79.25 343 ASN A C 1
ATOM 2811 O O . ASN A 1 343 ? -53.996 -18.841 81.246 1.00 79.25 343 ASN A O 1
ATOM 2815 N N . GLU A 1 344 ? -54.130 -16.609 81.095 1.00 81.69 344 GLU A N 1
ATOM 2816 C CA . GLU A 1 344 ? -54.975 -16.444 82.283 1.00 81.69 344 GLU A CA 1
ATOM 2817 C C . GLU A 1 344 ? -56.467 -16.555 81.949 1.00 81.69 344 GLU A C 1
ATOM 2819 O O . GLU A 1 344 ? -57.270 -16.756 82.854 1.00 81.69 344 GLU A O 1
ATOM 2824 N N . ILE A 1 345 ? -56.863 -16.452 80.676 1.00 85.62 345 ILE A N 1
ATOM 2825 C CA . ILE A 1 345 ? -58.270 -16.528 80.273 1.00 85.62 345 ILE A CA 1
ATOM 2826 C C . ILE A 1 345 ? -58.717 -17.989 80.288 1.00 85.62 345 ILE A C 1
ATOM 2828 O O . ILE A 1 345 ? -58.186 -18.812 79.549 1.00 85.62 345 ILE A O 1
ATOM 2832 N N . THR A 1 346 ? -59.731 -18.299 81.089 1.00 85.00 346 THR A N 1
ATOM 2833 C CA . THR A 1 346 ? -60.349 -19.632 81.163 1.00 85.00 346 THR A CA 1
ATOM 2834 C C . THR A 1 346 ? -61.464 -19.781 80.130 1.00 85.00 346 THR A C 1
ATOM 2836 O O . THR A 1 346 ? -61.468 -20.708 79.324 1.00 85.00 346 THR A O 1
ATOM 2839 N N . HIS A 1 347 ? -62.399 -18.834 80.113 1.00 88.25 347 HIS A N 1
ATOM 2840 C CA . HIS A 1 347 ? -63.476 -18.745 79.139 1.00 88.25 347 HIS A CA 1
ATOM 2841 C C . HIS A 1 347 ? -63.965 -17.298 79.022 1.00 88.25 347 HIS A C 1
ATOM 2843 O O . HIS A 1 347 ? -63.694 -16.451 79.874 1.00 88.25 347 HIS A O 1
ATOM 2849 N N . ILE A 1 348 ? -64.667 -17.011 77.933 1.00 89.94 348 ILE A N 1
ATOM 2850 C CA . ILE A 1 348 ? -65.267 -15.714 77.638 1.00 89.94 348 ILE A CA 1
ATOM 2851 C C . ILE A 1 348 ? -66.753 -15.951 77.403 1.00 89.94 348 ILE A C 1
ATOM 2853 O O . ILE A 1 348 ? -67.117 -16.757 76.541 1.00 89.94 348 ILE A O 1
ATOM 2857 N N . SER A 1 349 ? -67.595 -15.243 78.148 1.00 87.69 349 SER A N 1
ATOM 2858 C CA . SER A 1 349 ? -69.050 -15.268 77.989 1.00 87.69 349 SER A CA 1
ATOM 2859 C C . SER A 1 349 ? -69.542 -13.964 77.370 1.00 87.69 349 SER A C 1
ATOM 2861 O O . SER A 1 349 ? -68.941 -12.906 77.554 1.00 87.69 349 SER A O 1
ATOM 2863 N N . SER A 1 350 ? -70.628 -14.030 76.605 1.00 89.81 350 SER A N 1
ATOM 2864 C CA . SER A 1 350 ? -71.310 -12.852 76.076 1.00 89.81 350 SER A CA 1
ATOM 2865 C C . SER A 1 350 ? -72.557 -12.551 76.889 1.00 89.81 350 SER A C 1
ATOM 2867 O O . SER A 1 350 ? -73.501 -13.342 76.883 1.00 89.81 350 SER A O 1
ATOM 2869 N N . ASP A 1 351 ? -72.579 -11.359 77.484 1.00 84.06 351 ASP A N 1
ATOM 2870 C CA . ASP A 1 351 ? -73.743 -10.781 78.147 1.00 84.06 351 ASP A CA 1
ATOM 2871 C C . ASP A 1 351 ? -74.198 -9.519 77.391 1.00 84.06 351 ASP A C 1
ATOM 2873 O O . ASP A 1 351 ? -73.717 -8.396 77.576 1.00 84.06 351 ASP A O 1
ATOM 2877 N N . GLY A 1 352 ? -75.082 -9.731 76.413 1.00 82.62 352 GLY A N 1
ATOM 2878 C CA . GLY A 1 352 ? -75.628 -8.673 75.564 1.00 82.62 352 GLY A CA 1
ATOM 2879 C C . GLY A 1 352 ? -74.565 -7.940 74.736 1.00 82.62 352 GLY A C 1
ATOM 2880 O O . GLY A 1 352 ? -74.046 -8.467 73.752 1.00 82.62 352 GLY A O 1
ATOM 2881 N N . HIS A 1 353 ? -74.288 -6.683 75.091 1.00 83.06 353 HIS A N 1
ATOM 2882 C CA . HIS A 1 353 ? -73.304 -5.830 74.406 1.00 83.06 353 HIS A CA 1
ATOM 2883 C C . HIS A 1 353 ? -71.902 -5.878 75.026 1.00 83.06 353 HIS A C 1
ATOM 2885 O O . HIS A 1 353 ? -71.009 -5.156 74.566 1.00 83.06 353 HIS A O 1
ATOM 2891 N N . TYR A 1 354 ? -71.723 -6.703 76.054 1.00 86.50 354 TYR A N 1
ATOM 2892 C CA . TYR A 1 354 ? -70.475 -6.870 76.771 1.00 86.50 354 TYR A CA 1
ATOM 2893 C C . TYR A 1 354 ? -69.987 -8.314 76.681 1.00 86.50 354 TYR A C 1
ATOM 2895 O O . TYR A 1 354 ? -70.761 -9.258 76.503 1.00 86.50 354 TYR A O 1
ATOM 2903 N N . LEU A 1 355 ? -68.671 -8.463 76.773 1.00 87.62 355 LEU A N 1
ATOM 2904 C CA . LEU A 1 355 ? -68.012 -9.740 76.967 1.00 87.62 355 LEU A CA 1
ATOM 2905 C C . LEU A 1 355 ? -67.384 -9.764 78.349 1.00 87.62 355 LEU A C 1
ATOM 2907 O O . LEU A 1 355 ? -66.726 -8.806 78.751 1.00 87.62 355 LEU A O 1
ATOM 2911 N N . GLU A 1 356 ? -67.573 -10.884 79.022 1.00 88.62 356 GLU A N 1
ATOM 2912 C CA . GLU A 1 356 ? -67.011 -11.189 80.325 1.00 88.62 356 GLU A CA 1
ATOM 2913 C C . GLU A 1 356 ? -65.818 -12.123 80.135 1.00 88.62 356 GLU A C 1
ATOM 2915 O O . GLU A 1 356 ? -65.969 -13.240 79.638 1.00 88.62 356 GLU A O 1
ATOM 2920 N N . PHE A 1 357 ? -64.627 -11.663 80.505 1.00 87.88 357 PHE A N 1
ATOM 2921 C CA . PHE A 1 357 ? -63.386 -12.428 80.459 1.00 87.88 357 PHE A CA 1
ATOM 2922 C C . PHE A 1 357 ? -63.126 -13.034 81.835 1.00 87.88 357 PHE A C 1
ATOM 2924 O O . PHE A 1 357 ? -62.794 -12.320 82.783 1.00 87.88 357 PHE A O 1
ATOM 2931 N N . TYR A 1 358 ? -63.254 -14.354 81.945 1.00 86.50 358 TYR A N 1
ATOM 2932 C CA . TYR A 1 358 ? -63.026 -15.071 83.194 1.00 86.50 358 TYR A CA 1
ATOM 2933 C C . TYR A 1 358 ? -61.560 -15.471 83.307 1.00 86.50 358 TYR A C 1
ATOM 2935 O O . TYR A 1 358 ? -61.053 -16.236 82.480 1.00 86.50 358 TYR A O 1
ATOM 2943 N N . LEU A 1 359 ? -60.884 -14.971 84.340 1.00 86.31 359 LEU A N 1
ATOM 2944 C CA . LEU A 1 359 ? -59.450 -15.159 84.543 1.00 86.31 359 LEU A CA 1
ATOM 2945 C C . LEU A 1 359 ? -59.168 -16.164 85.662 1.00 86.31 359 LEU A C 1
ATOM 2947 O O . LEU A 1 359 ? -59.912 -16.242 86.631 1.00 86.31 359 LEU A O 1
ATOM 2951 N N . THR A 1 360 ? -58.060 -16.900 85.583 1.00 81.06 360 THR A N 1
ATOM 2952 C CA . THR A 1 360 ? -57.623 -17.786 86.680 1.00 81.06 360 THR A CA 1
ATOM 2953 C C . THR A 1 360 ? -57.173 -17.002 87.920 1.00 81.06 360 THR A C 1
ATOM 2955 O O . THR A 1 360 ? -57.146 -17.540 89.022 1.00 81.06 360 THR A O 1
ATOM 2958 N N . THR A 1 361 ? -56.789 -15.737 87.743 1.00 77.19 361 THR A N 1
ATOM 2959 C CA . THR A 1 361 ? -56.188 -14.876 88.772 1.00 77.19 361 THR A CA 1
ATOM 2960 C C . THR A 1 361 ? -57.206 -14.058 89.566 1.00 77.19 361 THR A C 1
ATOM 2962 O O . THR A 1 361 ? -56.850 -13.490 90.599 1.00 77.19 361 THR A O 1
ATOM 2965 N N . LYS A 1 362 ? -58.463 -13.979 89.110 1.00 79.50 362 LYS A N 1
ATOM 2966 C CA . LYS A 1 362 ? -59.489 -13.100 89.679 1.00 79.50 362 LYS A CA 1
ATOM 2967 C C . LYS A 1 362 ? -60.858 -13.775 89.641 1.00 79.50 362 LYS A C 1
ATOM 2969 O O . LYS A 1 362 ? -61.259 -14.292 88.607 1.00 79.50 362 LYS A O 1
ATOM 2974 N N . GLU A 1 363 ? -61.584 -13.738 90.757 1.00 75.19 363 GLU A N 1
ATOM 2975 C CA . GLU A 1 363 ? -62.919 -14.353 90.861 1.00 75.19 363 GLU A CA 1
ATOM 2976 C C . GLU A 1 363 ? -64.004 -13.580 90.098 1.00 75.19 363 GLU A C 1
ATOM 2978 O O . GLU A 1 363 ? -65.006 -14.163 89.692 1.00 75.19 363 GLU A O 1
ATOM 2983 N N . THR A 1 364 ? -63.814 -12.275 89.882 1.00 80.56 364 THR A N 1
ATOM 2984 C CA . THR A 1 364 ? -64.740 -11.445 89.106 1.00 80.56 364 THR A CA 1
ATOM 2985 C C . THR A 1 364 ? -64.253 -11.275 87.666 1.00 80.56 364 THR A C 1
ATOM 2987 O O . THR A 1 364 ? -63.071 -10.978 87.459 1.00 80.56 364 THR A O 1
ATOM 2990 N N . PRO A 1 365 ? -65.137 -11.445 86.664 1.00 84.94 365 PRO A N 1
ATOM 2991 C CA . PRO A 1 365 ? -64.755 -11.312 85.268 1.00 84.94 365 PRO A CA 1
ATOM 2992 C C . PRO A 1 365 ? -64.428 -9.859 84.917 1.00 84.94 365 PRO A C 1
ATOM 2994 O O . PRO A 1 365 ? -65.048 -8.917 85.417 1.00 84.94 365 PRO A O 1
ATOM 2997 N N . GLU A 1 366 ? -63.466 -9.674 84.017 1.00 84.62 366 GLU A N 1
ATOM 2998 C CA . GLU A 1 366 ? -63.223 -8.374 83.393 1.00 84.62 366 GLU A CA 1
ATOM 2999 C C . GLU A 1 366 ? -64.238 -8.161 82.271 1.00 84.62 366 GLU A C 1
ATOM 3001 O O . GLU A 1 366 ? -64.414 -9.024 81.413 1.00 84.62 366 GLU A O 1
ATOM 3006 N N . VAL A 1 367 ? -64.915 -7.014 82.268 1.00 84.25 367 VAL A N 1
ATOM 3007 C CA . VAL A 1 367 ? -66.009 -6.739 81.330 1.00 84.25 367 VAL A CA 1
ATOM 3008 C C . VAL A 1 367 ? -65.551 -5.730 80.284 1.00 84.25 367 VAL A C 1
ATOM 3010 O O . VAL A 1 367 ? -65.099 -4.635 80.620 1.00 84.25 367 VAL A O 1
ATOM 3013 N N . ASP A 1 368 ? -65.697 -6.069 79.002 1.00 85.75 368 ASP A N 1
ATOM 3014 C CA . ASP A 1 368 ? -65.381 -5.165 77.894 1.00 85.75 368 ASP A CA 1
ATOM 3015 C C . ASP A 1 368 ? -66.506 -5.094 76.865 1.00 85.75 368 ASP A C 1
ATOM 3017 O O . ASP A 1 368 ? -67.171 -6.081 76.548 1.00 85.75 368 ASP A O 1
ATOM 3021 N N . ARG A 1 369 ? -66.711 -3.908 76.287 1.00 84.31 369 ARG A N 1
ATOM 3022 C CA . ARG A 1 369 ? -67.747 -3.697 75.270 1.00 84.31 369 ARG A CA 1
ATOM 3023 C C . ARG A 1 369 ? -67.269 -4.199 73.910 1.00 84.31 369 ARG A C 1
ATOM 3025 O O . ARG A 1 369 ? -66.718 -3.441 73.095 1.00 84.31 369 ARG A O 1
ATOM 3032 N N . ASN A 1 370 ? -67.503 -5.474 73.635 1.00 84.00 370 ASN A N 1
ATOM 3033 C CA . ASN A 1 370 ? -67.043 -6.121 72.415 1.00 84.00 370 ASN A CA 1
ATOM 3034 C C . ASN A 1 370 ? -68.028 -7.192 71.911 1.00 84.00 370 ASN A C 1
ATOM 3036 O O . ASN A 1 370 ? -69.064 -7.432 72.517 1.00 84.00 370 ASN A O 1
ATOM 3040 N N . THR A 1 371 ? -67.737 -7.801 70.760 1.00 84.44 371 THR A N 1
ATOM 3041 C CA . THR A 1 371 ? -68.539 -8.909 70.209 1.00 84.44 371 THR A CA 1
ATOM 3042 C C . THR A 1 371 ? -67.686 -10.162 70.100 1.00 84.44 371 THR A C 1
ATOM 3044 O O . THR A 1 371 ? -66.495 -10.061 69.805 1.00 84.44 371 THR A O 1
ATOM 3047 N N . ILE A 1 372 ? -68.289 -11.342 70.282 1.00 84.12 372 ILE A N 1
ATOM 3048 C CA . ILE A 1 372 ? -67.585 -12.632 70.170 1.00 84.12 372 ILE A CA 1
ATOM 3049 C C . ILE A 1 372 ? -66.818 -12.731 68.855 1.00 84.12 372 ILE A C 1
ATOM 3051 O O . ILE A 1 372 ? -65.646 -13.076 68.861 1.00 84.12 372 ILE A O 1
ATOM 3055 N N . LYS A 1 373 ? -67.437 -12.346 67.734 1.00 84.00 373 LYS A N 1
ATOM 3056 C CA . LYS A 1 373 ? -66.797 -12.396 66.412 1.00 84.00 373 LYS A CA 1
ATOM 3057 C C . LYS A 1 373 ? -65.548 -11.510 66.325 1.00 84.00 373 LYS A C 1
ATOM 3059 O O . LYS A 1 373 ? -64.567 -11.899 65.700 1.00 84.00 373 LYS A O 1
ATOM 3064 N N . ALA A 1 374 ? -65.580 -10.329 66.944 1.00 82.56 374 ALA A N 1
ATOM 3065 C CA . ALA A 1 374 ? -64.440 -9.417 66.957 1.00 82.56 374 ALA A CA 1
ATOM 3066 C C . ALA A 1 374 ? -63.305 -9.935 67.852 1.00 82.56 374 ALA A C 1
ATOM 3068 O O . ALA A 1 374 ? -62.148 -9.879 67.447 1.00 82.56 374 ALA A O 1
ATOM 3069 N N . VAL A 1 375 ? -63.622 -10.482 69.028 1.00 82.44 375 VAL A N 1
ATOM 3070 C CA . VAL A 1 375 ? -62.610 -11.037 69.942 1.00 82.44 375 VAL A CA 1
ATOM 3071 C C . VAL A 1 375 ? -62.026 -12.344 69.422 1.00 82.44 375 VAL A C 1
ATOM 3073 O O . VAL A 1 375 ? -60.815 -12.509 69.454 1.00 82.44 375 VAL A O 1
ATOM 3076 N N . LEU A 1 376 ? -62.845 -13.226 68.848 1.00 80.94 376 LEU A N 1
ATOM 3077 C CA . LEU A 1 376 ? -62.382 -14.479 68.252 1.00 80.94 376 LEU A CA 1
ATOM 3078 C C . LEU A 1 376 ? -61.345 -14.231 67.143 1.00 80.94 376 LEU A C 1
ATOM 3080 O O . LEU A 1 376 ? -60.378 -14.968 67.046 1.00 80.94 376 LEU A O 1
ATOM 3084 N N . SER A 1 377 ? -61.481 -13.144 66.372 1.00 79.06 377 SER A N 1
ATOM 3085 C CA . SER A 1 377 ? -60.493 -12.763 65.347 1.00 79.06 377 SER A CA 1
ATOM 3086 C C . SER A 1 377 ? -59.142 -12.275 65.896 1.00 79.06 377 SER A C 1
ATOM 3088 O O . SER A 1 377 ? -58.188 -12.129 65.135 1.00 79.06 377 SER A O 1
ATOM 3090 N N . GLN A 1 378 ? -59.067 -11.983 67.198 1.00 78.81 378 GLN A N 1
ATOM 3091 C CA . GLN A 1 378 ? -57.864 -11.508 67.890 1.00 78.81 378 GLN A CA 1
ATOM 3092 C C . GLN A 1 378 ? -57.203 -12.598 68.744 1.00 78.81 378 GLN A C 1
ATOM 3094 O O . GLN A 1 378 ? -56.078 -12.399 69.201 1.00 78.81 378 GLN A O 1
ATOM 3099 N N . LEU A 1 379 ? -57.888 -13.723 68.971 1.00 79.62 379 LEU A N 1
ATOM 3100 C CA . LEU A 1 379 ? -57.391 -14.844 69.762 1.00 79.62 379 LEU A CA 1
ATOM 3101 C C . LEU A 1 379 ? -56.699 -15.884 68.862 1.00 79.62 379 LEU A C 1
ATOM 3103 O O . LEU A 1 379 ? -57.116 -16.071 67.718 1.00 79.62 379 LEU A O 1
ATOM 3107 N N . PRO A 1 380 ? -55.663 -16.587 69.353 1.00 77.00 380 PRO A N 1
ATOM 3108 C CA . PRO A 1 380 ? -55.077 -17.718 68.642 1.00 77.00 380 PRO A CA 1
ATOM 3109 C C . PRO A 1 380 ? -56.103 -18.852 68.499 1.00 77.00 380 PRO A C 1
ATOM 3111 O O . PRO A 1 380 ? -56.598 -19.367 69.500 1.00 77.00 380 PRO A O 1
ATOM 3114 N N . GLU A 1 381 ? -56.387 -19.279 67.265 1.00 75.25 381 GLU A N 1
ATOM 3115 C CA . GLU A 1 381 ? -57.342 -20.372 66.980 1.00 75.25 381 GLU A CA 1
ATOM 3116 C C . GLU A 1 381 ? -56.931 -21.722 67.598 1.00 75.25 381 GLU A C 1
ATOM 3118 O O . GLU A 1 381 ? -57.764 -22.609 67.753 1.00 75.25 381 GLU A O 1
ATOM 3123 N N . ILE A 1 382 ? -55.651 -21.882 67.952 1.00 75.50 382 ILE A N 1
ATOM 3124 C CA . ILE A 1 382 ? -55.108 -23.103 68.565 1.00 75.50 382 ILE A CA 1
ATOM 3125 C C . ILE A 1 382 ? -55.516 -23.214 70.042 1.00 75.50 382 ILE A C 1
ATOM 3127 O O . ILE A 1 382 ? -55.789 -24.314 70.512 1.00 75.50 382 ILE A O 1
ATOM 3131 N N . ASP A 1 383 ? -55.580 -22.088 70.758 1.00 79.19 383 ASP A N 1
ATOM 3132 C CA . ASP A 1 383 ? -55.798 -22.071 72.210 1.00 79.19 383 ASP A CA 1
ATOM 3133 C C . ASP A 1 383 ? -57.263 -21.821 72.589 1.00 79.19 383 ASP A C 1
ATOM 3135 O O . ASP A 1 383 ? -57.697 -22.208 73.673 1.00 79.19 383 ASP A O 1
ATOM 3139 N N . PHE A 1 384 ? -58.049 -21.190 71.710 1.00 83.75 384 PHE A N 1
ATOM 3140 C CA . PHE A 1 384 ? -59.428 -20.791 71.997 1.00 83.75 384 PHE A CA 1
ATOM 3141 C C . PHE A 1 384 ? -60.415 -21.338 70.968 1.00 83.75 384 PHE A C 1
ATOM 3143 O O . PHE A 1 384 ? -60.282 -21.100 69.770 1.00 83.75 384 PHE A O 1
ATOM 3150 N N . ALA A 1 385 ? -61.475 -21.989 71.451 1.00 84.06 385 ALA A N 1
ATOM 3151 C CA . ALA A 1 385 ? -62.548 -22.521 70.617 1.00 84.06 385 ALA A CA 1
ATOM 3152 C C . ALA A 1 385 ? -63.910 -21.940 71.015 1.00 84.06 385 ALA A C 1
ATOM 3154 O O . ALA A 1 385 ? -64.278 -21.891 72.192 1.00 84.06 385 ALA A O 1
ATOM 3155 N N . GLN A 1 386 ? -64.700 -21.531 70.020 1.00 88.06 386 GLN A N 1
ATOM 3156 C CA . GLN A 1 386 ? -66.091 -21.150 70.241 1.00 88.06 386 GLN A CA 1
ATOM 3157 C C . GLN A 1 386 ? -66.964 -22.408 70.347 1.00 88.06 386 GLN A C 1
ATOM 3159 O O . GLN A 1 386 ? -67.309 -23.024 69.344 1.00 88.06 386 GLN A O 1
ATOM 3164 N N . VAL A 1 387 ? -67.354 -22.770 71.568 1.00 86.94 387 VAL A N 1
ATOM 3165 C CA . VAL A 1 387 ? -68.206 -23.944 71.839 1.00 86.94 387 VAL A CA 1
ATOM 3166 C C . VAL A 1 387 ? -69.703 -23.626 71.774 1.00 86.94 387 VAL A C 1
ATOM 3168 O O . VAL A 1 387 ? -70.527 -24.521 71.616 1.00 86.94 387 VAL A O 1
ATOM 3171 N N . HIS A 1 388 ? -70.079 -22.348 71.888 1.00 87.50 388 HIS A N 1
ATOM 3172 C CA . HIS A 1 388 ? -71.471 -21.902 71.828 1.00 87.50 388 HIS A CA 1
ATOM 3173 C C . HIS A 1 388 ? -71.578 -20.505 71.203 1.00 87.50 388 HIS A C 1
ATOM 3175 O O . HIS A 1 388 ? -70.630 -19.719 71.234 1.00 87.50 388 HIS A O 1
ATOM 3181 N N . ARG A 1 389 ? -72.769 -20.122 70.715 1.00 83.31 389 ARG A N 1
ATOM 3182 C CA . ARG A 1 389 ? -73.026 -18.769 70.170 1.00 83.31 389 ARG A CA 1
ATOM 3183 C C . ARG A 1 389 ? -72.687 -17.625 71.140 1.00 83.31 389 ARG A C 1
ATOM 3185 O O . ARG A 1 389 ? -72.495 -16.505 70.688 1.00 83.31 389 ARG A O 1
ATOM 3192 N N . SER A 1 390 ? -72.603 -17.932 72.437 1.00 87.56 390 SER A N 1
ATOM 3193 C CA . SER A 1 390 ? -72.322 -16.990 73.530 1.00 87.56 390 SER A CA 1
ATOM 3194 C C . SER A 1 390 ? -71.055 -17.318 74.334 1.00 87.56 390 SER A C 1
ATOM 3196 O O . SER A 1 390 ? -70.796 -16.607 75.293 1.00 87.56 390 SER A O 1
ATOM 3198 N N . HIS A 1 391 ? -70.285 -18.360 73.985 1.00 87.69 391 HIS A N 1
ATOM 3199 C CA . HIS A 1 391 ? -69.114 -18.771 74.775 1.00 87.69 391 HIS A CA 1
ATOM 3200 C C . HIS A 1 391 ? -67.906 -19.134 73.908 1.00 87.69 391 HIS A C 1
ATOM 3202 O O . HIS A 1 391 ? -68.028 -19.904 72.951 1.00 87.69 391 HIS A O 1
ATOM 3208 N N . ILE A 1 392 ? -66.739 -18.632 74.308 1.00 88.25 392 ILE A N 1
ATOM 3209 C CA . ILE A 1 392 ? -65.415 -19.053 73.835 1.00 88.25 392 ILE A CA 1
ATOM 3210 C C . ILE A 1 392 ? -64.689 -19.673 75.026 1.00 88.25 392 ILE A C 1
ATOM 3212 O O . ILE A 1 392 ? -64.701 -19.098 76.110 1.00 88.25 392 ILE A O 1
ATOM 3216 N N . VAL A 1 393 ? -64.061 -20.828 74.852 1.00 86.69 393 VAL A N 1
ATOM 3217 C CA . VAL A 1 393 ? -63.339 -21.518 75.928 1.00 86.69 393 VAL A CA 1
ATOM 3218 C C . VAL A 1 393 ? -61.872 -21.650 75.554 1.00 86.69 393 VAL A C 1
ATOM 3220 O O . VAL A 1 393 ? -61.553 -21.911 74.394 1.00 86.69 393 VAL A O 1
ATOM 3223 N N . ASN A 1 394 ? -60.994 -21.461 76.538 1.00 86.94 394 ASN A N 1
ATOM 3224 C CA . ASN A 1 394 ? -59.584 -21.785 76.409 1.00 86.94 394 ASN A CA 1
ATOM 3225 C C . ASN A 1 394 ? -59.402 -23.292 76.597 1.00 86.94 394 ASN A C 1
ATOM 3227 O O . ASN A 1 394 ? -59.697 -23.842 77.661 1.00 86.94 394 ASN A O 1
ATOM 3231 N N . ILE A 1 395 ? -58.916 -23.957 75.558 1.00 82.81 395 ILE A N 1
ATOM 3232 C CA . ILE A 1 395 ? -58.762 -25.411 75.512 1.00 82.81 395 ILE A CA 1
ATOM 3233 C C . ILE A 1 395 ? -57.755 -25.880 76.574 1.00 82.81 395 ILE A C 1
ATOM 3235 O O . ILE A 1 395 ? -57.928 -26.950 77.153 1.00 82.81 395 ILE A O 1
ATOM 3239 N N . ASN A 1 396 ? -56.768 -25.045 76.914 1.00 81.19 396 ASN A N 1
ATOM 3240 C CA . ASN A 1 396 ? -55.727 -25.363 77.894 1.00 81.19 396 ASN A CA 1
ATOM 3241 C C . ASN A 1 396 ? -56.238 -25.419 79.350 1.00 81.19 396 ASN A C 1
ATOM 3243 O O . ASN A 1 396 ? -55.539 -25.940 80.217 1.00 81.19 396 ASN A O 1
ATOM 3247 N N . HIS A 1 397 ? -57.444 -24.907 79.636 1.00 79.94 397 HIS A N 1
ATOM 3248 C CA . HIS A 1 397 ? -58.046 -24.882 80.983 1.00 79.94 397 HI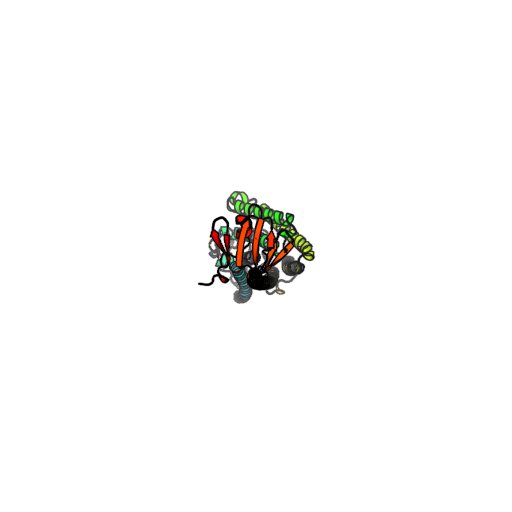S A CA 1
ATOM 3249 C C . HIS A 1 397 ? -59.213 -25.866 81.164 1.00 79.94 397 HIS A C 1
ATOM 3251 O O . HIS A 1 397 ? -59.869 -25.870 82.209 1.00 79.94 397 HIS A O 1
ATOM 3257 N N . LEU A 1 398 ? -59.482 -26.721 80.175 1.00 77.44 398 LEU A N 1
ATOM 3258 C CA . LEU A 1 398 ? -60.492 -27.772 80.286 1.00 77.44 398 LEU A CA 1
ATOM 3259 C C . LEU A 1 398 ? -59.987 -28.900 81.200 1.00 77.44 398 LEU A C 1
ATOM 3261 O O . LEU A 1 398 ? -59.000 -29.568 80.899 1.00 77.44 398 LEU A O 1
ATOM 3265 N N . LYS A 1 399 ? -60.685 -29.147 82.313 1.00 70.25 399 LYS A N 1
ATOM 3266 C CA . LYS A 1 399 ? -60.509 -30.379 83.096 1.00 70.25 399 LYS A CA 1
ATOM 3267 C C . LYS A 1 399 ? -61.317 -31.488 82.421 1.00 70.25 399 LYS A C 1
ATOM 3269 O O . LYS A 1 399 ? -62.538 -31.369 82.352 1.00 70.25 399 LYS A O 1
ATOM 3274 N N . ILE A 1 400 ? -60.625 -32.497 81.892 1.00 51.34 400 ILE A N 1
ATOM 3275 C CA . ILE A 1 400 ? -61.228 -33.723 81.337 1.00 51.34 400 ILE A CA 1
ATOM 3276 C C . ILE A 1 400 ? -61.752 -34.599 82.473 1.00 51.34 400 ILE A C 1
ATOM 3278 O O . ILE A 1 400 ? -61.034 -34.705 83.497 1.00 51.34 400 ILE A O 1
#

pLDDT: mean 88.76, std 9.95, range [42.41, 98.62]